Protein AF-0000000080411165 (afdb_homodimer)

Sequence (514 aa):
MLAEIKGKVSRTGSNLSERLEDNLTGNVFGALRYLPFSDGLGKVLANSVQSSNVESIIKGVTDDFWANKIEFWPYDQEGELDALLTFDDTIIGIEVKFISGLSSVDDADDGSYTLSKHQLARESRIVARKGTNKEKVLLFIADRQMCKAVKDDIGDSKESNRKLIENGVELGFISWQDFLHELKQLNGLDQFQQIIIQDLIELLTRKGFEDFINMDINGAPFIHSDQLFNFNISTNKVTIDFKNDTLINKELYYEFNMLAEIKGKVSRTGSNLSERLEDNLTGNVFGALRYLPFSDGLGKVLANSVQSSNVESIIKGVTDDFWANKIEFWPYDQEGELDALLTFDDTIIGIEVKFISGLSSVDDADDGSYTLSKHQLARESRIVARKGTNKEKVLLFIADRQMCKAVKDDIGDSKESNRKLIENGVELGFISWQDFLHELKQLNGLDQFQQIIIQDLIELLTRKGFEDFINMDINGAPFIHSDQLFNFNISTNKVTIDFKNDTLINKELYYEFN

Secondary structure (DSSP, 8-state):
-HHHHTT-SS-TT--HHHHHHHHHHHHHHHHHTTS-GGGTHHHHHHHH-S-HHHHHHHHT---S--TTTEEES-EETTEE-SEEEE-SSEEEEEEE----TTS-GGG--HHHHHHHHHHHHHHHHHHHHHTTTSEEEEEEEE-HHHHHHHHHHHHHHTTSSS-SSPTTEEEEEEEHHHHHHHHHH--S--HHHHHHHHHHHHHHHHTT-S------GGGS----TT-------------------S-----------/-HHHHTT-SS-TT--HHHHHHHHHHHHHHHHHTTS-GGGTHHHHHHHH-S-HHHHHHHHT---S--TTSEEES-EETTEE-SEEEE-SSEEEEEEE----TTS-GGGS-HHHHHHHHHHHHHHHHHHHHHTTTSEEEEEEEE-HHHHHHHHHHHHHHTTSSS-SSPTTEEEEEEEHHHHHHHHHH--S--HHHHHHHHHHHHHHHHTT-S------GGGS----TT-------------------------S-----

Solvent-accessible surface area (backbone atoms only — not comparable to full-atom values): 29377 Å² total; per-residue (Å²): 92,51,24,55,58,73,50,51,68,76,38,81,88,62,49,69,60,58,40,53,35,41,42,51,52,22,44,56,61,54,56,37,44,54,36,42,25,70,73,32,51,36,44,28,50,30,75,31,35,74,34,71,68,57,22,54,56,44,66,64,60,78,62,34,83,43,62,90,31,51,39,74,52,48,82,50,98,76,46,64,45,55,27,38,36,54,55,96,57,37,26,39,36,35,41,74,53,57,75,56,78,89,50,50,72,83,60,52,42,77,61,53,44,54,50,51,50,54,48,48,27,40,52,27,45,51,44,47,67,72,23,70,93,32,50,29,35,38,36,43,35,19,49,57,69,55,45,52,52,38,52,51,55,52,57,62,40,58,74,44,94,58,72,67,53,33,84,80,46,45,76,31,44,30,28,46,37,42,39,48,55,40,57,72,64,59,71,94,62,54,76,38,55,46,49,56,52,49,51,51,50,47,38,45,43,71,73,60,34,58,69,75,69,69,67,72,65,74,66,55,68,79,66,71,78,70,73,72,72,76,74,77,75,77,80,81,78,81,81,80,79,79,83,77,69,76,75,74,75,90,86,88,82,81,84,84,128,92,52,23,56,58,71,50,52,69,74,39,80,87,63,49,70,60,58,39,54,35,41,42,49,52,22,42,55,61,54,56,36,43,54,36,42,25,70,72,32,51,38,43,29,52,30,73,31,35,75,32,72,67,58,21,53,56,44,66,63,60,80,64,34,82,43,63,90,31,51,39,74,52,47,81,48,99,75,46,65,44,57,28,38,35,56,56,94,57,36,27,39,36,34,41,75,52,58,75,57,78,89,50,50,74,81,62,51,43,77,61,52,44,54,52,50,50,53,48,48,25,41,51,28,44,54,43,46,68,72,22,72,91,33,49,28,35,38,36,44,37,21,50,56,69,56,46,50,52,39,51,51,53,53,57,60,39,56,74,44,93,61,72,66,53,34,82,81,46,45,76,30,44,28,27,46,38,44,39,50,54,39,56,71,64,58,69,94,61,54,76,37,56,45,50,55,50,49,52,51,49,47,38,45,43,70,74,60,34,58,69,73,69,69,67,72,62,75,66,51,69,76,66,68,77,68,74,67,73,73,72,74,70,72,74,80,80,74,77,74,74,72,81,63,89,56,78,73,84,67,78,84,72,82,75,83,128

Structure (mmCIF, N/CA/C/O backbone):
data_AF-0000000080411165-model_v1
#
loop_
_entity.id
_entity.type
_entity.pdbx_description
1 polymer 'Restriction endonuclease'
#
loop_
_atom_site.group_PDB
_atom_site.id
_atom_site.type_symbol
_atom_site.label_atom_id
_atom_site.label_alt_id
_atom_site.label_comp_id
_atom_site.label_asym_id
_atom_site.label_entity_id
_atom_site.label_seq_id
_atom_site.pdbx_PDB_ins_code
_atom_site.Cartn_x
_atom_site.Cartn_y
_atom_site.Cartn_z
_atom_site.occupancy
_atom_site.B_iso_or_equiv
_atom_site.auth_seq_id
_atom_site.auth_comp_id
_atom_site.auth_asym_id
_atom_site.auth_atom_id
_atom_site.pdbx_PDB_model_num
ATOM 1 N N . MET A 1 1 ? 3.533 0.71 -0.545 1 93.69 1 MET A N 1
ATOM 2 C CA . MET A 1 1 ? 4.484 0.604 -1.648 1 93.69 1 MET A CA 1
ATOM 3 C C . MET A 1 1 ? 5.555 1.685 -1.551 1 93.69 1 MET A C 1
ATOM 5 O O . MET A 1 1 ? 6.738 1.378 -1.412 1 93.69 1 MET A O 1
ATOM 9 N N . LEU A 1 2 ? 5.207 3.021 -1.513 1 93.44 2 LEU A N 1
ATOM 10 C CA . LEU A 1 2 ? 6.191 4.098 -1.479 1 93.44 2 LEU A CA 1
ATOM 11 C C . LEU A 1 2 ? 7.008 4.047 -0.192 1 93.44 2 LEU A C 1
ATOM 13 O O . LEU A 1 2 ? 8.211 4.328 -0.202 1 93.44 2 LEU A O 1
ATOM 17 N N . ALA A 1 3 ? 6.344 3.695 0.973 1 92.25 3 ALA A N 1
ATOM 18 C CA . ALA A 1 3 ? 7.082 3.586 2.227 1 92.25 3 ALA A CA 1
ATOM 19 C C . ALA A 1 3 ? 8.18 2.529 2.125 1 92.25 3 ALA A C 1
ATOM 21 O O . ALA A 1 3 ? 9.281 2.715 2.652 1 92.25 3 ALA A O 1
ATOM 22 N N . GLU A 1 4 ? 7.84 1.428 1.505 1 89.38 4 GLU A N 1
ATOM 23 C CA . GLU A 1 4 ? 8.844 0.383 1.312 1 89.38 4 GLU A CA 1
ATOM 24 C C . GLU A 1 4 ? 9.93 0.835 0.344 1 89.38 4 GLU A C 1
ATOM 26 O O . GLU A 1 4 ? 11.117 0.611 0.589 1 89.38 4 GLU A O 1
ATOM 31 N N . ILE A 1 5 ? 9.586 1.463 -0.758 1 92.56 5 ILE A N 1
ATOM 32 C CA . ILE A 1 5 ? 10.516 1.95 -1.771 1 92.56 5 ILE A CA 1
ATOM 33 C C . ILE A 1 5 ? 11.492 2.941 -1.142 1 92.56 5 ILE A C 1
ATOM 35 O O . ILE A 1 5 ? 12.688 2.92 -1.443 1 92.56 5 ILE A O 1
ATOM 39 N N . LYS A 1 6 ? 10.938 3.76 -0.229 1 93.25 6 LYS A N 1
ATOM 40 C CA . LYS A 1 6 ? 11.734 4.832 0.361 1 93.25 6 LYS A CA 1
ATOM 41 C C . LYS A 1 6 ? 12.422 4.367 1.64 1 93.25 6 LYS A C 1
ATOM 43 O O . LYS A 1 6 ? 13.031 5.168 2.35 1 93.25 6 LYS A O 1
ATOM 48 N N . GLY A 1 7 ? 12.273 3.043 2.037 1 87.69 7 GLY A N 1
ATOM 49 C CA . GLY A 1 7 ? 13.031 2.443 3.125 1 87.69 7 GLY A CA 1
ATOM 50 C C . GLY A 1 7 ? 12.414 2.695 4.488 1 87.69 7 GLY A C 1
ATOM 51 O O . GLY A 1 7 ? 13.102 2.631 5.508 1 87.69 7 GLY A O 1
ATOM 52 N N . LYS A 1 8 ? 11.109 3 4.5 1 86 8 LYS A N 1
ATOM 53 C CA . LYS A 1 8 ? 10.461 3.305 5.773 1 86 8 LYS A CA 1
ATOM 54 C C . LYS A 1 8 ? 9.984 2.031 6.465 1 86 8 LYS A C 1
ATOM 56 O O . LYS A 1 8 ? 9.672 2.047 7.66 1 86 8 LYS A O 1
ATOM 61 N N . VAL A 1 9 ? 9.844 0.912 5.902 1 75.81 9 VAL A N 1
ATOM 62 C CA . VAL A 1 9 ? 9.305 -0.314 6.48 1 75.81 9 VAL A CA 1
ATOM 63 C C . VAL A 1 9 ? 10.391 -1.039 7.266 1 75.81 9 VAL A C 1
ATOM 65 O O . VAL A 1 9 ? 10.125 -1.638 8.305 1 75.81 9 VAL A O 1
ATOM 68 N N . SER A 1 10 ? 11.578 -1.146 6.828 1 64.25 10 SER A N 1
ATOM 69 C CA . SER A 1 10 ? 12.656 -1.897 7.461 1 64.25 10 SER A CA 1
ATOM 70 C C . SER A 1 10 ? 13.555 -0.987 8.297 1 64.25 10 SER A C 1
ATOM 72 O O . SER A 1 10 ? 14.602 -1.412 8.773 1 64.25 10 SER A O 1
ATOM 74 N N . ARG A 1 11 ? 13 0.101 8.516 1 61.38 11 ARG A N 1
ATOM 75 C CA . ARG A 1 11 ? 13.875 1.011 9.25 1 61.38 11 ARG A CA 1
ATOM 76 C C . ARG A 1 11 ? 14.078 0.535 10.68 1 61.38 11 ARG A C 1
ATOM 78 O O . ARG A 1 11 ? 13.109 0.349 11.422 1 61.38 11 ARG A O 1
ATOM 85 N N . THR A 1 12 ? 15.219 0.192 10.859 1 61.34 12 THR A N 1
ATOM 86 C CA . THR A 1 12 ? 15.617 -0.231 12.203 1 61.34 12 THR A CA 1
ATOM 87 C C . THR A 1 12 ? 15.258 0.836 13.234 1 61.34 12 THR A C 1
ATOM 89 O O . THR A 1 12 ? 15.508 2.023 13.016 1 61.34 12 THR A O 1
ATOM 92 N N . GLY A 1 13 ? 14.555 0.409 14.234 1 61.03 13 GLY A N 1
ATOM 93 C CA . GLY A 1 13 ? 14.281 1.31 15.344 1 61.03 13 GLY A CA 1
ATOM 94 C C . GLY A 1 13 ? 12.93 1.994 15.234 1 61.03 13 GLY A C 1
ATOM 95 O O . GLY A 1 13 ? 12.484 2.658 16.172 1 61.03 13 GLY A O 1
ATOM 96 N N . SER A 1 14 ? 12.367 1.865 14.062 1 71.12 14 SER A N 1
ATOM 97 C CA . SER A 1 14 ? 11.055 2.494 13.961 1 71.12 14 SER A CA 1
ATOM 98 C C . SER A 1 14 ? 9.992 1.666 14.672 1 71.12 14 SER A C 1
ATOM 100 O O . SER A 1 14 ? 10.039 0.434 14.656 1 71.12 14 SER A O 1
ATOM 102 N N . ASN A 1 15 ? 9.141 2.404 15.352 1 78.5 15 ASN A N 1
ATOM 103 C CA . ASN A 1 15 ? 8.039 1.701 16 1 78.5 15 ASN A CA 1
ATOM 104 C C . ASN A 1 15 ? 6.859 1.503 15.062 1 78.5 15 ASN A C 1
ATOM 106 O O . ASN A 1 15 ? 6.867 2.008 13.938 1 78.5 15 ASN A O 1
ATOM 110 N N . LEU A 1 16 ? 6.008 0.688 15.492 1 77.19 16 LEU A N 1
ATOM 111 C CA . LEU A 1 16 ? 4.863 0.275 14.688 1 77.19 16 LEU A CA 1
ATOM 112 C C . LEU A 1 16 ? 4.02 1.479 14.281 1 77.19 16 LEU A C 1
ATOM 114 O O . LEU A 1 16 ? 3.568 1.572 13.141 1 77.19 16 LEU A O 1
ATOM 118 N N . SER A 1 17 ? 3.877 2.434 15.188 1 81.62 17 SER A N 1
ATOM 119 C CA . SER A 1 17 ? 3.057 3.613 14.93 1 81.62 17 SER A CA 1
ATOM 120 C C . SER A 1 17 ? 3.65 4.461 13.805 1 81.62 17 SER A C 1
ATOM 122 O O . SER A 1 17 ? 2.922 4.945 12.938 1 81.62 17 SER A O 1
ATOM 124 N N . GLU A 1 18 ? 4.938 4.645 13.859 1 85.75 18 GLU A N 1
ATOM 125 C CA . GLU A 1 18 ? 5.633 5.406 12.828 1 85.75 18 GLU A CA 1
ATOM 126 C C . GLU A 1 18 ? 5.531 4.711 11.469 1 85.75 18 GLU A C 1
ATOM 128 O O . GLU A 1 18 ? 5.344 5.371 10.445 1 85.75 18 GLU A O 1
ATOM 133 N N . ARG A 1 19 ? 5.562 3.367 11.469 1 86.38 19 ARG A N 1
ATOM 134 C CA . ARG A 1 19 ? 5.488 2.605 10.227 1 86.38 19 ARG A CA 1
ATOM 135 C C . ARG A 1 19 ? 4.094 2.686 9.617 1 86.38 19 ARG A C 1
ATOM 137 O O . ARG A 1 19 ? 3.945 2.783 8.398 1 86.38 19 ARG A O 1
ATOM 144 N N . LEU A 1 20 ? 3.098 2.633 10.492 1 87.81 20 LEU A N 1
ATOM 145 C CA . LEU A 1 20 ? 1.719 2.723 10.023 1 87.81 20 LEU A CA 1
ATOM 146 C C . LEU A 1 20 ? 1.426 4.109 9.453 1 87.81 20 LEU A C 1
ATOM 148 O O . LEU A 1 20 ? 0.694 4.238 8.469 1 87.81 20 LEU A O 1
ATOM 152 N N . GLU A 1 21 ? 2.023 5.137 10.094 1 92.62 21 GLU A N 1
ATOM 153 C CA . GLU A 1 21 ? 1.876 6.504 9.609 1 92.62 21 GLU A CA 1
ATOM 154 C C . GLU A 1 21 ? 2.551 6.684 8.25 1 92.62 21 GLU A C 1
ATOM 156 O O . GLU A 1 21 ? 1.971 7.273 7.336 1 92.62 21 GLU A O 1
ATOM 161 N N . ASP A 1 22 ? 3.746 6.172 8.156 1 93.81 22 ASP A N 1
ATOM 162 C CA . ASP A 1 22 ? 4.465 6.238 6.887 1 93.81 22 ASP A CA 1
ATOM 163 C C . ASP A 1 22 ? 3.711 5.492 5.785 1 93.81 22 ASP A C 1
ATOM 165 O O . ASP A 1 22 ? 3.668 5.941 4.641 1 93.81 22 ASP A O 1
ATOM 169 N N . ASN A 1 23 ? 3.166 4.32 6.141 1 93.5 23 ASN A N 1
ATOM 170 C CA . ASN A 1 23 ? 2.377 3.553 5.184 1 93.5 23 ASN A CA 1
ATOM 171 C C . ASN A 1 23 ? 1.146 4.328 4.723 1 93.5 23 ASN A C 1
ATOM 173 O O . ASN A 1 23 ? 0.786 4.293 3.545 1 93.5 23 ASN A O 1
ATOM 177 N N . LEU A 1 24 ? 0.503 5.023 5.691 1 95.75 24 LEU A N 1
ATOM 178 C CA . LEU A 1 24 ? -0.651 5.855 5.367 1 95.75 24 LEU A CA 1
ATOM 179 C C . LEU A 1 24 ? -0.267 6.965 4.395 1 95.75 24 LEU A C 1
ATOM 181 O O . LEU A 1 24 ? -0.936 7.164 3.379 1 95.75 24 LEU A O 1
ATOM 185 N N . THR A 1 25 ? 0.845 7.648 4.648 1 97.56 25 THR A N 1
ATOM 186 C CA . THR A 1 25 ? 1.343 8.734 3.807 1 97.56 25 THR A CA 1
ATOM 187 C C . THR A 1 25 ? 1.653 8.219 2.402 1 97.56 25 THR A C 1
ATOM 189 O O . THR A 1 25 ? 1.198 8.797 1.412 1 97.56 25 THR A O 1
ATOM 192 N N . GLY A 1 26 ? 2.371 7.102 2.35 1 97.31 26 GLY A N 1
ATOM 193 C CA . GLY A 1 26 ? 2.756 6.539 1.065 1 97.31 26 GLY A CA 1
ATOM 194 C C . GLY A 1 26 ? 1.573 6.055 0.248 1 97.31 26 GLY A C 1
ATOM 195 O O . GLY A 1 26 ? 1.547 6.219 -0.974 1 97.31 26 GLY A O 1
ATOM 196 N N . ASN A 1 27 ? 0.615 5.453 0.914 1 97.31 27 ASN A N 1
ATOM 197 C CA . ASN A 1 27 ? -0.555 4.926 0.218 1 97.31 27 ASN A CA 1
ATOM 198 C C . ASN A 1 27 ? -1.422 6.047 -0.348 1 97.31 27 ASN A C 1
ATOM 200 O O . ASN A 1 27 ? -1.796 6.016 -1.521 1 97.31 27 ASN A O 1
ATOM 204 N N . VAL A 1 28 ? -1.73 7.062 0.486 1 98.62 28 VAL A N 1
ATOM 205 C CA . VAL A 1 28 ? -2.691 8.094 0.105 1 98.62 28 VAL A CA 1
ATOM 206 C C . VAL A 1 28 ? -2.076 9.008 -0.948 1 98.62 28 VAL A C 1
ATOM 208 O O . VAL A 1 28 ? -2.609 9.148 -2.051 1 98.62 28 VAL A O 1
ATOM 211 N N . PHE A 1 29 ? -0.91 9.555 -0.704 1 98.69 29 PHE A N 1
ATOM 212 C CA . PHE A 1 29 ? -0.335 10.539 -1.611 1 98.69 29 PHE A CA 1
ATOM 213 C C . PHE A 1 29 ? 0.335 9.852 -2.799 1 98.69 29 PHE A C 1
ATOM 215 O O . PHE A 1 29 ? 0.364 10.406 -3.902 1 98.69 29 PHE A O 1
ATOM 222 N N . GLY A 1 30 ? 0.812 8.617 -2.561 1 98.25 30 GLY A N 1
ATOM 223 C CA . GLY A 1 30 ? 1.367 7.84 -3.654 1 98.25 30 GLY A CA 1
ATOM 224 C C . GLY A 1 30 ? 0.335 7.457 -4.699 1 98.25 30 GLY A C 1
ATOM 225 O O . GLY A 1 30 ? 0.586 7.57 -5.898 1 98.25 30 GLY A O 1
ATOM 226 N N . ALA A 1 31 ? -0.812 7.02 -4.234 1 98.56 31 ALA A N 1
ATOM 227 C CA . ALA A 1 31 ? -1.855 6.57 -5.152 1 98.56 31 ALA A CA 1
ATOM 228 C C . ALA A 1 31 ? -2.49 7.75 -5.879 1 98.56 31 ALA A C 1
ATOM 230 O O . ALA A 1 31 ? -2.846 7.645 -7.055 1 98.56 31 ALA A O 1
ATOM 231 N N . LEU A 1 32 ? -2.57 8.891 -5.262 1 98.69 32 LEU A N 1
ATOM 232 C CA . LEU A 1 32 ? -3.229 10.047 -5.859 1 98.69 32 LEU A CA 1
ATOM 233 C C . LEU A 1 32 ? -2.369 10.648 -6.969 1 98.69 32 LEU A C 1
ATOM 235 O O . LEU A 1 32 ? -2.867 11.398 -7.809 1 98.69 32 LEU A O 1
ATOM 239 N N . ARG A 1 33 ? -1.069 10.273 -7.051 1 98.31 33 ARG A N 1
ATOM 240 C CA . ARG A 1 33 ? -0.197 10.703 -8.141 1 98.31 33 ARG A CA 1
ATOM 241 C C . ARG A 1 33 ? -0.621 10.078 -9.461 1 98.31 33 ARG A C 1
ATOM 243 O O . ARG A 1 33 ? -0.205 10.531 -10.531 1 98.31 33 ARG A O 1
ATOM 250 N N . TYR A 1 34 ? -1.47 9.078 -9.352 1 98.56 34 TYR A N 1
ATOM 251 C CA . TYR A 1 34 ? -1.902 8.383 -10.555 1 98.56 34 TYR A CA 1
ATOM 252 C C . TYR A 1 34 ? -3.051 9.125 -11.227 1 98.56 34 TYR A C 1
ATOM 254 O O . TYR A 1 34 ? -3.592 8.656 -12.234 1 98.56 34 TYR A O 1
ATOM 262 N N . LEU A 1 35 ? -3.408 10.289 -10.664 1 98.5 35 LEU A N 1
ATOM 263 C CA . LEU A 1 35 ? -4.457 11.164 -11.188 1 98.5 35 LEU A CA 1
ATOM 264 C C . LEU A 1 35 ? -3.926 12.57 -11.414 1 98.5 35 LEU A C 1
ATOM 266 O O . LEU A 1 35 ? -2.973 12.992 -10.75 1 98.5 35 LEU A O 1
ATOM 270 N N . PRO A 1 36 ? -4.566 13.25 -12.375 1 98.5 36 PRO A N 1
ATOM 271 C CA . PRO A 1 36 ? -4.223 14.672 -12.445 1 98.5 36 PRO A CA 1
ATOM 272 C C . PRO A 1 36 ? -4.438 15.391 -11.109 1 98.5 36 PRO A C 1
ATOM 274 O O . PRO A 1 36 ? -5.402 15.102 -10.398 1 98.5 36 PRO A O 1
ATOM 277 N N . PHE A 1 37 ? -3.582 16.359 -10.812 1 98.5 37 PHE A N 1
ATOM 278 C CA . PHE A 1 37 ? -3.643 17.062 -9.539 1 98.5 37 PHE A CA 1
ATOM 279 C C . PHE A 1 37 ? -5.023 17.672 -9.32 1 98.5 37 PHE A C 1
ATOM 281 O O . PHE A 1 37 ? -5.613 17.516 -8.25 1 98.5 37 PHE A O 1
ATOM 288 N N . SER A 1 38 ? -5.609 18.297 -10.352 1 97.69 38 SER A N 1
ATOM 289 C CA . SER A 1 38 ? -6.852 19.047 -10.25 1 97.69 38 SER A CA 1
ATOM 290 C C . SER A 1 38 ? -8.047 18.125 -10.086 1 97.69 38 SER A C 1
ATOM 292 O O . SER A 1 38 ? -9.109 18.547 -9.609 1 97.69 38 SER A O 1
ATOM 294 N N . ASP A 1 39 ? -7.867 16.797 -10.477 1 97.81 39 ASP A N 1
ATOM 295 C CA . ASP A 1 39 ? -8.977 15.852 -10.406 1 97.81 39 ASP A CA 1
ATOM 296 C C . ASP A 1 39 ? -8.891 14.992 -9.148 1 97.81 39 ASP A C 1
ATOM 298 O O . ASP A 1 39 ? -9.844 14.289 -8.805 1 97.81 39 ASP A O 1
ATOM 302 N N . GLY A 1 40 ? -7.723 15.062 -8.469 1 98.12 40 GLY A N 1
ATOM 303 C CA . GLY A 1 40 ? -7.492 14.211 -7.316 1 98.12 40 GLY A CA 1
ATOM 304 C C . GLY A 1 40 ? -7.062 14.984 -6.082 1 98.12 40 GLY A C 1
ATOM 305 O O . GLY A 1 40 ? -7.891 15.594 -5.406 1 98.12 40 GLY A O 1
ATOM 306 N N . LEU A 1 41 ? -5.762 15.008 -5.871 1 98.81 41 LEU A N 1
ATOM 307 C CA . LEU A 1 41 ? -5.234 15.539 -4.621 1 98.81 41 LEU A CA 1
ATOM 308 C C . LEU A 1 41 ? -5.578 17.016 -4.473 1 98.81 41 LEU A C 1
ATOM 310 O O . LEU A 1 41 ? -5.977 17.469 -3.391 1 98.81 41 LEU A O 1
ATOM 314 N N . GLY A 1 42 ? -5.332 17.812 -5.555 1 98.69 42 GLY A N 1
ATOM 315 C CA . GLY A 1 42 ? -5.609 19.25 -5.477 1 98.69 42 GLY A CA 1
ATOM 316 C C . GLY A 1 42 ? -7.035 19.547 -5.059 1 98.69 42 GLY A C 1
ATOM 317 O O . GLY A 1 42 ? -7.266 20.422 -4.211 1 98.69 42 GLY A O 1
ATOM 318 N N . LYS A 1 43 ? -7.977 18.828 -5.637 1 98.38 43 LYS A N 1
ATOM 319 C CA . LYS A 1 43 ? -9.391 19.031 -5.328 1 98.38 43 LYS A CA 1
ATOM 320 C C . LYS A 1 43 ? -9.695 18.625 -3.887 1 98.38 43 LYS A C 1
ATOM 322 O O . LYS A 1 43 ? -10.391 19.344 -3.17 1 98.38 43 LYS A O 1
ATOM 327 N N . VAL A 1 44 ? -9.133 17.5 -3.438 1 98.81 44 VAL A N 1
ATOM 328 C CA . VAL A 1 44 ? -9.391 16.984 -2.1 1 98.81 44 VAL A CA 1
ATOM 329 C C . VAL A 1 44 ? -8.812 17.922 -1.052 1 98.81 44 VAL A C 1
ATOM 331 O O . VAL A 1 44 ? -9.484 18.266 -0.07 1 98.81 44 VAL A O 1
ATOM 334 N N . LEU A 1 45 ? -7.582 18.391 -1.275 1 98.81 45 LEU A N 1
ATOM 335 C CA . LEU A 1 45 ? -6.938 19.297 -0.331 1 98.81 45 LEU A CA 1
ATOM 336 C C . LEU A 1 45 ? -7.684 20.625 -0.253 1 98.81 45 LEU A C 1
ATOM 338 O O . LEU A 1 45 ? -7.961 21.109 0.84 1 98.81 45 LEU A O 1
ATOM 342 N N . ALA A 1 46 ? -8 21.188 -1.42 1 98.69 46 ALA A N 1
ATOM 343 C CA . ALA A 1 46 ? -8.656 22.5 -1.471 1 98.69 46 ALA A CA 1
ATOM 344 C C . ALA A 1 46 ? -10.016 22.453 -0.774 1 98.69 46 ALA A C 1
ATOM 346 O O . ALA A 1 46 ? -10.367 23.391 -0.042 1 98.69 46 ALA A O 1
ATOM 347 N N . ASN A 1 47 ? -10.75 21.344 -0.949 1 98.25 47 ASN A N 1
ATOM 348 C CA . ASN A 1 47 ? -12.109 21.25 -0.423 1 98.25 47 ASN A CA 1
ATOM 349 C C . ASN A 1 47 ? -12.109 20.891 1.06 1 98.25 47 ASN A C 1
ATOM 351 O O . ASN A 1 47 ? -13.117 21.094 1.749 1 98.25 47 ASN A O 1
ATOM 355 N N . SER A 1 48 ? -10.977 20.359 1.5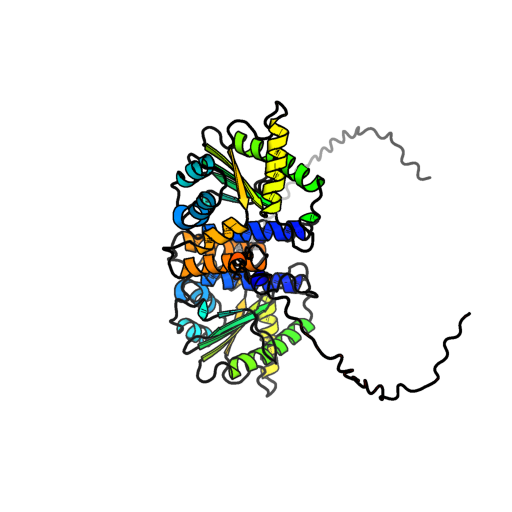91 1 98.12 48 SER A N 1
ATOM 356 C CA . SER A 1 48 ? -10.984 19.844 2.959 1 98.12 48 SER A CA 1
ATOM 357 C C . SER A 1 48 ? -10.266 20.797 3.906 1 98.12 48 SER A C 1
ATOM 359 O O . SER A 1 48 ? -10.438 20.719 5.125 1 98.12 48 SER A O 1
ATOM 361 N N . VAL A 1 49 ? -9.492 21.672 3.379 1 98 49 VAL A N 1
ATOM 362 C CA . VAL A 1 49 ? -8.656 22.516 4.234 1 98 49 VAL A CA 1
ATOM 363 C C . VAL A 1 49 ? -9.516 23.578 4.922 1 98 49 VAL A C 1
ATOM 365 O O . VAL A 1 49 ? -10.445 24.125 4.316 1 98 49 VAL A O 1
ATOM 368 N N . GLN A 1 50 ? -9.219 23.891 6.176 1 92.56 50 GLN A N 1
ATOM 369 C CA . GLN A 1 50 ? -9.945 24.859 6.98 1 92.56 50 GLN A CA 1
ATOM 370 C C . GLN A 1 50 ? -9.297 26.234 6.898 1 92.56 50 GLN A C 1
ATOM 372 O O . GLN A 1 50 ? -8.938 26.828 7.922 1 92.56 50 GLN A O 1
ATOM 377 N N . SER A 1 51 ? -9.039 26.781 5.785 1 94.5 51 SER A N 1
ATOM 378 C CA . SER A 1 51 ? -8.461 28.094 5.496 1 94.5 51 SER A CA 1
ATOM 379 C C . SER A 1 51 ? -8.781 28.531 4.07 1 94.5 51 SER A C 1
ATOM 381 O O . SER A 1 51 ? -8.328 27.906 3.105 1 94.5 51 SER A O 1
ATOM 383 N N . SER A 1 52 ? -9.531 29.594 3.896 1 96.38 52 SER A N 1
ATOM 384 C CA . SER A 1 52 ? -9.922 30.094 2.578 1 96.38 52 SER A CA 1
ATOM 385 C C . SER A 1 52 ? -8.695 30.5 1.767 1 96.38 52 SER A C 1
ATOM 387 O O . SER A 1 52 ? -8.672 30.344 0.545 1 96.38 52 SER A O 1
ATOM 389 N N . ASN A 1 53 ? -7.738 31.062 2.488 1 97.19 53 ASN A N 1
ATOM 390 C CA . ASN A 1 53 ? -6.52 31.469 1.796 1 97.19 53 ASN A CA 1
ATOM 391 C C . ASN A 1 53 ? -5.762 30.266 1.251 1 97.19 53 ASN A C 1
ATOM 393 O O . ASN A 1 53 ? -5.316 30.281 0.102 1 97.19 53 ASN A O 1
ATOM 397 N N . VAL A 1 54 ? -5.617 29.234 2.061 1 98.25 54 VAL A N 1
ATOM 398 C CA . VAL A 1 54 ? -4.926 28.031 1.634 1 98.25 54 VAL A CA 1
ATOM 399 C C . VAL A 1 54 ? -5.703 27.359 0.501 1 98.25 54 VAL A C 1
ATOM 401 O O . VAL A 1 54 ? -5.109 26.875 -0.465 1 98.25 54 VAL A O 1
ATOM 404 N N . GLU A 1 55 ? -7.023 27.328 0.643 1 98.56 55 GLU A N 1
ATOM 405 C CA . GLU A 1 55 ? -7.875 26.797 -0.417 1 98.56 55 GLU A CA 1
ATOM 406 C C . GLU A 1 55 ? -7.586 27.484 -1.751 1 98.56 55 GLU A C 1
ATOM 408 O O . GLU A 1 55 ? -7.41 26.812 -2.771 1 98.56 55 GLU A O 1
ATOM 413 N N . SER A 1 56 ? -7.547 28.812 -1.747 1 98.38 56 SER A N 1
ATOM 414 C CA . SER A 1 56 ? -7.32 29.609 -2.953 1 98.38 56 S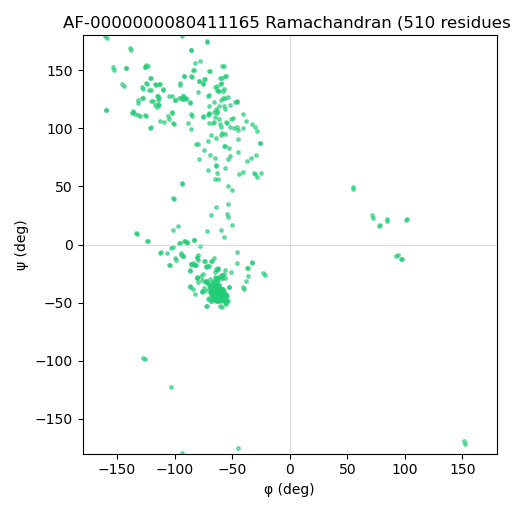ER A CA 1
ATOM 415 C C . SER A 1 56 ? -5.949 29.312 -3.557 1 98.38 56 SER A C 1
ATOM 417 O O . SER A 1 56 ? -5.805 29.25 -4.777 1 98.38 56 SER A O 1
ATOM 419 N N . ILE A 1 57 ? -4.934 29.172 -2.699 1 98.5 57 ILE A N 1
ATOM 420 C CA . ILE A 1 57 ? -3.576 28.891 -3.156 1 98.5 57 ILE A CA 1
ATOM 421 C C . ILE A 1 57 ? -3.537 27.547 -3.857 1 98.5 57 ILE A C 1
ATOM 423 O O . ILE A 1 57 ? -2.971 27.406 -4.945 1 98.5 57 ILE A O 1
ATOM 427 N N . ILE A 1 58 ? -4.152 26.5 -3.293 1 98.5 58 ILE A N 1
ATOM 428 C CA . ILE A 1 58 ? -4.133 25.156 -3.832 1 98.5 58 ILE A CA 1
ATOM 429 C C . ILE A 1 58 ? -4.91 25.109 -5.145 1 98.5 58 ILE A C 1
ATOM 431 O O . ILE A 1 58 ? -4.477 24.469 -6.109 1 98.5 58 ILE A O 1
ATOM 435 N N . LYS A 1 59 ? -6.078 25.812 -5.195 1 97.75 59 LYS A N 1
ATOM 436 C CA . LYS A 1 59 ? -6.887 25.859 -6.41 1 97.75 59 LYS A CA 1
ATOM 437 C C . LYS A 1 59 ? -6.133 26.547 -7.547 1 97.75 59 LYS A C 1
ATOM 439 O O . LYS A 1 59 ? -6.434 26.328 -8.719 1 97.75 59 LYS A O 1
ATOM 444 N N . GLY A 1 60 ? -5.121 27.344 -7.207 1 97.69 60 GLY A N 1
ATOM 445 C CA . GLY A 1 60 ? -4.344 28.078 -8.195 1 97.69 60 GLY A CA 1
ATOM 446 C C . GLY A 1 60 ? -3.283 27.219 -8.867 1 97.69 60 GLY A C 1
ATOM 447 O O . GLY A 1 60 ? -2.715 27.625 -9.891 1 97.69 60 GLY A O 1
ATOM 448 N N . VAL A 1 61 ? -3.014 26.031 -8.344 1 97.75 61 VAL A N 1
ATOM 449 C CA . VAL A 1 61 ? -2.033 25.125 -8.938 1 97.75 61 VAL A CA 1
ATOM 450 C C . VAL A 1 61 ? -2.578 24.562 -10.25 1 97.75 61 VAL A C 1
ATOM 452 O O . VAL A 1 61 ? -3.676 24 -10.281 1 97.75 61 VAL A O 1
ATOM 455 N N . THR A 1 62 ? -1.811 24.656 -11.391 1 94.62 62 THR A N 1
ATOM 456 C CA . THR A 1 62 ? -2.314 24.281 -12.711 1 94.62 62 THR A CA 1
ATOM 457 C C . THR A 1 62 ? -1.604 23.031 -13.219 1 94.62 62 THR A C 1
ATOM 459 O O . THR A 1 62 ? -2.012 22.453 -14.227 1 94.62 62 THR A O 1
ATOM 462 N N . ASP A 1 63 ? -0.585 22.547 -12.523 1 95 63 ASP A N 1
ATOM 463 C CA . ASP A 1 63 ? 0.163 21.375 -12.961 1 95 63 ASP A CA 1
ATOM 464 C C . ASP A 1 63 ? -0.636 20.094 -12.711 1 95 63 ASP A C 1
ATOM 466 O O . ASP A 1 63 ? -0.687 19.594 -11.586 1 95 63 ASP A O 1
ATOM 470 N N . ASP A 1 64 ? -1.043 19.516 -13.789 1 95.31 64 ASP A N 1
ATOM 471 C CA . ASP A 1 64 ? -1.843 18.312 -13.609 1 95.31 64 ASP A CA 1
ATOM 472 C C . ASP A 1 64 ? -0.954 17.078 -13.484 1 95.31 64 ASP A C 1
ATOM 474 O O . ASP A 1 64 ? -1.294 16.141 -12.766 1 95.31 64 ASP A O 1
ATOM 478 N N . PHE A 1 65 ? 0.146 17.047 -14.211 1 97.69 65 PHE A N 1
ATOM 479 C CA . PHE A 1 65 ? 1.126 15.992 -13.969 1 97.69 65 PHE A CA 1
ATOM 480 C C . PHE A 1 65 ? 2.084 16.391 -12.859 1 97.69 65 PHE A C 1
ATOM 482 O O . PHE A 1 65 ? 2.893 17.312 -13.023 1 97.69 65 PHE A O 1
ATOM 489 N N . TRP A 1 66 ? 2.008 15.719 -11.742 1 98.25 66 TRP A N 1
ATOM 490 C CA . TRP A 1 66 ? 2.648 16.266 -10.547 1 98.25 66 TRP A CA 1
ATOM 491 C C . TRP A 1 66 ? 3.453 15.18 -9.828 1 98.25 66 TRP A C 1
ATOM 493 O O . TRP A 1 66 ? 3.92 15.391 -8.711 1 98.25 66 TRP A O 1
ATOM 503 N N . ALA A 1 67 ? 3.658 14.008 -10.414 1 97.62 67 ALA A N 1
ATOM 504 C CA . ALA A 1 67 ? 4.438 12.93 -9.797 1 97.62 67 ALA A CA 1
ATOM 505 C C . ALA A 1 67 ? 5.898 13.352 -9.617 1 97.62 67 ALA A C 1
ATOM 507 O O . ALA A 1 67 ? 6.559 12.914 -8.68 1 97.62 67 ALA A O 1
ATOM 508 N N . ASN A 1 68 ? 6.332 14.188 -10.531 1 97.31 68 ASN A N 1
ATOM 509 C CA . ASN A 1 68 ? 7.707 14.672 -10.453 1 97.31 68 ASN A CA 1
ATOM 510 C C . ASN A 1 68 ? 7.812 15.938 -9.609 1 97.31 68 ASN A C 1
ATOM 512 O O . ASN A 1 68 ? 8.898 16.516 -9.477 1 97.31 68 ASN A O 1
ATOM 516 N N . LYS A 1 69 ? 6.668 16.406 -9.023 1 98.56 69 LYS A N 1
ATOM 517 C CA . LYS A 1 69 ? 6.637 17.641 -8.227 1 98.56 69 LYS A CA 1
ATOM 518 C C . LYS A 1 69 ? 6.59 17.328 -6.734 1 98.56 69 LYS A C 1
ATOM 520 O O . LYS A 1 69 ? 6.699 18.219 -5.902 1 98.56 69 LYS A O 1
ATOM 525 N N . ILE A 1 70 ? 6.523 16.016 -6.398 1 98.69 70 ILE A N 1
ATOM 526 C CA . ILE A 1 70 ? 6.406 15.648 -4.992 1 98.69 70 ILE A CA 1
ATOM 527 C C . ILE A 1 70 ? 7.641 14.867 -4.559 1 98.69 70 ILE A C 1
ATOM 529 O O . ILE A 1 70 ? 8.156 14.039 -5.316 1 98.69 70 ILE A O 1
ATOM 533 N N . GLU A 1 71 ? 8.133 15.164 -3.41 1 98.44 71 GLU A N 1
ATOM 534 C CA . GLU A 1 71 ? 9.156 14.398 -2.701 1 98.44 71 GLU A CA 1
ATOM 535 C C . GLU A 1 71 ? 8.602 13.797 -1.41 1 98.44 71 GLU A C 1
ATOM 537 O O . GLU A 1 71 ? 7.965 14.5 -0.619 1 98.44 71 GLU A O 1
ATOM 542 N N . PHE A 1 72 ? 8.797 12.492 -1.276 1 98.38 72 PHE A N 1
ATOM 543 C CA . PHE A 1 72 ? 8.375 11.82 -0.051 1 98.38 72 PHE A CA 1
ATOM 544 C C . PHE A 1 72 ? 9.523 11.758 0.949 1 98.38 72 PHE A C 1
ATOM 546 O O . PHE A 1 72 ? 10.625 11.305 0.614 1 98.38 72 PHE A O 1
ATOM 553 N N . TRP A 1 73 ? 9.32 12.258 2.162 1 97.69 73 TRP A N 1
ATOM 554 C CA . TRP A 1 73 ? 10.234 12.25 3.301 1 97.69 73 TRP A CA 1
ATOM 555 C C . TRP A 1 73 ? 11.57 12.875 2.928 1 97.69 73 TRP A C 1
ATOM 557 O O . TRP A 1 73 ? 12.625 12.289 3.176 1 97.69 73 TRP A O 1
ATOM 567 N N . PRO A 1 74 ? 11.531 14.07 2.305 1 97.88 74 PRO A N 1
ATOM 568 C CA . PRO A 1 74 ? 12.805 14.734 2.023 1 97.88 74 PRO A CA 1
ATOM 569 C C . PRO A 1 74 ? 13.562 15.133 3.291 1 97.88 74 PRO A C 1
ATOM 571 O O . PRO A 1 74 ? 12.969 15.688 4.219 1 97.88 74 PRO A O 1
ATOM 574 N N . TYR A 1 75 ? 14.789 14.891 3.295 1 95.38 75 TYR A N 1
ATOM 575 C CA . TYR A 1 75 ? 15.625 15.227 4.445 1 95.38 75 TYR A CA 1
ATOM 576 C C . TYR A 1 75 ? 15.961 16.719 4.453 1 95.38 75 TYR A C 1
ATOM 578 O O . TYR A 1 75 ? 16.203 17.312 3.404 1 95.38 75 TYR A O 1
ATOM 586 N N . ASP A 1 76 ? 15.953 17.312 5.629 1 96.31 76 ASP A N 1
ATOM 587 C CA . ASP A 1 76 ? 16.438 18.656 5.926 1 96.31 76 ASP A CA 1
ATOM 588 C C . ASP A 1 76 ? 17.125 18.703 7.285 1 96.31 76 ASP A C 1
ATOM 590 O O . ASP A 1 76 ? 16.781 17.938 8.195 1 96.31 76 ASP A O 1
ATOM 594 N N . GLN A 1 77 ? 18.062 19.562 7.551 1 94.56 77 GLN A N 1
ATOM 595 C CA . GLN A 1 77 ? 18.781 19.688 8.82 1 94.56 77 GLN A CA 1
ATOM 596 C C . GLN A 1 77 ? 17.812 19.969 9.969 1 94.56 77 GLN A C 1
ATOM 598 O O . GLN A 1 77 ? 18.062 19.562 11.109 1 94.56 77 GLN A O 1
ATOM 603 N N . GLU A 1 78 ? 16.703 20.562 9.641 1 94.38 78 GLU A N 1
ATOM 604 C CA . GLU A 1 78 ? 15.758 20.922 10.688 1 94.38 78 GLU A CA 1
ATOM 605 C C . GLU A 1 78 ? 14.695 19.844 10.867 1 94.38 78 GLU A C 1
ATOM 607 O O . GLU A 1 78 ? 13.859 19.922 11.773 1 94.38 78 GLU A O 1
ATOM 612 N N . GLY A 1 79 ? 14.711 18.859 9.969 1 94.31 79 GLY A N 1
ATOM 613 C CA . GLY A 1 79 ? 13.727 17.797 10.094 1 94.31 79 GLY A CA 1
ATOM 614 C C . GLY A 1 79 ? 13.367 17.156 8.766 1 94.31 79 GLY A C 1
ATOM 615 O O . GLY A 1 79 ? 14.062 17.359 7.762 1 94.31 79 GLY A O 1
ATOM 616 N N . GLU A 1 80 ? 12.273 16.297 8.781 1 95.94 80 GLU A N 1
ATOM 617 C CA . GLU A 1 80 ? 11.781 15.57 7.621 1 95.94 80 GLU A CA 1
ATOM 618 C C . GLU A 1 80 ? 10.266 15.719 7.48 1 95.94 80 GLU A C 1
ATOM 620 O O . GLU A 1 80 ? 9.516 15.266 8.344 1 95.94 80 GLU A O 1
ATOM 625 N N . LEU A 1 81 ? 9.922 16.469 6.383 1 97.75 81 LEU A N 1
ATOM 626 C CA . LEU A 1 81 ? 8.5 16.516 6.07 1 97.75 81 LEU A CA 1
ATOM 627 C C . LEU A 1 81 ? 8.016 15.164 5.551 1 97.75 81 LEU A C 1
ATOM 629 O O . LEU A 1 81 ? 8.789 14.398 4.969 1 97.75 81 LEU A O 1
ATOM 633 N N . ASP A 1 82 ? 6.773 14.812 5.789 1 97.75 82 ASP A N 1
ATOM 634 C CA . ASP A 1 82 ? 6.234 13.586 5.211 1 97.75 82 ASP A CA 1
ATOM 635 C C . ASP A 1 82 ? 6.18 13.672 3.688 1 97.75 82 ASP A C 1
ATOM 637 O O . ASP A 1 82 ? 6.344 12.664 2.998 1 97.75 82 ASP A O 1
ATOM 641 N N . ALA A 1 83 ? 5.84 14.883 3.141 1 98.69 83 ALA A N 1
ATOM 642 C CA . ALA A 1 83 ? 5.887 15.133 1.703 1 98.69 83 ALA A CA 1
ATOM 643 C C . ALA A 1 83 ? 6.102 16.609 1.414 1 98.69 83 ALA A C 1
ATOM 645 O O . ALA A 1 83 ? 5.719 17.469 2.215 1 98.69 83 ALA A O 1
ATOM 646 N N . LEU A 1 84 ? 6.68 16.938 0.333 1 98.88 84 LEU A N 1
ATOM 647 C CA . LEU A 1 84 ? 6.902 18.297 -0.145 1 98.88 84 LEU A CA 1
ATOM 648 C C . LEU A 1 84 ? 6.598 18.406 -1.636 1 98.88 84 LEU A C 1
ATOM 650 O O . LEU A 1 84 ? 7.223 17.719 -2.453 1 98.88 84 LEU A O 1
ATOM 654 N N . LEU A 1 85 ? 5.586 19.125 -1.956 1 98.81 85 LEU A N 1
ATOM 655 C CA . LEU A 1 85 ? 5.246 19.406 -3.346 1 98.81 85 LEU A CA 1
ATOM 656 C C . LEU A 1 85 ? 5.816 20.75 -3.779 1 98.81 85 LEU A C 1
ATOM 658 O O . LEU A 1 85 ? 5.559 21.781 -3.139 1 98.81 85 LEU A O 1
ATOM 662 N N . THR A 1 86 ? 6.555 20.797 -4.832 1 98.75 86 THR A N 1
ATOM 663 C CA . THR A 1 86 ? 7.137 22.031 -5.352 1 98.75 86 THR A CA 1
ATOM 664 C C . THR A 1 86 ? 6.66 22.297 -6.777 1 98.75 86 THR A C 1
ATOM 666 O O . THR A 1 86 ? 7.199 21.734 -7.73 1 98.75 86 THR A O 1
ATOM 669 N N . PHE A 1 87 ? 5.723 23.172 -6.871 1 98.44 87 PHE A N 1
ATOM 670 C CA . PHE A 1 87 ? 5.238 23.641 -8.164 1 98.44 87 PHE A CA 1
ATOM 671 C C . PHE A 1 87 ? 5.957 24.906 -8.586 1 98.44 87 PHE A C 1
ATOM 673 O O . PHE A 1 87 ? 6.891 25.359 -7.906 1 98.44 87 PHE A O 1
ATOM 680 N N . ASP A 1 88 ? 5.613 25.453 -9.781 1 96.56 88 ASP A N 1
ATOM 681 C CA . ASP A 1 88 ? 6.32 26.625 -10.297 1 96.56 88 ASP A CA 1
ATOM 682 C C . ASP A 1 88 ? 6.102 27.844 -9.398 1 96.56 88 ASP A C 1
ATOM 684 O O . ASP A 1 88 ? 7.047 28.578 -9.094 1 96.56 88 ASP A O 1
ATOM 688 N N . ASP A 1 89 ? 4.883 28.047 -8.828 1 97.56 89 ASP A N 1
ATOM 689 C CA . ASP A 1 89 ? 4.562 29.266 -8.094 1 97.56 89 ASP A CA 1
ATOM 690 C C . ASP A 1 89 ? 4.09 28.938 -6.676 1 97.56 89 ASP A C 1
ATOM 692 O O . ASP A 1 89 ? 3.68 29.828 -5.934 1 97.56 89 ASP A O 1
ATOM 696 N N . THR A 1 90 ? 4.105 27.656 -6.32 1 98.62 90 THR A N 1
ATOM 697 C CA . THR A 1 90 ? 3.562 27.219 -5.035 1 98.62 90 THR A CA 1
ATOM 698 C C . THR A 1 90 ? 4.383 26.078 -4.457 1 98.62 90 THR A C 1
ATOM 700 O O . THR A 1 90 ? 4.812 25.188 -5.191 1 98.62 90 THR A O 1
ATOM 703 N N . ILE A 1 91 ? 4.664 26.125 -3.199 1 98.81 91 ILE A N 1
ATOM 704 C CA . ILE A 1 91 ? 5.258 25 -2.477 1 98.81 91 ILE A CA 1
ATOM 705 C C . ILE A 1 91 ? 4.332 24.578 -1.336 1 98.81 91 ILE A C 1
ATOM 707 O O . ILE A 1 91 ? 3.734 25.422 -0.667 1 98.81 91 ILE A O 1
ATOM 711 N N . ILE A 1 92 ? 4.086 23.266 -1.219 1 98.88 92 ILE A N 1
ATOM 712 C CA . ILE A 1 92 ? 3.197 22.703 -0.201 1 98.88 92 ILE A CA 1
ATOM 713 C C . ILE A 1 92 ? 3.934 21.641 0.607 1 98.88 92 ILE A C 1
ATOM 715 O O . ILE A 1 92 ? 4.309 20.594 0.072 1 98.88 92 ILE A O 1
ATOM 719 N N . GLY A 1 93 ? 4.219 21.922 1.865 1 98.81 93 GLY A N 1
ATOM 720 C CA . GLY A 1 93 ? 4.656 20.906 2.799 1 98.81 93 GLY A CA 1
ATOM 721 C C . GLY A 1 93 ? 3.506 20.156 3.457 1 98.81 93 GLY A C 1
ATOM 722 O O . GLY A 1 93 ? 2.471 20.75 3.762 1 98.81 93 GLY A O 1
ATOM 723 N N . ILE A 1 94 ? 3.662 18.875 3.707 1 98.81 94 ILE A N 1
ATOM 724 C CA . ILE A 1 94 ? 2.621 18.062 4.324 1 98.81 94 ILE A CA 1
ATOM 725 C C . ILE A 1 94 ? 3.191 17.328 5.535 1 98.81 94 ILE A C 1
ATOM 727 O O . ILE A 1 94 ? 4.219 16.656 5.43 1 98.81 94 ILE A O 1
ATOM 731 N N . GLU A 1 95 ? 2.605 17.453 6.652 1 98 95 GLU A N 1
ATOM 732 C CA . GLU A 1 95 ? 2.848 16.703 7.879 1 98 95 GLU A CA 1
ATOM 733 C C . GLU A 1 95 ? 1.637 15.852 8.25 1 98 95 GLU A C 1
ATOM 735 O O . GLU A 1 95 ? 0.528 16.375 8.391 1 98 95 GLU A O 1
ATOM 740 N N . VAL A 1 96 ? 1.842 14.602 8.398 1 97.44 96 VAL A N 1
ATOM 741 C CA . VAL A 1 96 ? 0.767 13.641 8.648 1 97.44 96 VAL A CA 1
ATOM 742 C C . VAL A 1 96 ? 0.902 13.07 10.055 1 97.44 96 VAL A C 1
ATOM 744 O O . VAL A 1 96 ? 2.012 12.781 10.508 1 97.44 96 VAL A O 1
ATOM 747 N N . LYS A 1 97 ? -0.201 12.945 10.727 1 94.62 97 LYS A N 1
ATOM 748 C CA . LYS A 1 97 ? -0.267 12.219 11.992 1 94.62 97 LYS A CA 1
ATOM 749 C C . LYS A 1 97 ? -1.322 11.117 11.938 1 94.62 97 LYS A C 1
ATOM 751 O O . LYS A 1 97 ? -2.396 11.305 11.367 1 94.62 97 LYS A O 1
ATOM 756 N N . PHE A 1 98 ? -0.959 10.023 12.492 1 91.44 98 PHE A N 1
ATOM 757 C CA . PHE A 1 98 ? -1.859 8.883 12.609 1 91.44 98 PHE A CA 1
ATOM 758 C C . PHE A 1 98 ? -1.764 8.258 13.992 1 91.44 98 PHE A C 1
ATOM 760 O O . PHE A 1 98 ? -0.677 7.879 14.43 1 91.44 98 PHE A O 1
ATOM 767 N N . ILE A 1 99 ? -2.781 8.336 14.672 1 74.5 99 ILE A N 1
ATOM 768 C CA . ILE A 1 99 ? -2.832 7.664 15.969 1 74.5 99 ILE A CA 1
ATOM 769 C C . ILE A 1 99 ? -3.613 6.355 15.844 1 74.5 99 ILE A C 1
ATOM 771 O O . ILE A 1 99 ? -4.812 6.367 15.562 1 74.5 99 ILE A O 1
ATOM 775 N N . SER A 1 100 ? -2.904 5.305 15.836 1 60.81 100 SER A N 1
ATOM 776 C CA . SER A 1 100 ? -3.566 4.008 15.719 1 60.81 100 SER A CA 1
ATOM 777 C C . SER A 1 100 ? -4.465 3.73 16.922 1 60.81 100 SER A C 1
ATOM 779 O O . SER A 1 100 ? -4.203 4.215 18.016 1 60.81 100 SER A O 1
ATOM 781 N N . GLY A 1 101 ? -5.754 3.605 16.688 1 52.34 101 GLY A N 1
ATOM 782 C CA . GLY A 1 101 ? -6.707 3.264 17.734 1 52.34 101 GLY A CA 1
ATOM 783 C C . GLY A 1 101 ? -6.074 2.533 18.906 1 52.34 101 GLY A C 1
ATOM 784 O O . GLY A 1 101 ? -6.734 2.281 19.906 1 52.34 101 GLY A O 1
ATOM 785 N N . LEU A 1 102 ? -5 1.885 18.719 1 45.28 102 LEU A N 1
ATOM 786 C CA . LEU A 1 102 ? -4.402 1.253 19.891 1 45.28 102 LEU A CA 1
ATOM 787 C C . LEU A 1 102 ? -4.035 2.293 20.953 1 45.28 102 LEU A C 1
ATOM 789 O O . LEU A 1 102 ? -3.92 1.972 22.125 1 45.28 102 LEU A O 1
ATOM 793 N N . SER A 1 103 ? -3.76 3.545 20.578 1 45.84 103 SER A N 1
ATOM 794 C CA . SER A 1 103 ? -3.555 4.625 21.547 1 45.84 103 SER A CA 1
ATOM 795 C C . SER A 1 103 ? -4.68 5.648 21.469 1 45.84 103 SER A C 1
ATOM 797 O O . SER A 1 103 ? -5.195 5.938 20.391 1 45.84 103 SER A O 1
ATOM 799 N N . SER A 1 104 ? -5.562 5.695 22.391 1 44.84 104 SER A N 1
ATOM 800 C CA . SER A 1 104 ? -6.652 6.66 22.453 1 44.84 104 SER A CA 1
ATOM 801 C C . SER A 1 104 ? -6.152 8.078 22.203 1 44.84 104 SER A C 1
ATOM 803 O O . SER A 1 104 ? -5.082 8.461 22.672 1 44.84 104 SER A O 1
ATOM 805 N N . VAL A 1 105 ? -6.68 8.781 21.203 1 49.72 105 VAL A N 1
ATOM 806 C CA . VAL A 1 105 ? -6.438 10.211 21.031 1 49.72 105 VAL A CA 1
ATOM 807 C C . VAL A 1 105 ? -6.449 10.906 22.391 1 49.72 105 VAL A C 1
ATOM 809 O O . VAL A 1 105 ? -5.66 11.828 22.641 1 49.72 105 VAL A O 1
ATOM 812 N N . ASP A 1 106 ? -7.367 10.367 23.125 1 47.38 106 ASP A N 1
ATOM 813 C CA . ASP A 1 106 ? -7.457 10.891 24.484 1 47.38 106 ASP A CA 1
ATOM 814 C C . ASP A 1 106 ? -6.168 10.633 25.266 1 47.38 106 ASP A C 1
ATOM 816 O O . ASP A 1 106 ? -5.922 11.266 26.297 1 47.38 106 ASP A O 1
ATOM 820 N N . ASP A 1 107 ? -5.547 9.688 24.703 1 47.66 107 ASP A N 1
ATOM 821 C CA . ASP A 1 107 ? -4.301 9.391 25.391 1 47.66 107 ASP A CA 1
ATOM 822 C C . ASP A 1 107 ? -3.164 10.281 24.906 1 47.66 107 ASP A C 1
ATOM 824 O O . ASP A 1 107 ? -2.068 10.273 25.469 1 47.66 107 ASP A O 1
ATOM 828 N N . ALA A 1 108 ? -3.516 10.82 23.766 1 55.62 108 ALA A N 1
ATOM 829 C CA . ALA A 1 108 ? -2.529 11.828 23.391 1 55.62 108 ALA A CA 1
ATOM 830 C C . ALA A 1 108 ? -2.453 12.938 24.453 1 55.62 108 ALA A C 1
ATOM 832 O O . ALA A 1 108 ? -3.477 13.5 24.844 1 55.62 108 ALA A O 1
ATOM 833 N N . ASP A 1 109 ? -1.494 12.898 25.188 1 58.34 109 ASP A N 1
ATOM 834 C CA . ASP A 1 109 ? -1.292 13.82 26.312 1 58.34 109 ASP A CA 1
ATOM 835 C C . ASP A 1 109 ? -0.782 15.172 25.812 1 58.34 109 ASP A C 1
ATOM 837 O O . ASP A 1 109 ? -0.421 15.32 24.641 1 58.34 109 ASP A O 1
ATOM 841 N N . ASP A 1 110 ? -0.998 16.094 26.594 1 59.38 110 ASP A N 1
ATOM 842 C CA . ASP A 1 110 ? -0.539 17.469 26.406 1 59.38 110 ASP A CA 1
ATOM 843 C C . ASP A 1 110 ? 0.856 17.5 25.781 1 59.38 110 ASP A C 1
ATOM 845 O O . ASP A 1 110 ? 1.151 18.359 24.953 1 59.38 110 ASP A O 1
ATOM 849 N N . GLY A 1 111 ? 1.455 16.453 25.922 1 65.88 111 GLY A N 1
ATOM 850 C CA . GLY A 1 111 ? 2.811 16.359 25.406 1 65.88 111 GLY A CA 1
ATOM 851 C C . GLY A 1 111 ? 2.861 16.109 23.906 1 65.88 111 GLY A C 1
ATOM 852 O O . GLY A 1 111 ? 3.709 16.656 23.203 1 65.88 111 GLY A O 1
ATOM 853 N N . SER A 1 112 ? 1.914 15.43 23.453 1 72 112 SER A N 1
ATOM 854 C CA . SER A 1 112 ? 1.893 15.086 22.031 1 72 112 SER A CA 1
ATOM 855 C C . SER A 1 112 ? 1.528 16.297 21.188 1 72 112 SER A C 1
ATOM 857 O O . SER A 1 112 ? 2.111 16.516 20.125 1 72 112 SER A O 1
ATOM 859 N N . TYR A 1 113 ? 0.716 17.156 21.719 1 77.31 113 TYR A N 1
ATOM 860 C CA . TYR A 1 113 ? 0.308 18.359 20.984 1 77.31 113 TYR A CA 1
ATOM 861 C C . TYR A 1 113 ? 1.437 19.375 20.938 1 77.31 113 TYR A C 1
ATOM 863 O O . TYR A 1 113 ? 1.682 20 19.891 1 77.31 113 TYR A O 1
ATOM 871 N N . THR A 1 114 ? 2.121 19.438 22.016 1 77.94 114 THR A N 1
ATOM 872 C CA . THR A 1 114 ? 3.256 20.344 22.094 1 77.94 114 THR A CA 1
ATOM 873 C C . THR A 1 114 ? 4.359 19.906 21.141 1 77.94 114 THR A C 1
ATOM 875 O O . THR A 1 114 ? 5.012 20.75 20.5 1 77.94 114 THR A O 1
ATOM 878 N N . LEU A 1 115 ? 4.469 18.672 21.031 1 83.75 115 LEU A N 1
ATOM 879 C CA . LEU A 1 115 ? 5.477 18.125 20.109 1 83.75 115 LEU A CA 1
ATOM 880 C C . LEU A 1 115 ? 5.117 18.438 18.672 1 83.75 115 LEU A C 1
ATOM 882 O O . LEU A 1 115 ? 5.992 18.75 17.859 1 83.75 115 LEU A O 1
ATOM 886 N N . SER A 1 116 ? 3.855 18.328 18.406 1 87.06 116 SER A N 1
ATOM 887 C CA . SER A 1 116 ? 3.402 18.625 17.047 1 87.06 116 SER A CA 1
ATOM 888 C C . SER A 1 116 ? 3.59 20.094 16.719 1 87.06 116 SER A C 1
ATOM 890 O O . SER A 1 116 ? 3.965 20.453 15.602 1 87.06 116 SER A O 1
ATOM 892 N N . LYS A 1 117 ? 3.438 20.906 17.734 1 87.19 117 LYS A N 1
ATOM 893 C CA . LYS A 1 117 ? 3.611 22.344 17.562 1 87.19 117 LYS A CA 1
ATOM 894 C C . LYS A 1 117 ? 5.059 22.688 17.219 1 87.19 117 LYS A C 1
ATOM 896 O O . LYS A 1 117 ? 5.312 23.484 16.312 1 87.19 117 LYS A O 1
ATOM 901 N N . HIS A 1 118 ? 5.945 22.109 17.844 1 89.94 118 HIS A N 1
ATOM 902 C CA . HIS A 1 118 ? 7.363 22.359 17.594 1 89.94 118 HIS A CA 1
ATOM 903 C C . HIS A 1 118 ? 7.797 21.812 16.25 1 89.94 118 HIS A C 1
ATOM 905 O O . HIS A 1 118 ? 8.648 22.406 15.57 1 89.94 118 HIS A O 1
ATOM 911 N N . GLN A 1 119 ? 7.176 20.703 15.961 1 93.38 119 GLN A N 1
ATOM 912 C CA . GLN A 1 119 ? 7.465 20.109 14.664 1 93.38 119 GLN A CA 1
ATOM 913 C C . GLN A 1 119 ? 6.969 21.016 13.531 1 93.38 119 GLN A C 1
ATOM 915 O O . GLN A 1 119 ? 7.68 21.234 12.547 1 93.38 119 GLN A O 1
ATOM 920 N N . LEU A 1 120 ? 5.824 21.578 13.703 1 95.62 120 LEU A N 1
ATOM 921 C CA . LEU A 1 120 ? 5.246 22.453 12.688 1 95.62 120 LEU A CA 1
ATOM 922 C C . LEU A 1 120 ? 6.055 23.734 12.547 1 95.62 120 LEU A C 1
ATOM 924 O O . LEU A 1 120 ? 6.195 24.266 11.445 1 95.62 120 LEU A O 1
ATOM 928 N N . ALA A 1 121 ? 6.586 24.188 13.648 1 95 121 ALA A N 1
ATOM 929 C CA . ALA A 1 121 ? 7.441 25.375 13.609 1 95 121 ALA A CA 1
ATOM 930 C C . ALA A 1 121 ? 8.695 25.125 12.773 1 95 121 ALA A C 1
ATOM 932 O O . ALA A 1 121 ? 9.031 25.922 11.898 1 95 121 ALA A O 1
ATOM 933 N N . ARG A 1 122 ? 9.344 24.016 13.047 1 96.5 122 ARG A N 1
ATOM 934 C CA . ARG A 1 122 ? 10.539 23.656 12.297 1 96.5 122 ARG A CA 1
ATOM 935 C C . ARG A 1 122 ? 10.219 23.438 10.82 1 96.5 122 ARG A C 1
ATOM 937 O O . ARG A 1 122 ? 10.953 23.906 9.945 1 96.5 122 ARG A O 1
ATOM 944 N N . GLU A 1 123 ? 9.133 22.734 10.555 1 97.56 123 GLU A N 1
ATOM 945 C CA . GLU A 1 123 ? 8.742 22.422 9.188 1 97.56 123 GLU A CA 1
ATOM 946 C C . GLU A 1 123 ? 8.336 23.672 8.422 1 97.56 123 GLU A C 1
ATOM 948 O O . GLU A 1 123 ? 8.57 23.766 7.211 1 97.56 123 GLU A O 1
ATOM 953 N N . SER A 1 124 ? 7.773 24.656 9.133 1 97.62 124 SER A N 1
ATOM 954 C CA . SER A 1 124 ? 7.441 25.922 8.477 1 97.62 124 SER A CA 1
ATOM 955 C C . SER A 1 124 ? 8.703 26.656 8.047 1 97.62 124 SER A C 1
ATOM 957 O O . SER A 1 124 ? 8.711 27.328 7 1 97.62 124 SER A O 1
ATOM 959 N N . ARG A 1 125 ? 9.789 26.547 8.781 1 97.88 125 ARG A N 1
ATOM 960 C CA . ARG A 1 125 ? 11.055 27.156 8.398 1 97.88 125 ARG A CA 1
ATOM 961 C C . ARG A 1 125 ? 11.641 26.484 7.16 1 97.88 125 ARG A C 1
ATOM 963 O O . ARG A 1 125 ? 12.211 27.141 6.297 1 97.88 125 ARG A O 1
ATOM 970 N N . ILE A 1 126 ? 11.461 25.141 7.09 1 98.38 126 ILE A N 1
ATOM 971 C CA . ILE A 1 126 ? 11.922 24.391 5.922 1 98.38 126 ILE A CA 1
ATOM 972 C C . ILE A 1 126 ? 11.18 24.875 4.676 1 98.38 126 ILE A C 1
ATOM 974 O O . ILE A 1 126 ? 11.805 25.203 3.664 1 98.38 126 ILE A O 1
ATOM 978 N N . VAL A 1 127 ? 9.883 25 4.738 1 98.62 127 VAL A N 1
ATOM 979 C CA . VAL A 1 127 ? 9.039 25.406 3.619 1 98.62 127 VAL A CA 1
ATOM 980 C C . VAL A 1 127 ? 9.375 26.828 3.215 1 98.62 127 VAL A C 1
ATOM 982 O O . VAL A 1 127 ? 9.445 27.156 2.023 1 98.62 127 VAL A O 1
ATOM 985 N N . ALA A 1 128 ? 9.57 27.703 4.188 1 98.12 128 ALA A N 1
ATOM 986 C CA . ALA A 1 128 ? 9.914 29.094 3.932 1 98.12 128 ALA A CA 1
ATOM 987 C C . ALA A 1 128 ? 11.227 29.203 3.16 1 98.12 128 ALA A C 1
ATOM 989 O O . ALA A 1 128 ? 11.328 29.969 2.195 1 98.12 128 ALA A O 1
ATOM 990 N N . ARG A 1 129 ? 12.211 28.469 3.645 1 97.88 129 ARG A N 1
ATOM 991 C CA . ARG A 1 129 ? 13.531 28.516 3.031 1 97.88 129 ARG A CA 1
ATOM 992 C C . ARG A 1 129 ? 13.508 27.953 1.616 1 97.88 129 ARG A C 1
ATOM 994 O O . ARG A 1 129 ? 14.117 28.516 0.703 1 97.88 129 ARG A O 1
ATOM 1001 N N . LYS A 1 130 ? 12.719 26.953 1.374 1 97.81 130 LYS A N 1
ATOM 1002 C CA . LYS A 1 130 ? 12.703 26.266 0.089 1 97.81 130 LYS A CA 1
ATOM 1003 C C . LYS A 1 130 ? 11.758 26.953 -0.894 1 97.81 130 LYS A C 1
ATOM 1005 O O . LYS A 1 130 ? 11.883 26.766 -2.107 1 97.81 130 LYS A O 1
ATOM 1010 N N . GLY A 1 131 ? 10.828 27.672 -0.383 1 97.94 131 GLY A N 1
ATOM 1011 C CA . GLY A 1 131 ? 9.797 28.234 -1.228 1 97.94 131 GLY A CA 1
ATOM 1012 C C . GLY A 1 131 ? 10.023 29.703 -1.547 1 97.94 131 GLY A C 1
ATOM 1013 O O . GLY A 1 131 ? 9.078 30.484 -1.59 1 97.94 131 GLY A O 1
ATOM 1014 N N . THR A 1 132 ? 11.336 30.062 -1.799 1 94.44 132 THR A N 1
ATOM 1015 C CA . THR A 1 132 ? 11.633 31.453 -2.125 1 94.44 132 THR A CA 1
ATOM 1016 C C . THR A 1 132 ? 10.875 31.891 -3.377 1 94.44 132 THR A C 1
ATOM 1018 O O . THR A 1 132 ? 10.922 31.219 -4.402 1 94.44 132 THR A O 1
ATOM 1021 N N . ASN A 1 133 ? 10.055 32.969 -3.406 1 95.94 133 ASN A N 1
ATOM 1022 C CA . ASN A 1 133 ? 9.281 33.594 -4.48 1 95.94 133 ASN A CA 1
ATOM 1023 C C . ASN A 1 133 ? 8.078 32.75 -4.871 1 95.94 133 ASN A C 1
ATOM 1025 O O . ASN A 1 133 ? 7.664 32.75 -6.031 1 95.94 133 ASN A O 1
ATOM 1029 N N . LYS A 1 134 ? 7.641 31.875 -3.898 1 98.12 134 LYS A N 1
ATOM 1030 C CA . LYS A 1 134 ? 6.453 31.062 -4.102 1 98.12 134 LYS A CA 1
ATOM 1031 C C . LYS A 1 134 ? 5.418 31.297 -3.004 1 98.12 134 LYS A C 1
ATOM 1033 O O . LYS A 1 134 ? 5.754 31.797 -1.931 1 98.12 134 LYS A O 1
ATOM 1038 N N . GLU A 1 135 ? 4.156 31.047 -3.398 1 98.5 135 GLU A N 1
ATOM 1039 C CA . GLU A 1 135 ? 3.191 30.859 -2.318 1 98.5 135 GLU A CA 1
ATOM 1040 C C . GLU A 1 135 ? 3.553 29.641 -1.467 1 98.5 135 GLU A C 1
ATOM 1042 O O . GLU A 1 135 ? 3.914 28.594 -1.997 1 98.5 135 GLU A O 1
ATOM 1047 N N . LYS A 1 136 ? 3.551 29.781 -0.156 1 98.69 136 LYS A N 1
ATOM 1048 C CA . LYS A 1 136 ? 4.051 28.734 0.742 1 98.69 136 LYS A CA 1
ATOM 1049 C C . LYS A 1 136 ? 2.949 28.234 1.671 1 98.69 136 LYS A C 1
ATOM 1051 O O . LYS A 1 136 ? 2.354 29.016 2.416 1 98.69 136 LYS A O 1
ATOM 1056 N N . VAL A 1 137 ? 2.693 26.953 1.638 1 98.69 137 VAL A N 1
ATOM 1057 C CA . VAL A 1 137 ? 1.649 26.328 2.443 1 98.69 137 VAL A CA 1
ATOM 1058 C C . VAL A 1 137 ? 2.234 25.156 3.227 1 98.69 137 VAL A C 1
ATOM 1060 O O . VAL A 1 137 ? 3.041 24.391 2.697 1 98.69 137 VAL A O 1
ATOM 1063 N N . LEU A 1 138 ? 1.931 25.047 4.492 1 98.56 138 LEU A N 1
ATOM 1064 C CA . LEU A 1 138 ? 2.18 23.859 5.312 1 98.56 138 LEU A CA 1
ATOM 1065 C C . LEU A 1 138 ? 0.869 23.234 5.777 1 98.56 138 LEU A C 1
ATOM 1067 O O . LEU A 1 138 ? 0.06 23.891 6.434 1 98.56 138 LEU A O 1
ATOM 1071 N N . LEU A 1 139 ? 0.636 22.016 5.379 1 98.69 139 LEU A N 1
ATOM 1072 C CA . LEU A 1 139 ? -0.595 21.312 5.734 1 98.69 139 LEU A CA 1
ATOM 1073 C C . LEU A 1 139 ? -0.348 20.312 6.859 1 98.69 139 LEU A C 1
ATOM 1075 O O . LEU A 1 139 ? 0.609 19.531 6.801 1 98.69 139 LEU A O 1
ATOM 1079 N N . PHE A 1 140 ? -1.149 20.406 7.891 1 97.94 140 PHE A N 1
ATOM 1080 C CA . PHE A 1 140 ? -1.214 19.422 8.953 1 97.94 140 PHE A CA 1
ATOM 1081 C C . PHE A 1 140 ? -2.436 18.516 8.781 1 97.94 140 PHE A C 1
ATOM 1083 O O . PHE A 1 140 ? -3.572 18.984 8.875 1 97.94 140 PHE A O 1
ATOM 1090 N N . ILE A 1 141 ? -2.217 17.266 8.516 1 98.06 141 ILE A N 1
ATOM 1091 C CA . ILE A 1 141 ? -3.295 16.312 8.273 1 98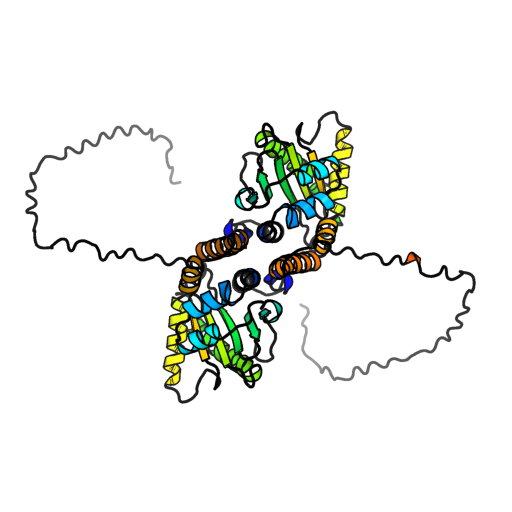.06 141 ILE A CA 1
ATOM 1092 C C . ILE A 1 141 ? -3.32 15.273 9.391 1 98.06 141 ILE A C 1
ATOM 1094 O O . ILE A 1 141 ? -2.336 14.562 9.617 1 98.06 141 ILE A O 1
ATOM 1098 N N . ALA A 1 142 ? -4.383 15.148 10.086 1 96.38 142 ALA A N 1
ATOM 1099 C CA . ALA A 1 142 ? -4.527 14.281 11.258 1 96.38 142 ALA A CA 1
ATOM 1100 C C . ALA A 1 142 ? -6 14.008 11.555 1 96.38 142 ALA A C 1
ATOM 1102 O O . ALA A 1 142 ? -6.883 14.445 10.812 1 96.38 142 ALA A O 1
ATOM 1103 N N . ASP A 1 143 ? -6.191 13.219 12.594 1 94.19 143 ASP A N 1
ATOM 1104 C CA . ASP A 1 143 ? -7.555 13.055 13.086 1 94.19 143 ASP A CA 1
ATOM 1105 C C . ASP A 1 143 ? -8.164 14.391 13.492 1 94.19 143 ASP A C 1
ATOM 1107 O O . ASP A 1 143 ? -7.445 15.297 13.93 1 94.19 143 ASP A O 1
ATOM 1111 N N . ARG A 1 144 ? -9.492 14.477 13.438 1 93.75 144 ARG A N 1
ATOM 1112 C CA . ARG A 1 144 ? -10.211 15.727 13.68 1 93.75 144 ARG A CA 1
ATOM 1113 C C . ARG A 1 144 ? -9.883 16.281 15.062 1 93.75 144 ARG A C 1
ATOM 1115 O O . ARG A 1 144 ? -9.672 17.484 15.211 1 93.75 144 ARG A O 1
ATOM 1122 N N . GLN A 1 145 ? -9.852 15.43 16.094 1 90.44 145 GLN A N 1
ATOM 1123 C CA . GLN A 1 145 ? -9.594 15.891 17.453 1 90.44 145 GLN A CA 1
ATOM 1124 C C . GLN A 1 145 ? -8.156 16.406 17.594 1 90.44 145 GLN A C 1
ATOM 1126 O O . GLN A 1 145 ? -7.914 17.375 18.297 1 90.44 145 GLN A O 1
ATOM 1131 N N . MET A 1 146 ? -7.273 15.75 16.953 1 91 146 MET A N 1
ATO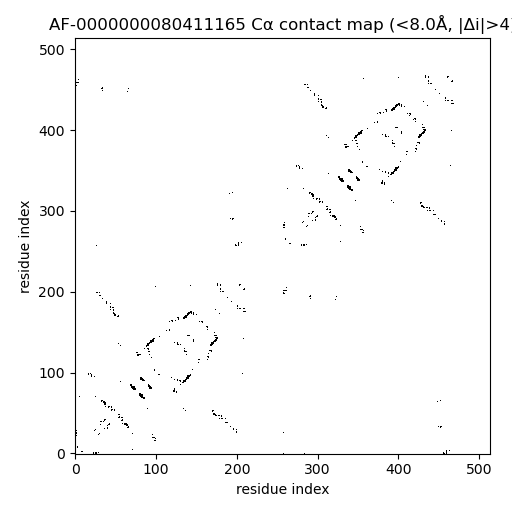M 1132 C CA . MET A 1 146 ? -5.879 16.172 16.984 1 91 146 MET A CA 1
ATOM 1133 C C . MET A 1 146 ? -5.711 17.516 16.281 1 91 146 MET A C 1
ATOM 1135 O O . MET A 1 146 ? -4.988 18.391 16.766 1 91 146 MET A O 1
ATOM 1139 N N . CYS A 1 147 ? -6.328 17.703 15.133 1 93.38 147 CYS A N 1
ATOM 1140 C CA . CYS A 1 147 ? -6.285 18.984 14.43 1 93.38 147 CYS A CA 1
ATOM 1141 C C . CYS A 1 147 ? -6.773 20.109 15.32 1 93.38 147 CYS A C 1
ATOM 1143 O O . CYS A 1 147 ? -6.133 21.156 15.406 1 93.38 147 CYS A O 1
ATOM 1145 N N . LYS A 1 148 ? -7.926 19.844 15.969 1 92.56 148 LYS A N 1
ATOM 1146 C CA . LYS A 1 148 ? -8.508 20.859 16.844 1 92.56 148 LYS A CA 1
ATOM 1147 C C . LYS A 1 148 ? -7.559 21.203 17.984 1 92.56 148 LYS A C 1
ATOM 1149 O O . LYS A 1 148 ? -7.34 22.391 18.297 1 92.56 148 LYS A O 1
ATOM 1154 N N . ALA A 1 149 ? -6.965 20.219 18.609 1 89.62 149 ALA A N 1
ATOM 1155 C CA . ALA A 1 149 ? -6.086 20.422 19.766 1 89.62 149 ALA A CA 1
ATOM 1156 C C . ALA A 1 149 ? -4.84 21.203 19.359 1 89.62 149 ALA A C 1
ATOM 1158 O O . ALA A 1 149 ? -4.41 22.109 20.094 1 89.62 149 ALA A O 1
ATOM 1159 N N . VAL A 1 150 ? -4.258 20.859 18.266 1 91.12 150 VAL A N 1
ATOM 1160 C CA . VAL A 1 150 ? -3.041 21.531 17.812 1 91.12 150 VAL A CA 1
ATOM 1161 C C . VAL A 1 150 ? -3.361 22.969 17.406 1 91.12 150 VAL A C 1
ATOM 1163 O O . VAL A 1 150 ? -2.588 23.891 17.688 1 91.12 150 VAL A O 1
ATOM 1166 N N . LYS A 1 151 ? -4.504 23.172 16.688 1 91.88 151 LYS A N 1
ATOM 1167 C CA . LYS A 1 151 ? -4.934 24.516 16.297 1 91.88 151 LYS A CA 1
ATOM 1168 C C . LYS A 1 151 ? -5.129 25.406 17.516 1 91.88 151 LYS A C 1
ATOM 1170 O O . LYS A 1 151 ? -4.695 26.562 17.516 1 91.88 151 LYS A O 1
ATOM 1175 N N . ASP A 1 152 ? -5.77 24.875 18.562 1 89.06 152 ASP A N 1
ATOM 1176 C CA . ASP A 1 152 ? -6.004 25.609 19.797 1 89.06 152 ASP A CA 1
ATOM 1177 C C . ASP A 1 152 ? -4.684 25.953 20.5 1 89.06 152 ASP A C 1
ATOM 1179 O O . ASP A 1 152 ? -4.531 27.047 21.047 1 89.06 152 ASP A O 1
ATOM 1183 N N . ASP A 1 153 ? -3.846 25.047 20.438 1 85.69 153 ASP A N 1
ATOM 1184 C CA . ASP A 1 153 ? -2.551 25.25 21.094 1 85.69 153 ASP A CA 1
ATOM 1185 C C . ASP A 1 153 ? -1.739 26.328 20.375 1 85.69 153 ASP A C 1
ATOM 1187 O O . ASP A 1 153 ? -1.031 27.109 21.016 1 85.69 153 ASP A O 1
ATOM 1191 N N . ILE A 1 154 ? -1.78 26.359 19.125 1 85.62 154 ILE A N 1
ATOM 1192 C CA . ILE A 1 154 ? -1.063 27.344 18.328 1 85.62 154 ILE A CA 1
ATOM 1193 C C . ILE A 1 154 ? -1.714 28.719 18.484 1 85.62 154 ILE A C 1
ATOM 1195 O O . ILE A 1 154 ? -1.022 29.734 18.562 1 85.62 154 ILE A O 1
ATOM 1199 N N . GLY A 1 155 ? -3.098 28.766 18.375 1 78.44 155 GLY A N 1
ATOM 1200 C CA . GLY A 1 155 ? -3.816 30.016 18.594 1 78.44 155 GLY A CA 1
ATOM 1201 C C . GLY A 1 155 ? -3.555 30.641 19.953 1 78.44 155 GLY A C 1
ATOM 1202 O O . GLY A 1 155 ? -3.445 31.859 20.062 1 78.44 155 GLY A O 1
ATOM 1203 N N . ASP A 1 156 ? -3.535 29.844 20.906 1 65.56 156 ASP A N 1
ATOM 1204 C CA . ASP A 1 156 ? -3.275 30.312 22.25 1 65.56 156 ASP A CA 1
ATOM 1205 C C . ASP A 1 156 ? -1.863 30.891 22.375 1 65.56 156 ASP A C 1
ATOM 1207 O O . ASP A 1 156 ? -1.614 31.781 23.188 1 65.56 156 ASP A O 1
ATOM 1211 N N . SER A 1 157 ? -1.069 30.328 21.547 1 56.25 157 SER A N 1
ATOM 1212 C CA . SER A 1 157 ? 0.306 30.812 21.562 1 56.25 157 SER A CA 1
ATOM 1213 C C . SER A 1 157 ? 0.417 32.156 20.875 1 56.25 157 SER A C 1
ATOM 1215 O O . SER A 1 157 ? 1.43 32.875 21.016 1 56.25 157 SER A O 1
ATOM 1217 N N . LYS A 1 158 ? -0.494 32.5 19.938 1 54.06 158 LYS A N 1
ATOM 1218 C CA . LYS A 1 158 ? -0.482 33.812 19.266 1 54.06 158 LYS A CA 1
ATOM 1219 C C . LYS A 1 158 ? -0.558 34.938 20.266 1 54.06 158 LYS A C 1
ATOM 1221 O O . LYS A 1 158 ? -0.306 36.094 19.922 1 54.06 158 LYS A O 1
ATOM 1226 N N . GLU A 1 159 ? -1.112 34.625 21.391 1 48.72 159 GLU A N 1
ATOM 1227 C CA . GLU A 1 159 ? -1.07 35.688 22.391 1 48.72 159 GLU A CA 1
ATOM 1228 C C . GLU A 1 159 ? 0.367 36.031 22.75 1 48.72 159 GLU A C 1
ATOM 1230 O O . GLU A 1 159 ? 0.623 37.125 23.281 1 48.72 159 GLU A O 1
ATOM 1235 N N . SER A 1 160 ? 1.254 35.062 22.641 1 46.97 160 SER A N 1
ATOM 1236 C CA . SER A 1 160 ? 2.639 35.469 22.844 1 46.97 160 SER A CA 1
ATOM 1237 C C . SER A 1 160 ? 3.262 35.969 21.531 1 46.97 160 SER A C 1
ATOM 1239 O O . SER A 1 160 ? 2.84 35.562 20.453 1 46.97 160 SER A O 1
ATOM 1241 N N . ASN A 1 161 ? 3.803 37.25 21.422 1 47.03 161 ASN A N 1
ATOM 1242 C CA . ASN A 1 161 ? 4.348 38.094 20.359 1 47.03 161 ASN A CA 1
ATOM 1243 C C . ASN A 1 161 ? 5.059 37.25 19.297 1 47.03 161 ASN A C 1
ATOM 1245 O O . ASN A 1 161 ? 5.582 37.781 18.312 1 47.03 161 ASN A O 1
ATOM 1249 N N . ARG A 1 162 ? 5.414 35.906 19.562 1 55.88 162 ARG A N 1
ATOM 1250 C CA . ARG A 1 162 ? 6.277 35.25 18.578 1 55.88 162 ARG A CA 1
ATOM 1251 C C . ARG A 1 162 ? 5.48 34.25 17.734 1 55.88 162 ARG A C 1
ATOM 1253 O O . ARG A 1 162 ? 4.875 33.312 18.25 1 55.88 162 ARG A O 1
ATOM 1260 N N . LYS A 1 163 ? 5.266 34.562 16.422 1 72.56 163 LYS A N 1
ATOM 1261 C CA . LYS A 1 163 ? 4.602 33.719 15.438 1 72.56 163 LYS A CA 1
ATOM 1262 C C . LYS A 1 163 ? 5.273 32.344 15.336 1 72.56 163 LYS A C 1
ATOM 1264 O O . LYS A 1 163 ? 6.469 32.25 15.055 1 72.56 163 LYS A O 1
ATOM 1269 N N . LEU A 1 164 ? 4.664 31.297 15.883 1 87.62 164 LEU A N 1
ATOM 1270 C CA . LEU A 1 164 ? 5.16 29.922 15.859 1 87.62 164 LEU A CA 1
ATOM 1271 C C . LEU A 1 164 ? 5.473 29.484 14.43 1 87.62 164 LEU A C 1
ATOM 1273 O O . LEU A 1 164 ? 6.508 28.859 14.18 1 87.62 164 LEU A O 1
ATOM 1277 N N . ILE A 1 165 ? 4.699 29.922 13.539 1 94.12 165 ILE A N 1
ATOM 1278 C CA . ILE A 1 165 ? 4.867 29.562 12.133 1 94.12 165 ILE A CA 1
ATOM 1279 C C . ILE A 1 165 ? 5.672 30.656 11.422 1 94.12 165 ILE A C 1
ATOM 1281 O O . ILE A 1 165 ? 5.453 31.844 11.648 1 94.12 165 ILE A O 1
ATOM 1285 N N . GLU A 1 166 ? 6.582 30.266 10.555 1 95.06 166 GLU A N 1
ATOM 1286 C CA . GLU A 1 166 ? 7.469 31.172 9.852 1 95.06 166 GLU A CA 1
ATOM 1287 C C . GLU A 1 166 ? 6.68 32.156 9 1 95.06 166 GLU A C 1
ATOM 1289 O O . GLU A 1 166 ? 5.68 31.797 8.383 1 95.06 166 GLU A O 1
ATOM 1294 N N . ASN A 1 167 ? 7.211 33.406 8.953 1 94.25 167 ASN A N 1
ATOM 1295 C CA . ASN A 1 167 ? 6.559 34.469 8.172 1 94.25 167 ASN A CA 1
ATOM 1296 C C . ASN A 1 167 ? 6.422 34.062 6.703 1 94.25 167 ASN A C 1
ATOM 1298 O O . ASN A 1 167 ? 7.363 33.531 6.113 1 94.25 167 ASN A O 1
ATOM 1302 N N . GLY A 1 168 ? 5.215 34.25 6.133 1 95.25 168 GLY A N 1
ATOM 1303 C CA . GLY A 1 168 ? 4.988 34 4.719 1 95.25 168 GLY A CA 1
ATOM 1304 C C . GLY A 1 168 ? 4.461 32.594 4.453 1 95.25 168 GLY A C 1
ATOM 1305 O O . GLY A 1 168 ? 4.043 32.281 3.332 1 95.25 168 GLY A O 1
ATOM 1306 N N . VAL A 1 169 ? 4.469 31.734 5.504 1 97.75 169 VAL A N 1
ATOM 1307 C CA . VAL A 1 169 ? 3.949 30.375 5.344 1 97.75 169 VAL A CA 1
ATOM 1308 C C . VAL A 1 169 ? 2.527 30.297 5.898 1 97.75 169 VAL A C 1
ATOM 1310 O O . VAL A 1 169 ? 2.277 30.703 7.039 1 97.75 169 VAL A O 1
ATOM 1313 N N . GLU A 1 170 ? 1.592 29.859 5.07 1 97.38 170 GLU A N 1
ATOM 1314 C CA . GLU A 1 170 ? 0.213 29.656 5.504 1 97.38 170 GLU A CA 1
ATOM 1315 C C . GLU A 1 170 ? 0.001 28.234 6.02 1 97.38 170 GLU A C 1
ATOM 1317 O O . GLU A 1 170 ? 0.286 27.266 5.316 1 97.38 170 GLU A O 1
ATOM 1322 N N . LEU A 1 171 ? -0.502 28.141 7.234 1 97.06 171 LEU A N 1
ATOM 1323 C CA . LEU A 1 171 ? -0.779 26.844 7.84 1 97.06 171 LEU A CA 1
ATOM 1324 C C . LEU A 1 171 ? -2.223 26.422 7.586 1 97.06 171 LEU A C 1
ATOM 1326 O O . LEU A 1 171 ? -3.146 27.219 7.773 1 97.06 171 LEU A O 1
ATOM 1330 N N . GLY A 1 172 ? -2.422 25.25 7.086 1 97.62 172 GLY A N 1
ATOM 1331 C CA . GLY A 1 172 ? -3.742 24.672 6.902 1 97.62 172 GLY A CA 1
ATOM 1332 C C . GLY A 1 172 ? -3.932 23.359 7.645 1 97.62 172 GLY A C 1
ATOM 1333 O O . GLY A 1 172 ? -3.002 22.562 7.746 1 97.62 172 GLY A O 1
ATOM 1334 N N . PHE A 1 173 ? -5.125 23.156 8.164 1 97.81 173 PHE A N 1
ATOM 1335 C CA . PHE A 1 173 ? -5.488 21.922 8.844 1 97.81 173 PHE A CA 1
ATOM 1336 C C . PHE A 1 173 ? -6.488 21.109 8.016 1 97.81 173 PHE A C 1
ATOM 1338 O O . PHE A 1 173 ? -7.449 21.672 7.48 1 97.81 173 PHE A O 1
ATOM 1345 N N . ILE A 1 174 ? -6.219 19.844 7.898 1 98.25 174 ILE A N 1
ATOM 1346 C CA . ILE A 1 174 ? -7.121 18.922 7.227 1 98.25 174 ILE A CA 1
ATOM 1347 C C . ILE A 1 174 ? -7.332 17.688 8.102 1 98.25 174 ILE A C 1
ATOM 1349 O O . ILE A 1 174 ? -6.367 17.016 8.477 1 98.25 174 ILE A O 1
ATOM 1353 N N . SER A 1 175 ? -8.562 17.391 8.406 1 97.12 175 SER A N 1
ATOM 1354 C CA . SER A 1 175 ? -8.82 16.125 9.086 1 97.12 175 SER A CA 1
ATOM 1355 C C . SER A 1 175 ? -8.938 14.977 8.094 1 97.12 175 SER A C 1
ATOM 1357 O O . SER A 1 175 ? -9.461 15.148 6.992 1 97.12 175 SER A O 1
ATOM 1359 N N . TRP A 1 176 ? -8.57 13.82 8.547 1 97.69 176 TRP A N 1
ATOM 1360 C CA . TRP A 1 176 ? -8.734 12.633 7.715 1 97.69 176 TRP A CA 1
ATOM 1361 C C . TRP A 1 176 ? -10.211 12.383 7.406 1 97.69 176 TRP A C 1
ATOM 1363 O O . TRP A 1 176 ? -10.547 11.883 6.332 1 97.69 176 TRP A O 1
ATOM 1373 N N . GLN A 1 177 ? -11.031 12.766 8.297 1 97 177 GLN A N 1
ATOM 1374 C CA . GLN A 1 177 ? -12.469 12.633 8.102 1 97 177 GLN A CA 1
ATOM 1375 C C . GLN A 1 177 ? -12.953 13.484 6.934 1 97 177 GLN A C 1
ATOM 1377 O O . GLN A 1 177 ? -13.695 13.008 6.074 1 97 177 GLN A O 1
ATOM 1382 N N . ASP A 1 178 ? -12.523 14.711 6.922 1 98 178 ASP A N 1
ATOM 1383 C CA . ASP A 1 178 ? -12.883 15.594 5.816 1 98 178 ASP A CA 1
ATOM 1384 C C . ASP A 1 178 ? -12.219 15.141 4.516 1 98 178 ASP A C 1
ATOM 1386 O O . ASP A 1 178 ? -12.82 15.25 3.441 1 98 178 ASP A O 1
ATOM 1390 N N . PHE A 1 179 ? -10.977 14.656 4.645 1 98.44 179 PHE A N 1
ATOM 1391 C CA . PHE A 1 179 ? -10.258 14.117 3.498 1 98.44 179 PHE A CA 1
ATOM 1392 C C . PHE A 1 179 ? -11.031 12.969 2.865 1 98.44 179 PHE A C 1
ATOM 1394 O O . PHE A 1 179 ? -11.242 12.945 1.651 1 98.44 179 PHE A O 1
ATOM 1401 N N . LEU A 1 180 ? -11.477 12.055 3.68 1 98.56 180 LEU A N 1
ATOM 1402 C CA . LEU A 1 180 ? -12.25 10.898 3.238 1 98.56 180 LEU A CA 1
ATOM 1403 C C . LEU A 1 180 ? -13.578 11.344 2.615 1 98.56 180 LEU A C 1
ATOM 1405 O O . LEU A 1 180 ? -13.984 10.812 1.58 1 98.56 180 LEU A O 1
ATOM 1409 N N . HIS A 1 181 ? -14.219 12.273 3.266 1 98.12 181 HIS A N 1
ATOM 1410 C CA . HIS A 1 181 ? -15.469 12.812 2.75 1 98.12 181 HIS A CA 1
ATOM 1411 C C . HIS A 1 181 ? -15.289 13.375 1.342 1 98.12 181 HIS A C 1
ATOM 1413 O O . HIS A 1 181 ? -16.109 13.109 0.456 1 98.12 181 HIS A O 1
ATOM 1419 N N . GLU A 1 182 ? -14.211 14.133 1.104 1 98.44 182 GLU A N 1
ATOM 1420 C CA . GLU A 1 182 ? -13.969 14.758 -0.194 1 98.44 182 GLU A CA 1
ATOM 1421 C C . GLU A 1 182 ? -13.586 13.719 -1.243 1 98.44 182 GLU A C 1
ATOM 1423 O O . GLU A 1 182 ? -13.922 13.867 -2.42 1 98.44 182 GLU A O 1
ATOM 1428 N N . LEU A 1 183 ? -12.875 12.625 -0.815 1 98.69 183 LEU A N 1
ATOM 1429 C CA . LEU A 1 183 ? -12.578 11.531 -1.733 1 98.69 183 LEU A CA 1
ATOM 1430 C C . LEU A 1 183 ? -13.859 10.938 -2.301 1 98.69 183 LEU A C 1
ATOM 1432 O O . LEU A 1 183 ? -13.938 10.648 -3.496 1 98.69 183 LEU A O 1
ATOM 1436 N N . LYS A 1 184 ? -14.812 10.828 -1.478 1 98.31 184 LYS A N 1
ATOM 1437 C CA . LYS A 1 184 ? -16.078 10.211 -1.857 1 98.31 184 LYS A CA 1
ATOM 1438 C C . LYS A 1 184 ? -16.859 11.094 -2.826 1 98.31 184 LYS A C 1
ATOM 1440 O O . LYS A 1 184 ? -17.734 10.617 -3.541 1 98.31 184 LYS A O 1
ATOM 1445 N N . GLN A 1 185 ? -16.516 12.375 -2.881 1 98.06 185 GLN A N 1
ATOM 1446 C CA . GLN A 1 185 ? -17.234 13.328 -3.701 1 98.06 185 GLN A CA 1
ATOM 1447 C C . GLN A 1 185 ? -16.594 13.469 -5.082 1 98.06 185 GLN A C 1
ATOM 1449 O O . GLN A 1 185 ? -17.172 14.109 -5.969 1 98.06 185 GLN A O 1
ATOM 1454 N N . LEU A 1 186 ? -15.406 12.875 -5.242 1 98.19 186 LEU A N 1
ATOM 1455 C CA . LEU A 1 186 ? -14.734 13.031 -6.527 1 98.19 186 LEU A CA 1
ATOM 1456 C C . LEU A 1 186 ? -15.594 12.477 -7.66 1 98.19 186 LEU A C 1
ATOM 1458 O O . LEU A 1 186 ? -16.25 11.445 -7.496 1 98.19 186 LEU A O 1
ATOM 1462 N N . ASN A 1 187 ? -15.656 13.148 -8.758 1 97 187 ASN A N 1
ATOM 1463 C CA . ASN A 1 187 ? -16.438 12.773 -9.93 1 97 187 ASN A CA 1
ATOM 1464 C C . ASN A 1 187 ? -15.641 13 -11.219 1 97 187 ASN A C 1
ATOM 1466 O O . ASN A 1 187 ? -14.539 13.539 -11.188 1 97 187 ASN A O 1
ATOM 1470 N N . GLY A 1 188 ? -16.141 12.461 -12.32 1 96.75 188 GLY A N 1
ATOM 1471 C CA . GLY A 1 188 ? -15.5 12.664 -13.609 1 96.75 188 GLY A CA 1
ATOM 1472 C C . GLY A 1 188 ? -14.281 11.789 -13.82 1 96.75 188 GLY A C 1
ATOM 1473 O O . GLY A 1 188 ? -13.445 12.086 -14.672 1 96.75 188 GLY A O 1
ATOM 1474 N N . LEU A 1 189 ? -14.086 10.781 -13.086 1 97.75 189 LEU A N 1
ATOM 1475 C CA . LEU A 1 189 ? -12.961 9.867 -13.188 1 97.75 189 LEU A CA 1
ATOM 1476 C C . LEU A 1 189 ? -13.289 8.695 -14.102 1 97.75 189 LEU A C 1
ATOM 1478 O O . LEU A 1 189 ? -14.438 8.258 -14.172 1 97.75 189 LEU A O 1
ATOM 1482 N N . ASP A 1 190 ? -12.328 8.219 -14.836 1 97.25 190 ASP A N 1
ATOM 1483 C CA . ASP A 1 190 ? -12.555 7.008 -15.625 1 97.25 190 ASP A CA 1
ATOM 1484 C C . ASP A 1 190 ? -12.625 5.773 -14.727 1 97.25 190 ASP A C 1
ATOM 1486 O O . ASP A 1 190 ? -12.445 5.875 -13.516 1 97.25 190 ASP A O 1
ATOM 1490 N N . GLN A 1 191 ? -12.922 4.664 -15.273 1 97.5 191 GLN A N 1
ATOM 1491 C CA . GLN A 1 191 ? -13.211 3.463 -14.5 1 97.5 191 GLN A CA 1
ATOM 1492 C C . GLN A 1 191 ? -11.984 3.008 -13.711 1 97.5 191 GLN A C 1
ATOM 1494 O O . GLN A 1 191 ? -12.109 2.502 -12.594 1 97.5 191 GLN A O 1
ATOM 1499 N N . PHE A 1 192 ? -10.789 3.197 -14.234 1 98.31 192 PHE A N 1
ATOM 1500 C CA . PHE A 1 192 ? -9.57 2.775 -13.547 1 98.31 192 PHE A CA 1
ATOM 1501 C C . PHE A 1 192 ? -9.227 3.736 -12.414 1 98.31 192 PHE A C 1
ATOM 1503 O O . PHE A 1 192 ? -8.805 3.311 -11.336 1 98.31 192 PHE A O 1
ATOM 1510 N N . GLN A 1 193 ? -9.391 5.012 -12.656 1 98.44 193 GLN A N 1
ATOM 1511 C CA . GLN A 1 193 ? -9.203 6.008 -11.617 1 98.44 193 GLN A CA 1
ATOM 1512 C C . GLN A 1 193 ? -10.18 5.801 -10.469 1 98.44 193 GLN A C 1
ATOM 1514 O O . GLN A 1 193 ? -9.844 6.027 -9.305 1 98.44 193 GLN A O 1
ATOM 1519 N N . GLN A 1 194 ? -11.383 5.355 -10.812 1 98.5 194 GLN A N 1
ATOM 1520 C CA . GLN A 1 194 ? -12.391 5.086 -9.789 1 98.5 194 GLN A CA 1
ATOM 1521 C C . GLN A 1 194 ? -11.945 3.953 -8.867 1 98.5 194 GLN A C 1
ATOM 1523 O O . GLN A 1 194 ? -12.242 3.967 -7.672 1 98.5 194 GLN A O 1
ATOM 1528 N 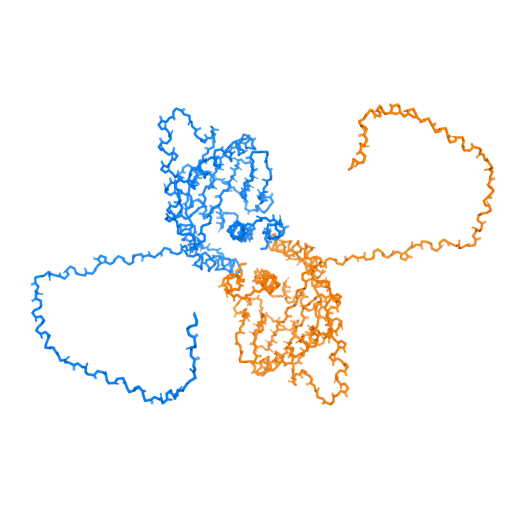N . ILE A 1 195 ? -11.203 2.998 -9.359 1 98.56 195 ILE A N 1
ATOM 1529 C CA . ILE A 1 195 ? -10.695 1.909 -8.531 1 98.56 195 ILE A CA 1
ATOM 1530 C C . ILE A 1 195 ? -9.672 2.451 -7.539 1 98.56 195 ILE A C 1
ATOM 1532 O O . ILE A 1 195 ? -9.633 2.031 -6.379 1 98.56 195 ILE A O 1
ATOM 1536 N N . ILE A 1 196 ? -8.82 3.32 -8 1 98.75 196 ILE A N 1
ATOM 1537 C CA . ILE A 1 196 ? -7.82 3.943 -7.141 1 98.75 196 ILE A CA 1
ATOM 1538 C C . ILE A 1 196 ? -8.508 4.617 -5.957 1 98.75 196 ILE A C 1
ATOM 1540 O O . ILE A 1 196 ? -8.125 4.402 -4.805 1 98.75 196 ILE A O 1
ATOM 1544 N N . ILE A 1 197 ? -9.539 5.461 -6.301 1 98.81 197 ILE A N 1
ATOM 1545 C CA . ILE A 1 197 ? -10.242 6.227 -5.277 1 98.81 197 ILE A CA 1
ATOM 1546 C C . ILE A 1 197 ? -11 5.277 -4.352 1 98.81 197 ILE A C 1
ATOM 1548 O O . ILE A 1 197 ? -11.039 5.484 -3.137 1 98.81 197 ILE A O 1
ATOM 1552 N N . GLN A 1 198 ? -11.586 4.195 -4.871 1 98.5 198 GLN A N 1
ATOM 1553 C CA . GLN A 1 198 ? -12.297 3.229 -4.047 1 98.5 198 GLN A CA 1
ATOM 1554 C C . GLN A 1 198 ? -11.359 2.537 -3.066 1 98.5 198 GLN A C 1
ATOM 1556 O O . GLN A 1 198 ? -11.727 2.287 -1.916 1 98.5 198 GLN A O 1
ATOM 1561 N N . ASP A 1 199 ? -10.172 2.215 -3.543 1 98.5 199 ASP A N 1
ATOM 1562 C CA . ASP A 1 199 ? -9.18 1.627 -2.643 1 98.5 199 ASP A CA 1
ATOM 1563 C C . ASP A 1 199 ? -8.844 2.582 -1.5 1 98.5 199 ASP A C 1
ATOM 1565 O O . ASP A 1 199 ? -8.727 2.164 -0.346 1 98.5 199 ASP A O 1
ATOM 1569 N N . LEU A 1 200 ? -8.648 3.816 -1.805 1 98.69 200 LEU A N 1
ATOM 1570 C CA . LEU A 1 200 ? -8.312 4.812 -0.793 1 98.69 200 LEU A CA 1
ATOM 1571 C C . LEU A 1 200 ? -9.461 4.988 0.198 1 98.69 200 LEU A C 1
ATOM 1573 O O . LEU A 1 200 ? -9.227 5.113 1.403 1 98.69 200 LEU A O 1
ATOM 1577 N N . ILE A 1 201 ? -10.703 5.051 -0.324 1 98.62 201 ILE A N 1
ATOM 1578 C CA . ILE A 1 201 ? -11.875 5.168 0.534 1 98.62 201 ILE A CA 1
ATOM 1579 C C . ILE A 1 201 ? -11.945 3.977 1.484 1 98.62 201 ILE A C 1
ATOM 1581 O O . ILE A 1 201 ? -12.164 4.145 2.686 1 98.62 201 ILE A O 1
ATOM 1585 N N . GLU A 1 202 ? -11.719 2.766 0.981 1 98.06 202 GLU A N 1
ATOM 1586 C CA . GLU A 1 202 ? -11.75 1.569 1.817 1 98.06 202 GLU A CA 1
ATOM 1587 C C . GLU A 1 202 ? -10.648 1.595 2.865 1 98.06 202 GLU A C 1
ATOM 1589 O O . GLU A 1 202 ? -10.859 1.209 4.016 1 98.06 202 GLU A O 1
ATOM 1594 N N . LEU A 1 203 ? -9.453 2.016 2.51 1 97.12 203 LEU A N 1
ATOM 1595 C CA . LEU A 1 203 ? -8.336 2.102 3.439 1 97.12 203 LEU A CA 1
ATOM 1596 C C . LEU A 1 203 ? -8.656 3.051 4.59 1 97.12 203 LEU A C 1
ATOM 1598 O O . LEU A 1 203 ? -8.5 2.689 5.758 1 97.12 203 LEU A O 1
ATOM 1602 N N . LEU A 1 204 ? -9.086 4.309 4.227 1 97.12 204 LEU A N 1
ATOM 1603 C CA . LEU A 1 204 ? -9.336 5.328 5.242 1 97.12 204 LEU A CA 1
ATOM 1604 C C . LEU A 1 204 ? -10.523 4.945 6.117 1 97.12 204 LEU A C 1
ATOM 1606 O O . LEU A 1 204 ? -10.547 5.254 7.312 1 97.12 204 LEU A O 1
ATOM 1610 N N . THR A 1 205 ? -11.531 4.25 5.5 1 96.44 205 THR A N 1
ATOM 1611 C CA . THR A 1 205 ? -12.656 3.74 6.273 1 96.44 205 THR A CA 1
ATOM 1612 C C . THR A 1 205 ? -12.195 2.688 7.277 1 96.44 205 THR A C 1
ATOM 1614 O O . THR A 1 205 ? -12.578 2.723 8.445 1 96.44 205 THR A O 1
ATOM 1617 N N . ARG A 1 206 ? -11.375 1.792 6.82 1 93 206 ARG A N 1
ATOM 1618 C CA . ARG A 1 206 ? -10.852 0.741 7.688 1 93 206 ARG A CA 1
ATOM 1619 C C . ARG A 1 206 ? -10.016 1.329 8.812 1 93 206 ARG A C 1
ATOM 1621 O O . ARG A 1 206 ? -10 0.798 9.93 1 93 206 ARG A O 1
ATOM 1628 N N . LYS A 1 207 ? -9.367 2.438 8.594 1 92.44 207 LYS A N 1
ATOM 1629 C CA . LYS A 1 207 ? -8.523 3.08 9.602 1 92.44 207 LYS A CA 1
ATOM 1630 C C . LYS A 1 207 ? -9.359 3.877 10.594 1 92.44 207 LYS A C 1
ATOM 1632 O O . LYS A 1 207 ? -8.82 4.434 11.555 1 92.44 207 LYS A O 1
ATOM 1637 N N . GLY A 1 208 ? -10.672 4.043 10.32 1 91.25 208 GLY A N 1
ATOM 1638 C CA . GLY A 1 208 ? -11.586 4.605 11.297 1 91.25 208 GLY A CA 1
ATOM 1639 C C . GLY A 1 208 ? -11.898 6.07 11.047 1 91.25 208 GLY A C 1
ATOM 1640 O O . GLY A 1 208 ? -12.336 6.781 11.961 1 91.25 208 GLY A O 1
ATOM 1641 N N . PHE A 1 209 ? -11.711 6.531 9.852 1 94.31 209 PHE A N 1
ATOM 1642 C CA . PHE A 1 209 ? -11.875 7.961 9.602 1 94.31 209 PHE A CA 1
ATOM 1643 C C . PHE A 1 209 ? -13.281 8.258 9.086 1 94.31 209 PHE A C 1
ATOM 1645 O O . PHE A 1 209 ? -13.562 9.383 8.656 1 94.31 209 PHE A O 1
ATOM 1652 N N . GLU A 1 210 ? -14.094 7.211 8.992 1 91.12 210 GLU A N 1
ATOM 1653 C CA . GLU A 1 210 ? -15.484 7.461 8.633 1 91.12 210 GLU A CA 1
ATOM 1654 C C . GLU A 1 210 ? -16.234 8.156 9.766 1 91.12 210 GLU A C 1
ATOM 1656 O O . GLU A 1 210 ? -16.141 7.738 10.922 1 91.12 210 GLU A O 1
ATOM 1661 N N . ASP A 1 211 ? -16.609 9.375 9.562 1 75.88 211 ASP A N 1
ATOM 1662 C CA . ASP A 1 211 ? -17.438 10.031 10.57 1 75.88 211 ASP A CA 1
ATOM 1663 C C . ASP A 1 211 ? -18.719 9.242 10.844 1 75.88 211 ASP A C 1
ATOM 1665 O O . ASP A 1 211 ? -19.281 8.633 9.93 1 75.88 211 ASP A O 1
ATOM 1669 N N . PHE A 1 212 ? -18.875 8.758 12.078 1 52.84 212 PHE A N 1
ATOM 1670 C CA . PHE A 1 212 ? -20.234 8.312 12.391 1 52.84 212 PHE A CA 1
ATOM 1671 C C . PHE A 1 212 ? -21.25 9.406 12.07 1 52.84 212 PHE A C 1
ATOM 1673 O O . PHE A 1 212 ? -21.156 10.516 12.594 1 52.84 212 PHE A O 1
ATOM 1680 N N . ILE A 1 213 ? -21.516 9.57 10.867 1 44.72 213 ILE A N 1
ATOM 1681 C CA . ILE A 1 213 ? -22.625 10.5 10.688 1 44.72 213 ILE A CA 1
ATOM 1682 C C . ILE A 1 213 ? -23.609 10.359 11.844 1 44.72 213 ILE A C 1
ATOM 1684 O O . ILE A 1 213 ? -24.219 9.297 12.031 1 44.72 213 ILE A O 1
ATOM 1688 N N . ASN A 1 214 ? -23.297 10.805 12.891 1 35.94 214 ASN A N 1
ATOM 1689 C CA . ASN A 1 214 ? -24.406 10.945 13.844 1 35.94 214 ASN A CA 1
ATOM 1690 C C . ASN A 1 214 ? -25.734 11.102 13.125 1 35.94 214 ASN A C 1
ATOM 1692 O O . ASN A 1 214 ? -25.922 12.047 12.352 1 35.94 214 ASN A O 1
ATOM 1696 N N . MET A 1 215 ? -26.438 10.031 12.766 1 34.88 215 MET A N 1
ATOM 1697 C CA . MET A 1 215 ? -27.875 10.141 12.539 1 34.88 215 MET A CA 1
ATOM 1698 C C . MET A 1 215 ? -28.469 11.234 13.414 1 34.88 215 MET A C 1
ATOM 1700 O O . MET A 1 215 ? -28.219 11.273 14.625 1 34.88 215 MET A O 1
ATOM 1704 N N . ASP A 1 216 ? -28.703 12.375 12.836 1 33.12 216 ASP A N 1
ATOM 1705 C CA . ASP A 1 216 ? -29.578 13.336 13.492 1 33.12 216 ASP A CA 1
ATOM 1706 C C . ASP A 1 216 ? -30.641 12.625 14.336 1 33.12 216 ASP A C 1
ATOM 1708 O O . ASP A 1 216 ? -31.609 12.109 13.805 1 33.12 216 ASP A O 1
ATOM 1712 N N . ILE A 1 217 ? -30.203 11.859 15.328 1 35.75 217 ILE A N 1
ATOM 1713 C CA . ILE A 1 217 ? -31.172 11.336 16.281 1 35.75 217 ILE A CA 1
ATOM 1714 C C . ILE A 1 217 ? -32.125 12.445 16.703 1 35.75 217 ILE A C 1
ATOM 1716 O O . ILE A 1 217 ? -32.969 12.258 17.594 1 35.75 217 ILE A O 1
ATOM 1720 N N . ASN A 1 218 ? -31.828 13.641 16.25 1 32.62 218 ASN A N 1
ATOM 1721 C CA . ASN A 1 218 ? -32.781 14.609 16.75 1 32.62 218 ASN A CA 1
ATOM 1722 C C . ASN A 1 218 ? -34.219 14.305 16.266 1 32.62 218 ASN A C 1
ATOM 1724 O O . ASN A 1 218 ? -35.156 15.062 16.531 1 32.62 218 ASN A O 1
ATOM 1728 N N . GLY A 1 219 ? -34.25 13.508 15.156 1 30.42 219 GLY A N 1
ATOM 1729 C CA . GLY A 1 219 ? -35.625 13.43 14.75 1 30.42 219 GLY A CA 1
ATOM 1730 C C . GLY A 1 219 ? -36.438 12.477 15.609 1 30.42 219 GLY A C 1
ATOM 1731 O O . GLY A 1 219 ? -37.438 11.906 15.141 1 30.42 219 GLY A O 1
ATOM 1732 N N . ALA A 1 220 ? -35.75 11.852 16.562 1 31.3 220 ALA A N 1
ATOM 1733 C CA . ALA A 1 220 ? -36.719 11.094 17.359 1 31.3 220 ALA A CA 1
ATOM 1734 C C . ALA A 1 220 ? -37.875 11.984 17.797 1 31.3 220 ALA A C 1
ATOM 1736 O O . ALA A 1 220 ? -37.656 13.102 18.266 1 31.3 220 ALA A O 1
ATOM 1737 N N . PRO A 1 221 ? -38.969 11.734 17.188 1 29.38 221 PRO A N 1
ATOM 1738 C CA . PRO A 1 221 ? -40.125 12.586 17.578 1 29.38 221 PRO A CA 1
ATOM 1739 C C . PRO A 1 221 ? -40.188 12.836 19.078 1 29.38 221 PRO A C 1
ATOM 1741 O O . PRO A 1 221 ? -39.719 12.016 19.875 1 29.38 221 PRO A O 1
ATOM 1744 N N . PHE A 1 222 ? -39.969 14.07 19.484 1 28.03 222 PHE A N 1
ATOM 1745 C CA . PHE A 1 222 ? -40.219 14.531 20.844 1 28.03 222 PHE A CA 1
ATOM 1746 C C . PHE A 1 222 ? -41.375 13.766 21.453 1 28.03 222 PHE A C 1
ATOM 1748 O O . PHE A 1 222 ? -42.531 13.914 21.031 1 28.03 222 PHE A O 1
ATOM 1755 N N . ILE A 1 223 ? -41.094 12.398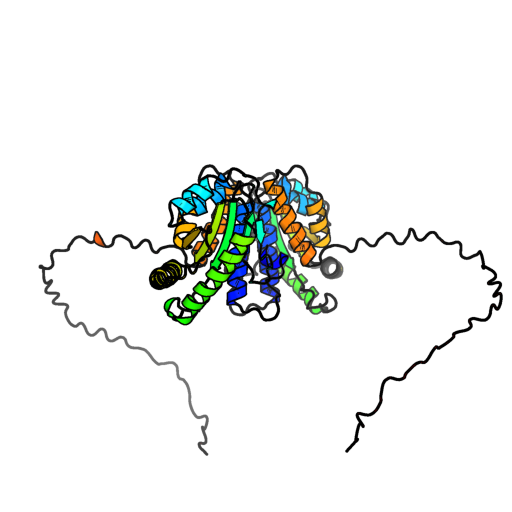 21.531 1 28.25 223 ILE A N 1
ATOM 1756 C CA . ILE A 1 223 ? -42.188 11.695 22.219 1 28.25 223 ILE A CA 1
ATOM 1757 C C . ILE A 1 223 ? -42.594 12.461 23.469 1 28.25 223 ILE A C 1
ATOM 1759 O O . ILE A 1 223 ? -41.719 12.82 24.297 1 28.25 223 ILE A O 1
ATOM 1763 N N . HIS A 1 224 ? -43.656 13.172 23.375 1 26.58 224 HIS A N 1
ATOM 1764 C CA . HIS A 1 224 ? -44.281 13.867 24.484 1 26.58 224 HIS A CA 1
ATOM 1765 C C . HIS A 1 224 ? -44.219 13.039 25.766 1 26.58 224 HIS A C 1
ATOM 1767 O O . HIS A 1 224 ? -44.438 11.828 25.75 1 26.58 224 HIS A O 1
ATOM 1773 N N . SER A 1 225 ? -43.281 13.539 26.672 1 25.81 225 SER A N 1
ATOM 1774 C CA . SER A 1 225 ? -42.844 13.07 27.984 1 25.81 225 SER A CA 1
ATOM 1775 C C . SER A 1 225 ? -44 12.484 28.766 1 25.81 225 SER A C 1
ATOM 1777 O O . SER A 1 225 ? -43.812 11.938 29.859 1 25.81 225 SER A O 1
ATOM 1779 N N . ASP A 1 226 ? -45.188 13.047 28.359 1 25.41 226 ASP A N 1
ATOM 1780 C CA . ASP A 1 226 ? -46.062 12.938 29.516 1 25.41 226 ASP A CA 1
ATOM 1781 C C . ASP A 1 226 ? -46.438 11.477 29.781 1 25.41 226 ASP A C 1
ATOM 1783 O O . ASP A 1 226 ? -47.094 11.164 30.781 1 25.41 226 ASP A O 1
ATOM 1787 N N . GLN A 1 227 ? -46.594 10.688 28.641 1 26.22 227 GLN A N 1
ATOM 1788 C CA . GLN A 1 227 ? -47.438 9.57 29.031 1 26.22 227 GLN A CA 1
ATOM 1789 C C . GLN A 1 227 ? -46.625 8.516 29.797 1 26.22 227 GLN A C 1
ATOM 1791 O O . GLN A 1 227 ? -45.719 7.906 29.234 1 26.22 227 GLN A O 1
ATOM 1796 N N . LEU A 1 228 ? -46.281 8.875 31.094 1 26.33 228 LEU A N 1
ATOM 1797 C CA . LEU A 1 228 ? -45.719 8 32.125 1 26.33 228 LEU A CA 1
ATOM 1798 C C . LEU A 1 228 ? -46.344 6.609 32.031 1 26.33 228 LEU A C 1
ATOM 1800 O O . LEU A 1 228 ? -47.562 6.445 32.219 1 26.33 228 LEU A O 1
ATOM 1804 N N . PHE A 1 229 ? -45.875 5.918 30.906 1 25.52 229 PHE A N 1
ATOM 1805 C CA . PHE A 1 229 ? -46.406 4.574 30.766 1 25.52 229 PHE A CA 1
ATOM 1806 C C . PHE A 1 229 ? -46.219 3.77 32.062 1 25.52 229 PHE A C 1
ATOM 1808 O O . PHE A 1 229 ? -45.125 3.799 32.656 1 25.52 229 PHE A O 1
ATOM 1815 N N . ASN A 1 230 ? -47.25 3.635 32.844 1 25.67 230 ASN A N 1
ATOM 1816 C CA . ASN A 1 230 ? -47.406 2.787 34.031 1 25.67 230 ASN A CA 1
ATOM 1817 C C . ASN A 1 230 ? -47.062 1.337 33.719 1 25.67 230 ASN A C 1
ATOM 1819 O O . ASN A 1 230 ? -47.781 0.628 33.062 1 25.67 230 ASN A O 1
ATOM 1823 N N . PHE A 1 231 ? -45.875 1.184 33.094 1 24.47 231 PHE A N 1
ATOM 1824 C CA . PHE A 1 231 ? -45.625 -0.213 32.75 1 24.47 231 PHE A CA 1
ATOM 1825 C C . PHE A 1 231 ? -45.688 -1.092 34 1 24.47 231 PHE A C 1
ATOM 1827 O O . PHE A 1 231 ? -44.875 -0.91 34.938 1 24.47 231 PHE A O 1
ATOM 1834 N N . ASN A 1 232 ? -46.844 -1.56 34.438 1 25.67 232 ASN A N 1
ATOM 1835 C CA . ASN A 1 232 ? -47.094 -2.578 35.438 1 25.67 232 ASN A CA 1
ATOM 1836 C C . ASN A 1 232 ? -46.344 -3.873 35.125 1 25.67 232 ASN A C 1
ATOM 1838 O O . ASN A 1 232 ? -46.844 -4.727 34.406 1 25.67 232 ASN A O 1
ATOM 1842 N N . ILE A 1 233 ? -45.219 -3.775 34.594 1 24.94 233 ILE A N 1
ATOM 1843 C CA . ILE A 1 233 ? -44.625 -5.039 34.156 1 24.94 233 ILE A CA 1
ATOM 1844 C C . ILE A 1 233 ? -44.469 -5.977 35.375 1 24.94 233 ILE A C 1
ATOM 1846 O O . ILE A 1 233 ? -43.844 -5.621 36.375 1 24.94 233 ILE A O 1
ATOM 1850 N N . SER A 1 234 ? -45.406 -6.973 35.531 1 25.94 234 SER A N 1
ATOM 1851 C CA . SER A 1 234 ? -45.531 -8.164 36.375 1 25.94 234 SER A CA 1
ATOM 1852 C C . SER A 1 234 ? -44.219 -8.953 36.375 1 25.94 234 SER A C 1
ATOM 1854 O O . SER A 1 234 ? -43.531 -9.062 35.375 1 25.94 234 SER A O 1
ATOM 1856 N N . THR A 1 235 ? -43.531 -9.242 37.594 1 25.92 235 THR A N 1
ATOM 1857 C CA . THR A 1 235 ? -42.344 -9.82 38.188 1 25.92 235 THR A CA 1
ATOM 1858 C C . THR A 1 235 ? -42.125 -11.25 37.719 1 25.92 235 THR A C 1
ATOM 1860 O O . THR A 1 235 ? -41.281 -11.977 38.25 1 25.92 235 THR A O 1
ATOM 1863 N N . ASN A 1 236 ? -42.594 -11.773 36.469 1 24.88 236 ASN A N 1
ATOM 1864 C CA . ASN A 1 236 ? -42.5 -13.227 36.344 1 24.88 236 ASN A CA 1
ATOM 1865 C C . ASN A 1 236 ? -41.062 -13.695 36.438 1 24.88 236 ASN A C 1
ATOM 1867 O O . ASN A 1 236 ? -40.188 -13.156 35.75 1 24.88 236 ASN A O 1
ATOM 1871 N N . LYS A 1 237 ? -40.688 -14.602 37.5 1 27.36 237 LYS A N 1
ATOM 1872 C CA . LYS A 1 237 ? -39.5 -15.266 38.094 1 27.36 237 LYS A CA 1
ATOM 1873 C C . LYS A 1 237 ? -38.875 -16.219 37.125 1 27.36 237 LYS A C 1
ATOM 1875 O O . LYS A 1 237 ? -39.406 -17.281 36.812 1 27.36 237 LYS A O 1
ATOM 1880 N N . VAL A 1 238 ? -38.406 -15.867 35.812 1 26.91 238 VAL A N 1
ATOM 1881 C CA . VAL A 1 238 ? -38 -16.984 34.969 1 26.91 238 VAL A CA 1
ATOM 1882 C C . VAL A 1 238 ? -36.781 -17.688 35.562 1 26.91 238 VAL A C 1
ATOM 1884 O O . VAL A 1 238 ? -35.781 -17.062 35.844 1 26.91 238 VAL A O 1
ATOM 1887 N N . THR A 1 239 ? -36.875 -19.047 36.156 1 26.38 239 THR A N 1
ATOM 1888 C CA . THR A 1 239 ? -36.062 -20.016 36.844 1 26.38 239 THR A CA 1
ATOM 1889 C C . THR A 1 239 ? -35.031 -20.641 35.906 1 26.38 239 THR A C 1
ATOM 1891 O O . THR A 1 239 ? -35.406 -21.344 34.938 1 26.38 239 THR A O 1
ATOM 1894 N N . ILE A 1 240 ? -34.062 -19.953 35.344 1 24.5 240 ILE A N 1
ATOM 1895 C CA . ILE A 1 240 ? -33.25 -20.609 34.344 1 24.5 240 ILE A CA 1
ATOM 1896 C C . ILE A 1 240 ? -32.375 -21.656 35 1 24.5 240 ILE A C 1
ATOM 1898 O O . ILE A 1 240 ? -31.594 -21.344 35.906 1 24.5 240 ILE A O 1
ATOM 1902 N N . ASP A 1 241 ? -32.656 -22.984 34.906 1 24.14 241 ASP A N 1
ATOM 1903 C CA . ASP A 1 241 ? -32.094 -24.188 35.562 1 24.14 241 ASP A CA 1
ATOM 1904 C C . ASP A 1 241 ? -30.812 -24.625 34.875 1 24.14 241 ASP A C 1
ATOM 1906 O O . ASP A 1 241 ? -30.797 -24.859 33.656 1 24.14 241 ASP A O 1
ATOM 1910 N N . PHE A 1 242 ? -29.656 -24.109 35.219 1 24.12 242 PHE A N 1
ATOM 1911 C CA . PHE A 1 242 ? -28.375 -24.484 34.625 1 24.12 242 PHE A CA 1
ATOM 1912 C C . PHE A 1 242 ? -27.969 -25.891 35.062 1 24.12 242 PHE A C 1
ATOM 1914 O O . PHE A 1 242 ? -27.875 -26.188 36.25 1 24.12 242 PHE A O 1
ATOM 1921 N N . LYS A 1 243 ? -28.391 -26.953 34.312 1 27.97 243 LYS A N 1
ATOM 1922 C CA . LYS A 1 243 ? -28.031 -28.344 34.562 1 27.97 243 LYS A CA 1
ATOM 1923 C C . LYS A 1 243 ? -26.516 -28.547 34.5 1 27.97 243 LYS A C 1
ATOM 1925 O O . LYS A 1 243 ? -25.891 -28.25 33.469 1 27.97 243 LYS A O 1
ATOM 1930 N N . ASN A 1 244 ? -25.719 -28.5 35.688 1 25.73 244 ASN A N 1
ATOM 1931 C CA . ASN A 1 244 ? -24.297 -28.672 35.969 1 25.73 244 ASN A CA 1
ATOM 1932 C C . ASN A 1 244 ? -23.844 -30.109 35.75 1 25.73 244 ASN A C 1
ATOM 1934 O O . ASN A 1 244 ? -22.781 -30.516 36.219 1 25.73 244 ASN A O 1
ATOM 1938 N N . ASP A 1 245 ? -24.484 -30.969 34.906 1 23.52 245 ASP A N 1
ATOM 1939 C CA . ASP A 1 245 ? -24.328 -32.375 35.25 1 23.52 245 ASP A CA 1
ATOM 1940 C C . ASP A 1 245 ? -22.859 -32.812 35.156 1 23.52 245 ASP A C 1
ATOM 1942 O O . ASP A 1 245 ? -22.516 -33.938 35.469 1 23.52 245 ASP A O 1
ATOM 1946 N N . THR A 1 246 ? -22.219 -32.312 34.094 1 24.89 246 THR A N 1
ATOM 1947 C CA . THR A 1 246 ? -21.281 -33.344 33.688 1 24.89 246 THR A CA 1
ATOM 1948 C C . THR A 1 246 ? -20.219 -33.562 34.75 1 24.89 246 THR A C 1
ATOM 1950 O O . THR A 1 246 ? -19.625 -32.594 35.25 1 24.89 246 THR A O 1
ATOM 1953 N N . LEU A 1 247 ? -20.047 -34.656 35.25 1 21.91 247 LEU A N 1
ATOM 1954 C CA . LEU A 1 247 ? -19.406 -35.344 36.375 1 21.91 247 LEU A CA 1
ATOM 1955 C C . LEU A 1 247 ? -17.906 -35.031 36.406 1 21.91 247 LEU A C 1
ATOM 1957 O O . LEU A 1 247 ? -17.188 -35.406 35.469 1 21.91 247 LEU A O 1
ATOM 1961 N N . ILE A 1 248 ? -17.453 -33.781 36.656 1 22.53 248 ILE A N 1
ATOM 1962 C CA . ILE A 1 248 ? -16.016 -33.594 36.812 1 22.53 248 ILE A CA 1
ATOM 1963 C C . ILE A 1 248 ? -15.5 -34.5 37.906 1 22.53 248 ILE A C 1
ATOM 1965 O O . ILE A 1 248 ? -15.938 -34.406 39.062 1 22.53 248 ILE A O 1
ATOM 1969 N N . ASN A 1 249 ? -15.266 -35.469 37.625 1 20.28 249 ASN A N 1
ATOM 1970 C CA . ASN A 1 249 ? -14.758 -36.438 38.594 1 20.28 249 ASN A CA 1
ATOM 1971 C C . ASN A 1 249 ? -13.68 -35.844 39.5 1 20.28 249 ASN A C 1
ATOM 1973 O O . ASN A 1 249 ? -13.07 -34.844 39.156 1 20.28 249 ASN A O 1
ATOM 1977 N N . LYS A 1 250 ? -12.859 -36.562 40.531 1 24.48 250 LYS A N 1
ATOM 1978 C CA . LYS A 1 250 ? -12.492 -36.844 41.906 1 24.48 250 LYS A CA 1
ATOM 1979 C C . LYS A 1 250 ? -11.195 -36.156 42.281 1 24.48 250 LYS A C 1
ATOM 1981 O O . LYS A 1 250 ? -10.562 -35.5 41.438 1 24.48 250 LYS A O 1
ATOM 1986 N N . GLU A 1 251 ? -9.844 -36.875 42.844 1 20.39 251 GLU A N 1
ATOM 1987 C CA . GLU A 1 251 ? -9.008 -36.969 44.062 1 20.39 251 GLU A CA 1
ATOM 1988 C C . GLU A 1 251 ? -7.703 -36.188 43.875 1 20.39 251 GLU A C 1
ATOM 1990 O O . GLU A 1 251 ? -6.84 -36.219 44.75 1 20.39 251 GLU A O 1
ATOM 1995 N N . LEU A 1 252 ? -7.199 -35.625 42.875 1 20 252 LEU A N 1
ATOM 1996 C CA . LEU A 1 252 ? -5.746 -35.531 42.781 1 20 252 LEU A CA 1
ATOM 1997 C C . LEU A 1 252 ? -5.234 -34.375 43.656 1 20 252 LEU A C 1
ATOM 1999 O O . LEU A 1 252 ? -5.824 -33.312 43.688 1 20 252 LEU A O 1
ATOM 2003 N N . TYR A 1 253 ? -4.121 -34.312 44.688 1 20.12 253 TYR A N 1
ATOM 2004 C CA . TYR A 1 253 ? -3.561 -33.844 45.969 1 20.12 253 TYR A CA 1
ATOM 2005 C C . TYR A 1 253 ? -2.848 -32.5 45.75 1 20.12 253 TYR A C 1
ATOM 2007 O O . TYR A 1 253 ? -2.023 -32.375 44.875 1 20.12 253 TYR A O 1
ATOM 2015 N N . TYR A 1 254 ? -3.258 -31.422 46.062 1 18.86 254 TYR A N 1
ATOM 2016 C CA . TYR A 1 254 ? -2.523 -30.172 46.219 1 18.86 254 TYR A CA 1
ATOM 2017 C C . TYR A 1 254 ? -1.808 -30.125 47.562 1 18.86 254 TYR A C 1
ATOM 2019 O O . TYR A 1 254 ? -2.441 -30.25 48.625 1 18.86 254 TYR A O 1
ATOM 2027 N N . GLU A 1 255 ? -0.525 -30.641 47.875 1 20.25 255 GLU A N 1
ATOM 2028 C CA . GLU A 1 255 ? 0.267 -30.422 49.094 1 20.25 255 GLU A CA 1
ATOM 2029 C C . GLU A 1 255 ? 0.703 -28.953 49.219 1 20.25 255 GLU A C 1
ATOM 2031 O O . GLU A 1 255 ? 1.206 -28.375 48.25 1 20.25 255 GLU A O 1
ATOM 2036 N N . PHE A 1 256 ? 0.123 -28.125 50.094 1 22.66 256 PHE A N 1
ATOM 2037 C CA . PHE A 1 256 ? 0.517 -26.828 50.625 1 22.66 256 PHE A CA 1
ATOM 2038 C C . PHE A 1 256 ? 1.801 -26.938 51.438 1 22.66 256 PHE A C 1
ATOM 2040 O O . PHE A 1 256 ? 1.854 -27.672 52.406 1 22.66 256 PHE A O 1
ATOM 2047 N N . ASN A 1 257 ? 3.197 -27.219 51.125 1 21.89 257 ASN A N 1
ATOM 2048 C CA . ASN A 1 257 ? 4.145 -26.688 52.094 1 21.89 257 ASN A CA 1
ATOM 2049 C C . ASN A 1 257 ? 4.121 -25.172 52.156 1 21.89 257 ASN A C 1
ATOM 2051 O O . ASN A 1 257 ? 3.912 -24.516 51.125 1 21.89 257 ASN A O 1
ATOM 2055 N N . MET B 1 1 ? -1.542 -1.281 0.72 1 93.81 1 MET B N 1
ATOM 2056 C CA . MET B 1 1 ? -2.904 -0.76 0.804 1 93.81 1 MET B CA 1
ATOM 2057 C C . MET B 1 1 ? -3.92 -1.896 0.849 1 93.81 1 MET B C 1
ATOM 2059 O O . MET B 1 1 ? -4.656 -2.039 1.827 1 93.81 1 MET B O 1
ATOM 2063 N N . LEU B 1 2 ? -3.959 -2.814 -0.149 1 93.56 2 LEU B N 1
ATOM 2064 C CA . LEU B 1 2 ? -4.941 -3.893 -0.191 1 93.56 2 LEU B CA 1
ATOM 2065 C C . LEU B 1 2 ? -4.754 -4.844 0.988 1 93.56 2 LEU B C 1
ATOM 2067 O O . LEU B 1 2 ? -5.73 -5.352 1.543 1 93.56 2 LEU B O 1
ATOM 2071 N N . ALA B 1 3 ? -3.461 -5.145 1.369 1 92.5 3 ALA B N 1
ATOM 2072 C CA . ALA B 1 3 ? -3.219 -6.008 2.523 1 92.5 3 ALA B CA 1
ATOM 2073 C C . ALA B 1 3 ? -3.842 -5.418 3.787 1 92.5 3 ALA B C 1
ATOM 2075 O O . ALA B 1 3 ? -4.391 -6.152 4.613 1 92.5 3 ALA B O 1
ATOM 2076 N N . GLU B 1 4 ? -3.699 -4.125 3.951 1 89.5 4 GLU B N 1
ATOM 2077 C CA . GLU B 1 4 ? -4.305 -3.471 5.105 1 89.5 4 GLU B CA 1
ATOM 2078 C C . GLU B 1 4 ? -5.828 -3.488 5.016 1 89.5 4 GLU B C 1
ATOM 2080 O O . GLU B 1 4 ? -6.512 -3.766 6 1 89.5 4 GLU B O 1
ATOM 2085 N N . ILE B 1 5 ? -6.383 -3.203 3.865 1 92.69 5 ILE B N 1
ATOM 2086 C CA . ILE B 1 5 ? -7.82 -3.184 3.627 1 92.69 5 ILE B CA 1
ATOM 2087 C C . ILE B 1 5 ? -8.414 -4.555 3.939 1 92.69 5 ILE B C 1
ATOM 2089 O O . ILE B 1 5 ? -9.492 -4.652 4.531 1 92.69 5 ILE B O 1
ATOM 2093 N N . LYS B 1 6 ? -7.652 -5.594 3.57 1 93.44 6 LYS B N 1
ATOM 2094 C CA . LYS B 1 6 ? -8.156 -6.957 3.703 1 93.44 6 LYS B CA 1
ATOM 2095 C C . LYS B 1 6 ? -7.77 -7.555 5.055 1 93.44 6 LYS B C 1
ATOM 2097 O O . LYS B 1 6 ? -7.996 -8.742 5.301 1 93.44 6 LYS B O 1
ATOM 2102 N N . GLY B 1 7 ? -7.102 -6.762 5.953 1 87.69 7 GLY B N 1
ATOM 2103 C CA . GLY B 1 7 ? -6.852 -7.16 7.332 1 87.69 7 GLY B CA 1
ATOM 2104 C C . GLY B 1 7 ? -5.617 -8.023 7.484 1 87.69 7 GLY B C 1
ATOM 2105 O O . GLY B 1 7 ? -5.484 -8.766 8.469 1 87.69 7 GLY B O 1
ATOM 2106 N N . LYS B 1 8 ? -4.688 -7.988 6.5 1 85.94 8 LYS B N 1
ATOM 2107 C CA . LYS B 1 8 ? -3.494 -8.828 6.551 1 85.94 8 LYS B CA 1
ATOM 2108 C C . LYS B 1 8 ? -2.396 -8.18 7.387 1 85.94 8 LYS B C 1
ATOM 2110 O O . LYS B 1 8 ? -1.435 -8.836 7.781 1 85.94 8 LYS B O 1
ATOM 2115 N N . VAL B 1 9 ? -2.4 -6.859 7.742 1 75.81 9 VAL B N 1
ATOM 2116 C CA . VAL B 1 9 ? -1.335 -6.16 8.453 1 75.81 9 VAL B CA 1
ATOM 2117 C C . VAL B 1 9 ? -1.491 -6.367 9.953 1 75.81 9 VAL B C 1
ATOM 2119 O O . VAL B 1 9 ? -0.499 -6.492 10.68 1 75.81 9 VAL B O 1
ATOM 2122 N N . SER B 1 10 ? -2.594 -6.387 10.477 1 64.12 10 SER B N 1
ATOM 2123 C CA . SER B 1 10 ? -2.83 -6.473 11.914 1 64.12 10 SER B CA 1
ATOM 2124 C C . SER B 1 10 ? -3.205 -7.895 12.32 1 64.12 10 SER B C 1
ATOM 2126 O O . SER B 1 10 ? -3.59 -8.133 13.469 1 64.12 10 SER B O 1
ATOM 2128 N N . ARG B 1 11 ? -2.996 -8.656 11.445 1 61 11 ARG B N 1
ATOM 2129 C CA . ARG B 1 11 ? -3.412 -10.008 11.789 1 61 11 ARG B CA 1
ATOM 2130 C C . ARG B 1 11 ? -2.561 -10.57 12.93 1 61 11 ARG B C 1
ATOM 2132 O O . ARG B 1 11 ? -1.334 -10.625 12.82 1 61 11 ARG B O 1
ATOM 2139 N N . THR B 1 12 ? -3.18 -10.75 13.914 1 60.69 12 THR B N 1
ATOM 2140 C CA . THR B 1 12 ? -2.543 -11.336 15.086 1 60.69 12 THR B CA 1
ATOM 2141 C C . THR B 1 12 ? -1.904 -12.68 14.742 1 60.69 12 THR B C 1
ATOM 2143 O O . THR B 1 12 ? -2.521 -13.516 14.078 1 60.69 12 THR B O 1
ATOM 2146 N N . GLY B 1 13 ? -0.68 -12.758 15.055 1 60.97 13 GLY B N 1
ATOM 2147 C CA . GLY B 1 13 ? -0.011 -14.039 14.898 1 60.97 13 GLY B CA 1
ATOM 2148 C C . GLY B 1 13 ? 0.765 -14.148 13.602 1 60.97 13 GLY B C 1
ATOM 2149 O O . GLY B 1 13 ? 1.503 -15.117 13.391 1 60.97 13 GLY B O 1
ATOM 2150 N N . SER B 1 14 ? 0.513 -13.219 12.758 1 71.31 14 SER B N 1
ATOM 2151 C CA . SER B 1 14 ? 1.278 -13.297 11.516 1 71.31 14 SER B CA 1
ATOM 2152 C C . SER B 1 14 ? 2.719 -12.844 11.727 1 71.31 14 SER B C 1
ATOM 2154 O O . SER B 1 14 ? 2.975 -11.914 12.5 1 71.31 14 SER B O 1
ATOM 2156 N N . ASN B 1 15 ? 3.564 -13.602 11.117 1 78.81 15 ASN B N 1
ATOM 2157 C CA . ASN B 1 15 ? 4.961 -13.203 11.211 1 78.81 15 ASN B CA 1
ATOM 2158 C C . ASN B 1 15 ? 5.324 -12.18 10.133 1 78.81 15 ASN B C 1
ATOM 2160 O O . ASN B 1 15 ? 4.508 -11.883 9.258 1 78.81 15 ASN B O 1
ATOM 2164 N N . LEU B 1 16 ? 6.426 -11.633 10.32 1 77.06 16 LEU B N 1
ATOM 2165 C CA . LEU B 1 16 ? 6.895 -10.547 9.469 1 77.06 16 LEU B CA 1
ATOM 2166 C C . LEU B 1 16 ? 6.984 -10.992 8.016 1 77.06 16 LEU B C 1
ATOM 2168 O O . LEU B 1 16 ? 6.602 -10.258 7.105 1 77.06 16 LEU B O 1
ATOM 2172 N N . SER B 1 17 ? 7.422 -12.234 7.785 1 81.56 17 SER B N 1
ATOM 2173 C CA . SER B 1 17 ? 7.582 -12.766 6.434 1 81.56 17 SER B CA 1
ATOM 2174 C C . SER B 1 17 ? 6.242 -12.867 5.723 1 81.56 17 SER B C 1
ATOM 2176 O O . SER B 1 17 ? 6.129 -12.531 4.539 1 81.56 17 SER B O 1
ATOM 2178 N N . GLU B 1 18 ? 5.273 -13.344 6.434 1 85.94 18 GLU B N 1
ATOM 2179 C CA . GLU B 1 18 ? 3.93 -13.461 5.875 1 85.94 18 GLU B CA 1
ATOM 2180 C C . GLU B 1 18 ? 3.346 -12.094 5.551 1 85.94 18 GLU B C 1
ATOM 2182 O O . GLU B 1 18 ? 2.693 -11.914 4.523 1 85.94 18 GLU B O 1
ATOM 2187 N N . ARG B 1 19 ? 3.621 -11.102 6.387 1 86.44 19 ARG B N 1
ATOM 2188 C CA . ARG B 1 19 ? 3.105 -9.758 6.18 1 86.44 19 ARG B CA 1
ATOM 2189 C C . ARG B 1 19 ? 3.758 -9.102 4.965 1 86.44 19 ARG B C 1
ATOM 2191 O O . ARG B 1 19 ? 3.098 -8.391 4.207 1 86.44 19 ARG B O 1
ATOM 2198 N N . LEU B 1 20 ? 5.094 -9.32 4.832 1 87.81 20 LEU B N 1
ATOM 2199 C CA . LEU B 1 20 ? 5.82 -8.766 3.695 1 87.81 20 LEU B CA 1
ATOM 2200 C C . LEU B 1 20 ? 5.344 -9.398 2.389 1 87.81 20 LEU B C 1
ATOM 2202 O O . LEU B 1 20 ? 5.262 -8.719 1.363 1 87.81 20 LEU B O 1
ATOM 2206 N N . GLU B 1 21 ? 5.035 -10.711 2.426 1 92.62 21 GLU B N 1
ATOM 2207 C CA . GLU B 1 21 ? 4.508 -11.406 1.258 1 92.62 21 GLU B CA 1
ATOM 2208 C C . GLU B 1 21 ? 3.123 -10.891 0.882 1 92.62 21 GLU B C 1
ATOM 2210 O O . GLU B 1 21 ? 2.846 -10.641 -0.292 1 92.62 21 GLU B O 1
ATOM 2215 N N . ASP B 1 22 ? 2.262 -10.734 1.906 1 93.75 22 ASP B N 1
ATOM 2216 C CA . ASP B 1 22 ? 0.927 -10.195 1.668 1 93.75 22 ASP B CA 1
ATOM 2217 C C . ASP B 1 22 ? 1.001 -8.781 1.106 1 93.75 22 ASP B C 1
ATOM 2219 O O . ASP B 1 22 ? 0.216 -8.406 0.231 1 93.75 22 ASP B O 1
ATOM 2223 N N . ASN B 1 23 ? 1.953 -7.969 1.654 1 93.5 23 ASN B N 1
ATOM 2224 C CA . ASN B 1 23 ? 2.148 -6.613 1.154 1 93.5 23 ASN B CA 1
ATOM 2225 C C . ASN B 1 23 ? 2.6 -6.609 -0.303 1 93.5 23 ASN B C 1
ATOM 2227 O O . ASN B 1 23 ? 2.158 -5.773 -1.094 1 93.5 23 ASN B O 1
ATOM 2231 N N . LEU B 1 24 ? 3.482 -7.57 -0.629 1 95.69 24 LEU B N 1
ATOM 2232 C CA . LEU B 1 24 ? 3.947 -7.715 -2.004 1 95.69 24 LEU B CA 1
ATOM 2233 C C . LEU B 1 24 ? 2.789 -8.055 -2.936 1 95.69 24 LEU B C 1
ATOM 2235 O O . LEU B 1 24 ? 2.621 -7.422 -3.98 1 95.69 24 LEU B O 1
ATOM 2239 N N . THR B 1 25 ? 1.954 -8.992 -2.551 1 97.5 25 THR B N 1
ATOM 2240 C CA . THR B 1 25 ? 0.798 -9.422 -3.332 1 97.5 25 THR B CA 1
ATOM 2241 C C . THR B 1 25 ? -0.173 -8.266 -3.541 1 97.5 25 THR B C 1
ATOM 2243 O O . THR B 1 25 ? -0.583 -7.988 -4.668 1 97.5 25 THR B O 1
ATOM 2246 N N . GLY B 1 26 ? -0.473 -7.562 -2.439 1 97.31 26 GLY B N 1
ATOM 2247 C CA . GLY B 1 26 ? -1.409 -6.453 -2.506 1 97.31 26 GLY B CA 1
ATOM 2248 C C . GLY B 1 26 ? -0.904 -5.297 -3.346 1 97.31 26 GLY B C 1
ATOM 2249 O O . GLY B 1 26 ? -1.674 -4.672 -4.078 1 97.31 26 GLY B O 1
ATOM 2250 N N . ASN B 1 27 ? 0.371 -5.02 -3.232 1 97.31 27 ASN B N 1
ATOM 2251 C CA . ASN B 1 27 ? 0.952 -3.91 -3.98 1 97.31 27 ASN B CA 1
ATOM 2252 C C . ASN B 1 27 ? 0.981 -4.195 -5.477 1 97.31 27 ASN B C 1
ATOM 2254 O O . ASN B 1 27 ? 0.554 -3.363 -6.281 1 97.31 27 ASN B O 1
ATOM 2258 N N . VAL B 1 28 ? 1.469 -5.383 -5.863 1 98.56 28 VAL B N 1
ATOM 2259 C CA . VAL B 1 28 ? 1.704 -5.688 -7.273 1 98.56 28 VAL B CA 1
ATOM 2260 C C . VAL B 1 28 ? 0.37 -5.891 -7.984 1 98.56 28 VAL B C 1
ATOM 2262 O O . VAL B 1 28 ? 0.063 -5.191 -8.953 1 98.56 28 VAL B O 1
ATOM 2265 N N . PHE B 1 29 ? -0.486 -6.742 -7.48 1 98.62 29 PHE B N 1
ATOM 2266 C CA . PHE B 1 29 ? -1.719 -7.07 -8.188 1 98.62 29 PHE B CA 1
ATOM 2267 C C . PHE B 1 29 ? -2.777 -6 -7.957 1 98.62 29 PHE B C 1
ATOM 2269 O O . PHE B 1 29 ? -3.611 -5.742 -8.828 1 98.62 29 PHE B O 1
ATOM 2276 N N . GLY B 1 30 ? -2.693 -5.336 -6.785 1 98.25 30 GLY B N 1
ATOM 2277 C CA . GLY B 1 30 ? -3.588 -4.219 -6.52 1 98.25 30 GLY B CA 1
ATOM 2278 C C . GLY B 1 30 ? -3.359 -3.041 -7.445 1 98.25 30 GLY B C 1
ATOM 2279 O O . GLY B 1 30 ? -4.312 -2.459 -7.969 1 98.25 30 GLY B O 1
ATOM 2280 N N . ALA B 1 31 ? -2.084 -2.701 -7.66 1 98.56 31 ALA B N 1
ATOM 2281 C CA . ALA B 1 31 ? -1.749 -1.549 -8.492 1 98.56 31 ALA B CA 1
ATOM 2282 C C . ALA B 1 31 ? -2.014 -1.842 -9.969 1 98.56 31 ALA B C 1
ATOM 2284 O O . ALA B 1 31 ? -2.441 -0.96 -10.711 1 98.56 31 ALA B O 1
ATOM 2285 N N . LEU B 1 32 ? -1.869 -3.057 -10.391 1 98.69 32 LEU B N 1
ATOM 2286 C CA . LEU B 1 32 ? -2.027 -3.398 -11.797 1 98.69 32 LEU B CA 1
ATOM 2287 C C . LEU B 1 32 ? -3.5 -3.393 -12.195 1 98.69 32 LEU B C 1
ATOM 2289 O O . LEU B 1 32 ? -3.824 -3.316 -13.383 1 98.69 32 LEU B O 1
ATOM 2293 N N . ARG B 1 33 ? -4.426 -3.387 -11.219 1 98.31 33 ARG B N 1
ATOM 2294 C CA . ARG B 1 33 ? -5.855 -3.271 -11.492 1 98.31 33 ARG B CA 1
ATOM 2295 C C . ARG B 1 33 ? -6.195 -1.888 -12.039 1 98.31 33 ARG B C 1
ATOM 2297 O O . ARG B 1 33 ? -7.273 -1.684 -12.602 1 98.31 33 ARG B O 1
ATOM 2304 N N . TYR B 1 34 ? -5.238 -1.006 -11.883 1 98.62 34 TYR B N 1
ATOM 2305 C CA . TYR B 1 34 ? -5.484 0.361 -12.328 1 98.62 34 TYR B CA 1
ATOM 2306 C C . TYR B 1 34 ? -5.215 0.503 -13.828 1 98.62 34 TYR B C 1
ATOM 2308 O O . TYR B 1 34 ? -5.309 1.603 -14.375 1 98.62 34 TYR B O 1
ATOM 2316 N N . LEU B 1 35 ? -4.898 -0.605 -14.477 1 98.5 35 LEU B N 1
ATOM 2317 C CA . LEU B 1 35 ? -4.645 -0.689 -15.906 1 98.5 35 LEU B CA 1
ATOM 2318 C C . LEU B 1 35 ? -5.531 -1.747 -16.562 1 98.5 35 LEU B C 1
ATOM 2320 O O . LEU B 1 35 ? -5.949 -2.701 -15.898 1 98.5 35 LEU B O 1
ATOM 2324 N N . PRO B 1 36 ? -5.801 -1.514 -17.859 1 98.5 36 PRO B N 1
ATOM 2325 C CA . PRO B 1 36 ? -6.453 -2.629 -18.547 1 98.5 36 PRO B CA 1
ATOM 2326 C C . PRO B 1 36 ? -5.656 -3.928 -18.453 1 98.5 36 PRO B C 1
ATOM 2328 O O . PRO B 1 36 ? -4.422 -3.906 -18.516 1 98.5 36 PRO B O 1
ATOM 2331 N N . PHE B 1 37 ? -6.363 -5.051 -18.359 1 98.56 37 PHE B N 1
ATOM 2332 C CA . PHE B 1 37 ? -5.715 -6.348 -18.188 1 98.56 37 PHE B CA 1
ATOM 2333 C C . PHE B 1 37 ? -4.691 -6.59 -19.297 1 98.56 37 PHE B C 1
ATOM 2335 O O . PHE B 1 37 ? -3.555 -6.98 -19.016 1 98.56 37 PHE B O 1
ATOM 2342 N N . SER B 1 38 ? -5.047 -6.293 -20.562 1 97.62 38 SER B N 1
ATOM 2343 C CA . SER B 1 38 ? -4.234 -6.621 -21.719 1 97.62 38 SER B CA 1
ATOM 2344 C C . SER B 1 38 ? -3.006 -5.719 -21.812 1 97.62 38 SER B C 1
ATOM 2346 O O . SER B 1 38 ? -2.021 -6.062 -22.469 1 97.62 38 SER B O 1
ATOM 2348 N N . ASP B 1 39 ? -3.049 -4.531 -21.094 1 97.81 39 ASP B N 1
ATOM 2349 C CA . ASP B 1 39 ? -1.943 -3.578 -21.156 1 97.81 39 ASP B CA 1
ATOM 2350 C C . ASP B 1 39 ? -1.021 -3.727 -19.953 1 97.81 39 ASP B C 1
ATOM 2352 O O . ASP B 1 39 ? 0.077 -3.166 -19.922 1 97.81 39 ASP B O 1
ATOM 2356 N N . GLY B 1 40 ? -1.502 -4.469 -18.922 1 98.12 40 GLY B N 1
ATOM 2357 C CA . GLY B 1 40 ? -0.757 -4.59 -17.688 1 98.12 40 GLY B CA 1
ATOM 2358 C C . GLY B 1 40 ? -0.515 -6.027 -17.281 1 98.12 40 GLY B C 1
ATOM 2359 O O . GLY B 1 40 ? 0.369 -6.695 -17.812 1 98.12 40 GLY B O 1
ATOM 2360 N N . LEU B 1 41 ? -1.36 -6.504 -16.375 1 98.81 41 LEU B N 1
ATOM 2361 C CA . LEU B 1 41 ? -1.121 -7.797 -15.75 1 98.81 41 LEU B CA 1
ATOM 2362 C C . LEU B 1 41 ? -1.134 -8.914 -16.781 1 98.81 41 LEU B C 1
ATOM 2364 O O . LEU B 1 41 ? -0.283 -9.812 -16.75 1 98.81 41 LEU B O 1
ATOM 2368 N N . GLY B 1 42 ? -2.188 -8.906 -17.672 1 98.69 42 GLY B N 1
ATOM 2369 C CA . GLY B 1 42 ? -2.283 -9.961 -18.656 1 98.69 42 GLY B CA 1
ATOM 2370 C C . GLY B 1 42 ? -1.034 -10.102 -19.516 1 98.69 42 GLY B C 1
ATOM 2371 O O . GLY B 1 42 ? -0.556 -11.211 -19.75 1 98.69 42 GLY B O 1
ATOM 2372 N N . LYS B 1 43 ? -0.498 -8.977 -19.938 1 98.38 43 LYS B N 1
ATOM 2373 C CA . LYS B 1 43 ? 0.706 -8.961 -20.766 1 98.38 43 LYS B CA 1
ATOM 2374 C C . LYS B 1 43 ? 1.917 -9.461 -19.984 1 98.38 43 LYS B C 1
ATOM 2376 O O . LYS B 1 43 ? 2.697 -10.266 -20.484 1 98.38 43 LYS B O 1
ATOM 2381 N N . VAL B 1 44 ? 2.055 -9.023 -18.734 1 98.81 44 VAL B N 1
ATOM 2382 C CA . VAL B 1 44 ? 3.197 -9.375 -17.906 1 98.81 44 VAL B CA 1
ATOM 2383 C C . VAL B 1 44 ? 3.17 -10.875 -17.609 1 98.81 44 VAL B C 1
ATOM 2385 O O . VAL B 1 44 ? 4.191 -11.555 -17.719 1 98.81 44 VAL B O 1
ATOM 2388 N N . LEU B 1 45 ? 1.989 -11.391 -17.234 1 98.81 45 LEU B N 1
ATOM 2389 C CA . LEU B 1 45 ? 1.86 -12.812 -16.906 1 98.81 45 LEU B CA 1
ATOM 2390 C C . LEU B 1 45 ? 2.141 -13.672 -18.141 1 98.81 45 LEU B C 1
ATOM 2392 O O . LEU B 1 45 ? 2.895 -14.641 -18.062 1 98.81 45 LEU B O 1
ATOM 2396 N N . ALA B 1 46 ? 1.504 -13.312 -19.281 1 98.69 46 ALA B N 1
ATOM 2397 C CA . ALA B 1 46 ? 1.642 -14.102 -20.5 1 98.69 46 ALA B CA 1
ATOM 2398 C C . ALA B 1 46 ? 3.098 -14.164 -20.969 1 98.69 46 ALA B C 1
ATOM 2400 O O . ALA B 1 46 ? 3.582 -15.219 -21.375 1 98.69 46 ALA B O 1
ATOM 2401 N N . ASN B 1 47 ? 3.828 -13.047 -20.812 1 98.25 47 ASN B N 1
ATOM 2402 C CA . ASN B 1 47 ? 5.191 -12.961 -21.328 1 98.25 47 ASN B CA 1
ATOM 2403 C C . ASN B 1 47 ? 6.195 -13.586 -20.359 1 98.25 47 ASN B C 1
ATOM 2405 O O . ASN B 1 47 ? 7.32 -13.906 -20.75 1 98.25 47 ASN B O 1
ATOM 2409 N N . SER B 1 48 ? 5.801 -13.773 -19.078 1 98.19 48 SER B N 1
ATOM 2410 C CA . SER B 1 48 ? 6.77 -14.227 -18.078 1 98.19 48 SER B CA 1
ATOM 2411 C C . SER B 1 48 ? 6.574 -15.703 -17.75 1 98.19 48 SER B C 1
ATOM 2413 O O . SER B 1 48 ? 7.473 -16.344 -17.203 1 98.19 48 SER B O 1
ATOM 2415 N N . VAL B 1 49 ? 5.457 -16.25 -18.062 1 98.06 49 VAL B N 1
ATOM 2416 C CA . VAL B 1 49 ? 5.148 -17.609 -17.641 1 98.06 49 VAL B CA 1
ATOM 2417 C C . VAL B 1 49 ? 5.957 -18.609 -18.469 1 98.06 49 VAL B C 1
ATOM 2419 O O . VAL B 1 49 ? 6.141 -18.422 -19.672 1 98.06 49 VAL B O 1
ATOM 2422 N N . GLN B 1 50 ? 6.414 -19.672 -17.844 1 92.56 50 GLN B N 1
ATOM 2423 C CA . GLN B 1 50 ? 7.211 -20.719 -18.484 1 92.56 50 GLN B CA 1
ATOM 2424 C C . GLN B 1 50 ? 6.328 -21.859 -18.969 1 92.56 50 GLN B C 1
ATOM 2426 O O . GLN B 1 50 ? 6.543 -23.016 -18.594 1 92.56 50 GLN B O 1
ATOM 2431 N N . SER B 1 51 ? 5.332 -21.656 -19.703 1 94.44 51 SER B N 1
ATOM 2432 C CA . SER B 1 51 ? 4.398 -22.609 -20.297 1 94.44 51 SER B CA 1
ATOM 2433 C C . SER B 1 51 ? 3.654 -22 -21.484 1 94.44 51 SER B C 1
ATOM 2435 O O . SER B 1 51 ? 2.887 -21.047 -21.312 1 94.44 51 SER B O 1
ATOM 2437 N N . SER B 1 52 ? 3.844 -22.5 -22.672 1 96.31 52 SER B N 1
ATOM 2438 C CA . SER B 1 52 ? 3.201 -21.969 -23.875 1 96.31 52 SER B CA 1
ATOM 2439 C C . SER B 1 52 ? 1.684 -22.094 -23.781 1 96.31 52 SER B C 1
ATOM 2441 O O . SER B 1 52 ? 0.957 -21.234 -24.281 1 96.31 52 SER B O 1
ATOM 2443 N N . ASN B 1 53 ? 1.274 -23.203 -23.172 1 97.19 53 ASN B N 1
ATOM 2444 C CA . ASN B 1 53 ? -0.165 -23.391 -23.016 1 97.19 53 ASN B CA 1
ATOM 2445 C C . ASN B 1 53 ? -0.771 -22.328 -22.094 1 97.19 53 ASN B C 1
ATOM 2447 O O . ASN B 1 53 ? -1.81 -21.75 -22.406 1 97.19 53 ASN B O 1
ATOM 2451 N N . VAL B 1 54 ? -0.135 -22.094 -20.953 1 98.31 54 VAL B N 1
ATOM 2452 C CA . VAL B 1 54 ? -0.615 -21.094 -20 1 98.31 54 VAL B CA 1
ATOM 2453 C C . VAL B 1 54 ? -0.562 -19.719 -20.641 1 98.31 54 VAL B C 1
ATOM 2455 O O . VAL B 1 54 ? -1.48 -18.906 -20.469 1 98.31 54 VAL B O 1
ATOM 2458 N N . GLU B 1 55 ? 0.537 -19.438 -21.391 1 98.56 55 GLU B N 1
ATOM 2459 C CA . GLU B 1 55 ? 0.659 -18.172 -22.125 1 98.56 55 GLU B CA 1
ATOM 2460 C C . GLU B 1 55 ? -0.543 -17.953 -23.031 1 98.56 55 GLU B C 1
ATOM 2462 O O . GLU B 1 55 ? -1.134 -16.859 -23.031 1 98.56 55 GLU B O 1
ATOM 2467 N N . SER B 1 56 ? -0.916 -18.969 -23.812 1 98.38 56 SER B N 1
ATOM 2468 C CA . SER B 1 56 ? -2.02 -18.891 -24.766 1 98.38 56 SER B CA 1
ATOM 2469 C C . SER B 1 56 ? -3.346 -18.641 -24.047 1 98.38 56 SER B C 1
ATOM 2471 O O . SER B 1 56 ? -4.191 -17.891 -24.547 1 98.38 56 SER B O 1
ATOM 2473 N N . ILE B 1 57 ? -3.543 -19.312 -22.906 1 98.5 57 ILE B N 1
ATOM 2474 C CA . ILE B 1 57 ? -4.77 -19.156 -22.141 1 98.5 57 ILE B CA 1
ATOM 2475 C C . ILE B 1 57 ? -4.895 -17.719 -21.641 1 98.5 57 ILE B C 1
ATOM 2477 O O . ILE B 1 57 ? -5.953 -17.109 -21.766 1 98.5 57 ILE B O 1
ATOM 2481 N N . ILE B 1 58 ? -3.83 -17.141 -21.094 1 98.5 58 ILE B N 1
ATOM 2482 C CA . ILE B 1 58 ? -3.838 -15.797 -20.531 1 98.5 58 ILE B CA 1
ATOM 2483 C C . ILE B 1 58 ? -4.047 -14.766 -21.641 1 98.5 58 ILE B C 1
ATOM 2485 O O . ILE B 1 58 ? -4.809 -13.812 -21.484 1 98.5 58 ILE B O 1
ATOM 2489 N N . LYS B 1 59 ? -3.387 -14.969 -22.828 1 97.75 59 LYS B N 1
ATOM 2490 C CA . LYS B 1 59 ? -3.539 -14.07 -23.969 1 97.75 59 LYS B CA 1
ATOM 2491 C C . LYS B 1 59 ? -4.969 -14.078 -24.484 1 97.75 59 LYS B C 1
ATOM 2493 O O . LYS B 1 59 ? -5.41 -13.125 -25.125 1 97.75 59 LYS B O 1
ATOM 2498 N N . GLY B 1 60 ? -5.715 -15.141 -24.188 1 97.69 60 GLY B N 1
ATOM 2499 C CA . GLY B 1 60 ? -7.086 -15.281 -24.656 1 97.69 60 GLY B CA 1
ATOM 2500 C C . GLY B 1 60 ? -8.078 -14.492 -23.828 1 97.69 60 GLY B C 1
ATOM 2501 O O . GLY B 1 60 ? -9.227 -14.312 -24.234 1 97.69 60 GLY B O 1
ATOM 2502 N N . VAL B 1 61 ? -7.68 -13.992 -22.656 1 97.81 61 VAL B N 1
ATOM 2503 C CA . VAL B 1 61 ? -8.562 -13.195 -21.812 1 97.81 61 VAL B CA 1
ATOM 2504 C C . VAL B 1 61 ? -8.812 -11.836 -22.453 1 97.81 61 VAL B C 1
ATOM 2506 O O . VAL B 1 61 ? -7.871 -11.125 -22.812 1 97.81 61 VAL B O 1
ATOM 2509 N N . THR B 1 62 ? -10.102 -11.383 -22.609 1 94.69 62 THR B N 1
ATOM 2510 C CA . THR B 1 62 ? -10.438 -10.172 -23.359 1 94.69 62 THR B CA 1
ATOM 2511 C C . THR B 1 62 ? -10.977 -9.094 -22.422 1 94.69 62 THR B C 1
ATOM 2513 O O . THR B 1 62 ? -11.148 -7.945 -22.812 1 94.69 62 THR B O 1
ATOM 2516 N N . ASP B 1 63 ? -11.203 -9.414 -21.141 1 95.25 63 ASP B N 1
ATOM 2517 C CA . ASP B 1 63 ? -11.742 -8.461 -20.188 1 95.25 63 ASP B CA 1
ATOM 2518 C C . ASP B 1 63 ? -10.68 -7.445 -19.766 1 95.25 63 ASP B C 1
ATOM 2520 O O . ASP B 1 63 ? -9.852 -7.734 -18.906 1 95.25 63 ASP B O 1
ATOM 2524 N N . ASP B 1 64 ? -10.875 -6.266 -20.203 1 95.38 64 ASP B N 1
ATOM 2525 C CA . ASP B 1 64 ? -9.867 -5.266 -19.875 1 95.38 64 ASP B CA 1
ATOM 2526 C C . ASP B 1 64 ? -10.156 -4.633 -18.516 1 95.38 64 ASP B C 1
ATOM 2528 O O . ASP B 1 64 ? -9.227 -4.266 -17.781 1 95.38 64 ASP B O 1
ATOM 2532 N N . PHE B 1 65 ? -11.406 -4.43 -18.188 1 97.81 65 PHE B N 1
ATOM 2533 C CA . PHE B 1 65 ? -11.742 -4.02 -16.828 1 97.81 65 PHE B CA 1
ATOM 2534 C C . PHE B 1 65 ? -11.875 -5.234 -15.914 1 97.81 65 PHE B C 1
ATOM 2536 O O . PHE B 1 65 ? -12.82 -6.016 -16.047 1 97.81 65 PHE B O 1
ATOM 2543 N N . TRP B 1 66 ? -10.969 -5.395 -15 1 98.25 66 TRP B N 1
ATOM 2544 C CA . TRP B 1 66 ? -10.852 -6.688 -14.336 1 98.25 66 TRP B CA 1
ATOM 2545 C C . TRP B 1 66 ? -10.75 -6.512 -12.82 1 98.25 66 TRP B C 1
ATOM 2547 O O . TRP B 1 66 ? -10.461 -7.469 -12.102 1 98.25 66 TRP B O 1
ATOM 2557 N N . ALA B 1 67 ? -10.953 -5.32 -12.289 1 97.69 67 ALA B N 1
ATOM 2558 C CA . ALA B 1 67 ? -10.898 -5.078 -10.852 1 97.69 67 ALA B CA 1
ATOM 2559 C C . ALA B 1 67 ? -11.992 -5.859 -10.117 1 97.69 67 ALA B C 1
ATOM 2561 O O . ALA B 1 67 ? -11.805 -6.27 -8.969 1 97.69 67 ALA B O 1
ATOM 2562 N N . ASN B 1 68 ? -13.094 -6.051 -10.797 1 97.44 68 ASN B N 1
ATOM 2563 C CA . ASN B 1 68 ? -14.195 -6.801 -10.203 1 97.44 68 ASN B CA 1
ATOM 2564 C C . ASN B 1 68 ? -14.07 -8.297 -10.484 1 97.44 68 ASN B C 1
ATOM 2566 O O . ASN B 1 68 ? -14.945 -9.078 -10.109 1 97.44 68 ASN B O 1
ATOM 2570 N N . LYS B 1 69 ? -12.961 -8.727 -11.211 1 98.56 69 LYS B N 1
ATOM 2571 C CA . LYS B 1 69 ? -12.758 -10.125 -11.57 1 98.56 69 LYS B CA 1
ATOM 2572 C C . LYS B 1 69 ? -11.734 -10.781 -10.648 1 98.56 69 LYS B C 1
ATOM 2574 O O . LYS B 1 69 ? -11.531 -12 -10.711 1 98.56 69 LYS B O 1
ATOM 2579 N N . ILE B 1 70 ? -11.172 -10 -9.719 1 98.69 70 ILE B N 1
ATOM 2580 C CA . ILE B 1 70 ? -10.125 -10.547 -8.852 1 98.69 70 ILE B CA 1
ATOM 2581 C C . ILE B 1 70 ? -10.594 -10.531 -7.402 1 98.69 70 ILE B C 1
ATOM 2583 O O . ILE B 1 70 ? -11.242 -9.578 -6.965 1 98.69 70 ILE B O 1
ATOM 2587 N N . GLU B 1 71 ? -10.328 -11.555 -6.703 1 98.44 71 GLU B N 1
ATOM 2588 C CA . GLU B 1 71 ? -10.469 -11.664 -5.254 1 98.44 71 GLU B CA 1
ATOM 2589 C C . GLU B 1 71 ? -9.109 -11.867 -4.582 1 98.44 71 GLU B C 1
ATOM 2591 O O . GLU B 1 71 ? -8.328 -12.719 -5 1 98.44 71 GLU B O 1
ATOM 2596 N N . PHE B 1 72 ? -8.852 -11.023 -3.611 1 98.38 72 PHE B N 1
ATOM 2597 C CA . PHE B 1 72 ? -7.621 -11.164 -2.844 1 98.38 72 PHE B CA 1
ATOM 2598 C C . PHE B 1 72 ? -7.852 -12.008 -1.598 1 98.38 72 PHE B C 1
ATOM 2600 O O . PHE B 1 72 ? -8.766 -11.742 -0.814 1 98.38 72 PHE B O 1
ATOM 2607 N N . TRP B 1 73 ? -7.074 -13.062 -1.416 1 97.62 73 TRP B N 1
ATOM 2608 C CA . TRP B 1 73 ? -7.055 -13.977 -0.28 1 97.62 73 TRP B CA 1
ATOM 2609 C C . TRP B 1 73 ? -8.438 -14.562 -0.025 1 97.62 73 TRP B C 1
ATOM 2611 O O . TRP B 1 73 ? -8.938 -14.531 1.105 1 97.62 73 TRP B O 1
ATOM 2621 N N . PRO B 1 74 ? -9.094 -15.047 -1.076 1 97.81 74 PRO B N 1
ATOM 2622 C CA . PRO B 1 74 ? -10.383 -15.695 -0.84 1 97.81 74 PRO B CA 1
ATOM 2623 C C . PRO B 1 74 ? -10.266 -16.953 0.021 1 97.81 74 PRO B C 1
ATOM 2625 O O . PRO B 1 74 ? -9.391 -17.781 -0.211 1 97.81 74 PRO B O 1
ATOM 2628 N N . TYR B 1 75 ? -11.125 -17.078 0.914 1 95.31 75 TYR B N 1
ATOM 2629 C CA . TYR B 1 75 ? -11.125 -18.25 1.799 1 95.31 75 TYR B CA 1
ATOM 2630 C C . TYR B 1 75 ? -11.742 -19.453 1.107 1 95.31 75 TYR B C 1
ATOM 2632 O O . TYR B 1 75 ? -12.719 -19.328 0.368 1 95.31 75 TYR B O 1
ATOM 2640 N N . ASP B 1 76 ? -11.148 -20.625 1.337 1 96.31 76 ASP B N 1
ATOM 2641 C CA . ASP B 1 76 ? -11.664 -21.938 0.96 1 96.31 76 ASP B CA 1
ATOM 2642 C C . ASP B 1 76 ? -11.352 -22.984 2.033 1 96.31 76 ASP B C 1
ATOM 2644 O O . ASP B 1 76 ? -10.344 -22.875 2.736 1 96.31 76 ASP B O 1
ATOM 2648 N N . GLN B 1 77 ? -12.117 -24.016 2.201 1 94.44 77 GLN B N 1
ATOM 2649 C CA . GLN B 1 77 ? -11.906 -25.062 3.197 1 94.44 77 GLN B CA 1
ATOM 2650 C C . GLN B 1 77 ? -10.547 -25.734 3.012 1 94.44 77 GLN B C 1
ATOM 2652 O O . GLN B 1 77 ? -9.938 -26.188 3.98 1 94.44 77 GLN B O 1
ATOM 2657 N N . GLU B 1 78 ? -10.078 -25.703 1.827 1 94.19 78 GLU B N 1
ATOM 2658 C CA . GLU B 1 78 ? -8.812 -26.375 1.543 1 94.19 78 GLU B CA 1
ATOM 2659 C C . GLU B 1 78 ? -7.637 -25.406 1.644 1 94.19 78 GLU B C 1
ATOM 2661 O O . GLU B 1 78 ? -6.48 -25.812 1.523 1 94.19 78 GLU B O 1
ATOM 2666 N N . GLY B 1 79 ? -7.941 -24.125 1.786 1 94.19 79 GLY B N 1
ATOM 2667 C CA . GLY B 1 79 ? -6.863 -23.156 1.889 1 94.19 79 GLY B CA 1
ATOM 2668 C C . GLY B 1 79 ? -7.25 -21.781 1.387 1 94.19 79 GLY B C 1
ATOM 2669 O O . GLY B 1 79 ? -8.43 -21.5 1.165 1 94.19 79 GLY B O 1
ATOM 2670 N N . GLU B 1 80 ? -6.223 -20.859 1.283 1 95.94 80 GLU B N 1
ATOM 2671 C CA . GLU B 1 80 ? -6.383 -19.484 0.837 1 95.94 80 GLU B CA 1
ATOM 2672 C C . GLU B 1 80 ? -5.375 -19.125 -0.253 1 95.94 80 GLU B C 1
ATOM 2674 O O . GLU B 1 80 ? -4.168 -19.125 -0.009 1 95.94 80 GLU B O 1
ATOM 2679 N N . LEU B 1 81 ? -5.977 -18.953 -1.479 1 97.75 81 LEU B N 1
ATOM 2680 C CA . LEU B 1 81 ? -5.117 -18.453 -2.541 1 97.75 81 LEU B CA 1
ATOM 2681 C C . LEU B 1 81 ? -4.734 -17 -2.275 1 97.75 81 LEU B C 1
ATOM 2683 O O . LEU B 1 81 ? -5.484 -16.266 -1.629 1 97.75 81 LEU B O 1
ATOM 2687 N N . ASP B 1 82 ? -3.574 -16.562 -2.705 1 97.75 82 ASP B N 1
ATOM 2688 C CA . ASP B 1 82 ? -3.219 -15.156 -2.574 1 97.75 82 ASP B CA 1
ATOM 2689 C C . ASP B 1 82 ? -4.133 -14.281 -3.428 1 97.75 82 ASP B C 1
ATOM 2691 O O . ASP B 1 82 ? -4.426 -13.141 -3.062 1 97.75 82 ASP B O 1
ATOM 2695 N N . ALA B 1 83 ? -4.492 -14.773 -4.668 1 98.69 83 ALA B N 1
ATOM 2696 C CA . ALA B 1 83 ? -5.473 -14.102 -5.52 1 98.69 83 ALA B CA 1
ATOM 2697 C C . ALA B 1 83 ? -6.172 -15.094 -6.441 1 98.69 83 ALA B C 1
ATOM 2699 O O . ALA B 1 83 ? -5.605 -16.125 -6.805 1 98.69 83 ALA B O 1
ATOM 2700 N N . LEU B 1 84 ? -7.379 -14.812 -6.781 1 98.88 84 LEU B N 1
ATOM 2701 C CA . LEU B 1 84 ? -8.172 -15.609 -7.715 1 98.88 84 LEU B CA 1
ATOM 2702 C C . LEU B 1 84 ? -8.891 -14.711 -8.719 1 98.88 84 LEU B C 1
ATOM 2704 O O . LEU B 1 84 ? -9.695 -13.859 -8.336 1 98.88 84 LEU B O 1
ATOM 2708 N N . LEU B 1 85 ? -8.492 -14.789 -9.953 1 98.81 85 LEU B N 1
ATOM 2709 C CA . LEU B 1 85 ? -9.164 -14.078 -11.039 1 98.81 85 LEU B CA 1
ATOM 2710 C C . LEU B 1 85 ? -10.195 -14.969 -11.727 1 98.81 85 LEU B C 1
ATOM 2712 O O . LEU B 1 85 ? -9.859 -16.062 -12.18 1 98.81 85 LEU B O 1
ATOM 2716 N N . THR B 1 86 ? -11.398 -14.555 -11.844 1 98.75 86 THR B N 1
ATOM 2717 C CA . THR B 1 86 ? -12.461 -15.312 -12.5 1 98.75 86 THR B CA 1
ATOM 2718 C C . THR B 1 86 ? -13.047 -14.523 -13.672 1 98.75 86 THR B C 1
ATOM 2720 O O . THR B 1 86 ? -13.891 -13.656 -13.477 1 98.75 86 THR B O 1
ATOM 2723 N N . PHE B 1 87 ? -12.617 -14.883 -14.82 1 98.44 87 PHE B N 1
ATOM 2724 C CA . PHE B 1 87 ? -13.164 -14.328 -16.047 1 98.44 87 PHE B CA 1
ATOM 2725 C C . PHE B 1 87 ? -14.281 -15.211 -16.594 1 98.44 87 PHE B C 1
ATOM 2727 O O . PHE B 1 87 ? -14.68 -16.188 -15.961 1 98.44 87 PHE B O 1
ATOM 2734 N N . ASP B 1 88 ? -14.883 -14.828 -17.734 1 96.62 88 ASP B N 1
ATOM 2735 C CA . ASP B 1 88 ? -16.016 -15.57 -18.266 1 96.62 88 ASP B CA 1
ATOM 2736 C C . ASP B 1 88 ? -15.609 -16.984 -18.703 1 96.62 88 ASP B C 1
ATOM 2738 O O . ASP B 1 88 ? -16.312 -17.953 -18.406 1 96.62 88 ASP B O 1
ATOM 2742 N N . ASP B 1 89 ? -14.391 -17.156 -19.297 1 97.56 89 ASP B N 1
ATOM 2743 C CA . ASP B 1 89 ? -14 -18.438 -19.875 1 97.56 89 ASP B CA 1
ATOM 2744 C C . ASP B 1 89 ? -12.695 -18.953 -19.25 1 97.56 89 ASP B C 1
ATOM 2746 O O . ASP B 1 89 ? -12.156 -19.969 -19.672 1 97.56 89 ASP B O 1
ATOM 2750 N N . THR B 1 90 ? -12.18 -18.219 -18.266 1 98.62 90 THR B N 1
ATOM 2751 C CA . THR B 1 90 ? -10.883 -18.547 -17.688 1 98.62 90 THR B CA 1
ATOM 2752 C C . THR B 1 90 ? -10.859 -18.234 -16.188 1 98.62 90 THR B C 1
ATOM 2754 O O . THR B 1 90 ? -11.406 -17.234 -15.75 1 98.62 90 THR B O 1
ATOM 2757 N N . ILE B 1 91 ? -10.297 -19.078 -15.422 1 98.81 91 ILE B N 1
ATOM 2758 C CA . ILE B 1 91 ? -10.023 -18.812 -14.008 1 98.81 91 ILE B CA 1
ATOM 2759 C C . ILE B 1 91 ? -8.531 -18.969 -13.742 1 98.81 91 ILE B C 1
ATOM 2761 O O . ILE B 1 91 ? -7.879 -19.859 -14.289 1 98.81 91 ILE B O 1
ATOM 2765 N N . ILE B 1 92 ? -7.953 -18 -13.031 1 98.88 92 ILE B N 1
ATOM 2766 C CA . ILE B 1 92 ? -6.527 -17.984 -12.727 1 98.88 92 ILE B CA 1
ATOM 2767 C C . ILE B 1 92 ? -6.32 -17.859 -11.219 1 98.88 92 ILE B C 1
ATOM 2769 O O . ILE B 1 92 ? -6.672 -16.844 -10.625 1 98.88 92 ILE B O 1
ATOM 2773 N N . GLY B 1 93 ? -5.832 -18.891 -10.594 1 98.81 93 GLY B N 1
ATOM 2774 C CA . GLY B 1 93 ? -5.332 -18.797 -9.227 1 98.81 93 GLY B CA 1
ATOM 2775 C C . GLY B 1 93 ? -3.885 -18.359 -9.156 1 98.81 93 GLY B C 1
ATOM 2776 O O . GLY B 1 93 ? -3.068 -18.734 -9.992 1 98.81 93 GLY B O 1
ATOM 2777 N N . ILE B 1 94 ? -3.525 -17.578 -8.133 1 98.81 94 ILE B N 1
ATOM 2778 C CA . ILE B 1 94 ? -2.162 -17.094 -7.969 1 98.81 94 ILE B CA 1
ATOM 2779 C C . ILE B 1 94 ? -1.667 -17.406 -6.559 1 98.81 94 ILE B C 1
ATOM 2781 O O . ILE B 1 94 ? -2.332 -17.094 -5.574 1 98.81 94 ILE B O 1
ATOM 2785 N N . GLU B 1 95 ? -0.578 -18.047 -6.461 1 98.06 95 GLU B N 1
ATOM 2786 C CA . GLU B 1 95 ? 0.177 -18.281 -5.234 1 98.06 95 GLU B CA 1
ATOM 2787 C C . GLU B 1 95 ? 1.523 -17.562 -5.27 1 98.06 95 GLU B C 1
ATOM 2789 O O . GLU B 1 95 ? 2.316 -17.766 -6.191 1 98.06 95 GLU B O 1
ATOM 2794 N N . VAL B 1 96 ? 1.773 -16.766 -4.262 1 97.44 96 VAL B N 1
ATOM 2795 C CA . VAL B 1 96 ? 2.971 -15.938 -4.215 1 97.44 96 VAL B CA 1
ATOM 2796 C C . VAL B 1 96 ? 3.875 -16.406 -3.074 1 97.44 96 VAL B C 1
ATOM 2798 O O . VAL B 1 96 ? 3.395 -16.734 -1.989 1 97.44 96 VAL B O 1
ATOM 2801 N N . LYS B 1 97 ? 5.137 -16.453 -3.35 1 94.56 97 LYS B N 1
ATOM 2802 C CA . LYS B 1 97 ? 6.141 -16.656 -2.312 1 94.56 97 LYS B CA 1
ATOM 2803 C C . LYS B 1 97 ? 7.172 -15.531 -2.314 1 94.56 97 LYS B C 1
ATOM 2805 O O . LYS B 1 97 ? 7.578 -15.055 -3.377 1 94.56 97 LYS B O 1
ATOM 2810 N N . PHE B 1 98 ? 7.508 -15.117 -1.14 1 91.31 98 PHE B N 1
ATOM 2811 C CA . PHE B 1 98 ? 8.539 -14.102 -0.941 1 91.31 98 PHE B CA 1
ATOM 2812 C C . PHE B 1 98 ? 9.469 -14.492 0.198 1 91.31 98 PHE B C 1
ATOM 2814 O O . PHE B 1 98 ? 9.016 -14.75 1.315 1 91.31 98 PHE B O 1
ATOM 2821 N N . ILE B 1 99 ? 10.641 -14.727 -0.151 1 74.06 99 ILE B N 1
ATOM 2822 C CA . ILE B 1 99 ? 11.633 -14.992 0.88 1 74.06 99 ILE B CA 1
ATOM 2823 C C . ILE B 1 99 ? 12.469 -13.734 1.13 1 74.06 99 ILE B C 1
ATOM 2825 O O . ILE B 1 99 ? 13.195 -13.273 0.243 1 74.06 99 ILE B O 1
ATOM 2829 N N . SER B 1 100 ? 12.188 -13.086 2.191 1 60.5 100 SER B N 1
ATOM 2830 C CA . SER B 1 100 ? 12.93 -11.867 2.51 1 60.5 100 SER B CA 1
ATOM 2831 C C . SER B 1 100 ? 14.406 -12.164 2.732 1 60.5 100 SER B C 1
ATOM 2833 O O . SER B 1 100 ? 14.773 -13.266 3.16 1 60.5 100 SER B O 1
ATOM 2835 N N . GLY B 1 101 ? 15.203 -11.648 1.875 1 52.28 101 GLY B N 1
ATOM 2836 C CA . GLY B 1 101 ? 16.641 -11.781 2.01 1 52.28 101 GLY B CA 1
ATOM 2837 C C . GLY B 1 101 ? 17.094 -12.086 3.428 1 52.28 101 GLY B C 1
ATOM 2838 O O . GLY B 1 101 ? 18.266 -12.336 3.676 1 52.28 101 GLY B O 1
ATOM 2839 N N . LEU B 1 102 ? 16.359 -11.711 4.371 1 44.81 102 LEU B N 1
ATOM 2840 C CA . LEU B 1 102 ? 16.812 -12.086 5.707 1 44.81 102 LEU B CA 1
ATOM 2841 C C . LEU B 1 102 ? 16.938 -13.602 5.836 1 44.81 102 LEU B C 1
ATOM 2843 O O . LEU B 1 102 ? 17.656 -14.102 6.703 1 44.81 102 LEU B O 1
ATOM 2847 N N . SER B 1 103 ? 16.172 -14.391 5.109 1 45.5 103 SER B N 1
ATOM 2848 C CA . SER B 1 103 ? 16.344 -15.836 5.078 1 45.5 103 SER B CA 1
ATOM 2849 C C . SER B 1 103 ? 16.906 -16.297 3.732 1 45.5 103 SER B C 1
ATOM 2851 O O . SER B 1 103 ? 16.562 -15.734 2.691 1 45.5 103 SER B O 1
ATOM 2853 N N . SER B 1 104 ? 18.094 -16.656 3.643 1 44.22 104 SER B N 1
ATOM 2854 C CA . SER B 1 104 ? 18.719 -17.172 2.422 1 44.22 104 SER B CA 1
ATOM 2855 C C . SER B 1 104 ? 17.844 -18.203 1.739 1 44.22 104 SER B C 1
ATOM 2857 O O . SER B 1 104 ? 17.234 -19.047 2.406 1 44.22 104 SER B O 1
ATOM 2859 N N . VAL B 1 105 ? 17.469 -18.031 0.445 1 48.72 105 VAL B N 1
ATOM 2860 C CA . VAL B 1 105 ? 16.844 -19.062 -0.367 1 48.72 105 VAL B CA 1
ATOM 2861 C C . VAL B 1 105 ? 17.5 -20.406 -0.099 1 48.72 105 VAL B C 1
ATOM 2863 O O . VAL B 1 105 ? 16.828 -21.438 -0.06 1 48.72 105 VAL B O 1
ATOM 2866 N N . ASP B 1 106 ? 18.688 -20.281 0.086 1 47.12 106 ASP B N 1
ATOM 2867 C CA . ASP B 1 106 ? 19.453 -21.469 0.429 1 47.12 106 ASP B CA 1
ATOM 2868 C C . ASP B 1 106 ? 19.016 -22.031 1.777 1 47.12 106 ASP B C 1
ATOM 2870 O O . ASP B 1 106 ? 19.297 -23.188 2.09 1 47.12 106 ASP B O 1
ATOM 2874 N N . ASP B 1 107 ? 18.516 -21.141 2.416 1 49.28 107 ASP B N 1
ATOM 2875 C CA . ASP B 1 107 ? 18.062 -21.609 3.725 1 49.28 107 ASP B CA 1
ATOM 2876 C C . ASP B 1 107 ? 16.688 -22.266 3.633 1 49.28 107 ASP B C 1
ATOM 2878 O O . ASP B 1 107 ? 16.188 -22.828 4.617 1 49.28 107 ASP B O 1
ATOM 2882 N N . ALA B 1 108 ? 16.203 -21.891 2.549 1 54.97 108 ALA B N 1
ATOM 2883 C CA . ALA B 1 108 ? 14.984 -22.672 2.34 1 54.97 108 ALA B CA 1
ATOM 2884 C C . ALA B 1 108 ? 15.305 -24.156 2.242 1 54.97 108 ALA B C 1
ATOM 2886 O O . ALA B 1 108 ? 16.156 -24.562 1.446 1 54.97 108 ALA B O 1
ATOM 2887 N N . ASP B 1 109 ? 14.977 -24.828 3.186 1 59.5 109 ASP B N 1
ATOM 2888 C CA . ASP B 1 109 ? 15.297 -26.234 3.322 1 59.5 109 ASP B CA 1
ATOM 2889 C C . ASP B 1 109 ? 14.305 -27.109 2.559 1 59.5 109 ASP B C 1
ATOM 2891 O O . ASP B 1 109 ? 13.281 -26.609 2.072 1 59.5 109 ASP B O 1
ATOM 2895 N N . ASP B 1 110 ? 14.688 -28.234 2.215 1 58.59 110 ASP B N 1
ATOM 2896 C CA . ASP B 1 110 ? 13.898 -29.266 1.571 1 58.59 110 ASP B CA 1
ATOM 2897 C C . ASP B 1 110 ? 12.461 -29.266 2.094 1 58.59 110 ASP B C 1
ATOM 2899 O O . ASP B 1 110 ? 11.516 -29.484 1.33 1 58.59 110 ASP B O 1
ATOM 2903 N N . GLY B 1 111 ? 12.383 -28.703 3.176 1 65.44 111 GLY B N 1
ATOM 2904 C CA . GLY B 1 111 ? 11.062 -28.672 3.793 1 65.44 111 GLY B CA 1
ATOM 2905 C C . GLY B 1 111 ? 10.172 -27.578 3.229 1 65.44 111 GLY B C 1
ATOM 2906 O O . GLY B 1 111 ? 8.969 -27.781 3.053 1 65.44 111 GLY B O 1
ATOM 2907 N N . SER B 1 112 ? 10.789 -26.562 2.801 1 72.06 112 SER B N 1
ATOM 2908 C CA . SER B 1 112 ? 10.008 -25.453 2.283 1 72.06 112 SER B CA 1
ATOM 2909 C C . SER B 1 112 ? 9.461 -25.75 0.892 1 72.06 112 SER B C 1
ATOM 2911 O O . SER B 1 112 ? 8.32 -25.406 0.581 1 72.06 112 SER B O 1
ATOM 2913 N N . TYR B 1 113 ? 10.156 -26.5 0.168 1 77.75 113 TYR B N 1
ATOM 2914 C CA . TYR B 1 113 ? 9.719 -26.859 -1.177 1 77.75 113 TYR B CA 1
ATOM 2915 C C . TYR B 1 113 ? 8.586 -27.891 -1.128 1 77.75 113 TYR B C 1
ATOM 2917 O O . TYR B 1 113 ? 7.613 -27.781 -1.877 1 77.75 113 TYR B O 1
ATOM 2925 N N . THR B 1 114 ? 8.766 -28.781 -0.216 1 78.31 114 THR B N 1
ATOM 2926 C CA . THR B 1 114 ? 7.73 -29.797 -0.036 1 78.31 114 THR B CA 1
ATOM 2927 C C . THR B 1 114 ? 6.422 -29.156 0.428 1 78.31 114 THR B C 1
ATOM 2929 O O . THR B 1 114 ? 5.34 -29.562 0.002 1 78.31 114 THR B O 1
ATOM 2932 N N . LEU B 1 115 ? 6.559 -28.156 1.202 1 83.94 115 LEU B N 1
ATOM 2933 C CA . LEU B 1 115 ? 5.375 -27.453 1.69 1 83.94 115 LEU B CA 1
ATOM 2934 C C . LEU B 1 115 ? 4.68 -26.719 0.556 1 83.94 115 LEU B C 1
ATOM 2936 O O . LEU B 1 115 ? 3.447 -26.672 0.497 1 83.94 115 LEU B O 1
ATOM 2940 N N . SER B 1 116 ? 5.5 -26.156 -0.287 1 87.31 116 SER B N 1
ATOM 2941 C CA . SER B 1 116 ? 4.93 -25.453 -1.427 1 87.31 116 SER B CA 1
ATOM 2942 C C . SER B 1 116 ? 4.223 -26.406 -2.381 1 87.31 116 SER B C 1
ATOM 2944 O O . SER B 1 116 ? 3.166 -26.078 -2.922 1 87.31 116 SER B O 1
ATOM 2946 N N . LYS B 1 117 ? 4.75 -27.578 -2.455 1 87.62 117 LYS B N 1
ATOM 2947 C CA . LYS B 1 117 ? 4.156 -28.594 -3.314 1 87.62 117 LYS B CA 1
ATOM 2948 C C . LYS B 1 117 ? 2.777 -29 -2.809 1 87.62 117 LYS B C 1
ATOM 2950 O O . LYS B 1 117 ? 1.833 -29.125 -3.594 1 87.62 117 LYS B O 1
ATOM 2955 N N . HIS B 1 118 ? 2.654 -29.188 -1.615 1 90.06 118 HIS B N 1
ATOM 2956 C CA . HIS B 1 118 ? 1.382 -29.594 -1.026 1 90.06 118 HIS B CA 1
ATOM 2957 C C . HIS B 1 118 ? 0.362 -28.453 -1.096 1 90.06 118 HIS B C 1
ATOM 2959 O O . HIS B 1 118 ? -0.834 -28.703 -1.266 1 90.06 118 HIS B O 1
ATOM 2965 N N . GLN B 1 119 ? 0.917 -27.297 -0.906 1 93.5 119 GLN B N 1
ATOM 2966 C CA . GLN B 1 119 ? 0.045 -26.125 -1.023 1 93.5 119 GLN B CA 1
ATOM 2967 C C . GLN B 1 119 ? -0.502 -26 -2.441 1 93.5 119 GLN B C 1
ATOM 2969 O O . GLN B 1 119 ? -1.692 -25.734 -2.633 1 93.5 119 GLN B O 1
ATOM 2974 N N . LEU B 1 120 ? 0.319 -26.234 -3.424 1 95.69 120 LEU B N 1
ATOM 2975 C CA . LEU B 1 120 ? -0.088 -26.125 -4.82 1 95.69 120 LEU B CA 1
ATOM 2976 C C . LEU B 1 120 ? -1.1 -27.203 -5.176 1 95.69 120 LEU B C 1
ATOM 2978 O O . LEU B 1 120 ? -2.014 -26.969 -5.969 1 95.69 120 LEU B O 1
ATOM 2982 N N . ALA B 1 121 ? -0.917 -28.375 -4.566 1 95 121 ALA B N 1
ATOM 2983 C CA . ALA B 1 121 ? -1.875 -29.453 -4.785 1 95 121 ALA B CA 1
ATOM 2984 C C . ALA B 1 121 ? -3.264 -29.062 -4.285 1 95 121 ALA B C 1
ATOM 2986 O O . ALA B 1 121 ? -4.254 -29.219 -5 1 95 121 ALA B O 1
ATOM 2987 N N . ARG B 1 122 ? -3.344 -28.547 -3.057 1 96.5 122 ARG B N 1
ATOM 2988 C CA . ARG B 1 122 ? -4.613 -28.109 -2.479 1 96.5 122 ARG B CA 1
ATOM 2989 C C . ARG B 1 122 ? -5.227 -26.984 -3.287 1 96.5 122 ARG B C 1
ATOM 2991 O O . ARG B 1 122 ? -6.426 -26.984 -3.564 1 96.5 122 ARG B O 1
ATOM 2998 N N . GLU B 1 123 ? -4.367 -26.016 -3.707 1 97.56 123 GLU B N 1
ATOM 2999 C CA . GLU B 1 123 ? -4.84 -24.844 -4.434 1 97.56 123 GLU B CA 1
ATOM 3000 C C . GLU B 1 123 ? -5.316 -25.219 -5.836 1 97.56 123 GLU B C 1
ATOM 3002 O O . GLU B 1 123 ? -6.258 -24.625 -6.359 1 97.56 123 GLU B O 1
ATOM 3007 N N . SER B 1 124 ? -4.73 -26.25 -6.387 1 97.62 124 SER B N 1
ATOM 3008 C CA . SER B 1 124 ? -5.191 -26.734 -7.688 1 97.62 124 SER B CA 1
ATOM 3009 C C . SER B 1 124 ? -6.59 -27.328 -7.59 1 97.62 124 SER B C 1
ATOM 3011 O O . SER B 1 124 ? -7.395 -27.203 -8.516 1 97.62 124 SER B O 1
ATOM 3013 N N . ARG B 1 125 ? -6.902 -27.969 -6.527 1 97.88 125 ARG B N 1
ATOM 3014 C CA . ARG B 1 125 ? -8.242 -28.516 -6.316 1 97.88 125 ARG B CA 1
ATOM 3015 C C . ARG B 1 125 ? -9.266 -27.406 -6.172 1 97.88 125 ARG B C 1
ATOM 3017 O O . ARG B 1 125 ? -10.398 -27.516 -6.652 1 97.88 125 ARG B O 1
ATOM 3024 N N . ILE B 1 126 ? -8.867 -26.281 -5.457 1 98.38 126 ILE B N 1
ATOM 3025 C CA . ILE B 1 126 ? -9.742 -25.125 -5.309 1 98.38 126 ILE B CA 1
ATOM 3026 C C . ILE B 1 126 ? -10.07 -24.547 -6.688 1 98.38 126 ILE B C 1
ATOM 3028 O O . ILE B 1 126 ? -11.242 -24.328 -7.008 1 98.38 126 ILE B O 1
ATOM 3032 N N . VAL B 1 127 ? -9.062 -24.359 -7.547 1 98.62 127 VAL B N 1
ATOM 3033 C CA . VAL B 1 127 ? -9.227 -23.781 -8.875 1 98.62 127 VAL B CA 1
ATOM 3034 C C . VAL B 1 127 ? -10.078 -24.688 -9.742 1 98.62 127 VAL B C 1
ATOM 3036 O O . VAL B 1 127 ? -10.938 -24.219 -10.5 1 98.62 127 VAL B O 1
ATOM 3039 N N . ALA B 1 128 ? -9.859 -25.984 -9.656 1 98.12 128 ALA B N 1
ATOM 3040 C CA . ALA B 1 128 ? -10.617 -26.969 -10.422 1 98.12 128 ALA B CA 1
ATOM 3041 C C . ALA B 1 128 ? -12.102 -26.906 -10.07 1 98.12 128 ALA B C 1
ATOM 3043 O O . ALA B 1 128 ? -12.961 -26.906 -10.961 1 98.12 128 ALA B O 1
ATOM 3044 N N . ARG B 1 129 ? -12.359 -26.906 -8.781 1 97.94 129 ARG B N 1
ATOM 3045 C CA . ARG B 1 129 ? -13.742 -26.891 -8.312 1 97.94 129 ARG B CA 1
ATOM 3046 C C . ARG B 1 129 ? -14.445 -25.594 -8.688 1 97.94 129 ARG B C 1
ATOM 3048 O O . ARG B 1 129 ? -15.602 -25.609 -9.109 1 97.94 129 ARG B O 1
ATOM 3055 N N . LYS B 1 130 ? -13.758 -24.5 -8.68 1 97.81 130 LYS B N 1
ATOM 3056 C CA . LYS B 1 130 ? -14.367 -23.203 -8.914 1 97.81 130 LYS B CA 1
ATOM 3057 C C . LYS B 1 130 ? -14.43 -22.875 -10.398 1 97.81 130 LYS B C 1
ATOM 3059 O O . LYS B 1 130 ? -15.227 -22.031 -10.828 1 97.81 130 LYS B O 1
ATOM 3064 N N . GLY B 1 131 ? -13.594 -23.5 -11.156 1 98 131 GLY B N 1
ATOM 3065 C CA . GLY B 1 131 ? -13.477 -23.156 -12.562 1 98 131 GLY B CA 1
ATOM 3066 C C . GLY B 1 131 ? -14.211 -24.125 -13.477 1 98 131 GLY B C 1
ATOM 3067 O O . GLY B 1 131 ? -13.727 -24.438 -14.562 1 98 131 GLY B O 1
ATOM 3068 N N . THR B 1 132 ? -15.43 -24.578 -13.016 1 94.69 132 THR B N 1
ATOM 3069 C CA . THR B 1 132 ? -16.203 -25.5 -13.852 1 94.69 132 THR B CA 1
ATOM 3070 C C . THR B 1 132 ? -16.5 -24.875 -15.211 1 94.69 132 THR B C 1
ATOM 3072 O O . THR B 1 132 ? -17 -23.75 -15.281 1 94.69 132 THR B O 1
ATOM 3075 N N . ASN B 1 133 ? -16.188 -25.469 -16.375 1 96 133 ASN B N 1
ATOM 3076 C CA . ASN B 1 133 ? -16.422 -25.094 -17.766 1 96 133 ASN B CA 1
ATOM 3077 C C . ASN B 1 133 ? -15.547 -23.906 -18.172 1 96 133 ASN B C 1
ATOM 3079 O O . ASN B 1 133 ? -15.953 -23.094 -19.016 1 96 133 ASN B O 1
ATOM 3083 N N . LYS B 1 134 ? -14.391 -23.734 -17.469 1 98.19 134 LYS B N 1
ATOM 3084 C CA . LYS B 1 134 ? -13.422 -22.703 -17.797 1 98.19 134 LYS B CA 1
ATOM 3085 C C . LYS B 1 134 ? -12.031 -23.297 -18.031 1 98.19 134 LYS B C 1
ATOM 3087 O O . LYS B 1 134 ? -11.75 -24.406 -17.594 1 98.19 134 LYS B O 1
ATOM 3092 N N . GLU B 1 135 ? -11.273 -22.562 -18.812 1 98.5 135 GLU B N 1
ATOM 3093 C CA . GLU B 1 135 ? -9.844 -22.828 -18.75 1 98.5 135 GLU B CA 1
ATOM 3094 C C . GLU B 1 135 ? -9.289 -22.531 -17.359 1 98.5 135 GLU B C 1
ATOM 3096 O O . GLU B 1 135 ? -9.617 -21.5 -16.766 1 98.5 135 GLU B O 1
ATOM 3101 N N . LYS B 1 136 ? -8.5 -23.406 -16.797 1 98.69 136 LYS B N 1
ATOM 3102 C CA . LYS B 1 136 ? -8.07 -23.297 -15.414 1 98.69 136 LYS B CA 1
ATOM 3103 C C . LYS B 1 136 ? -6.547 -23.219 -15.312 1 98.69 136 LYS B C 1
ATOM 3105 O O . LYS B 1 136 ? -5.84 -24.109 -15.781 1 98.69 136 LYS B O 1
ATOM 3110 N N . VAL B 1 137 ? -6.074 -22.172 -14.688 1 98.69 137 VAL B N 1
ATOM 3111 C CA . VAL B 1 137 ? -4.641 -21.938 -14.539 1 98.69 137 VAL B CA 1
ATOM 3112 C C . VAL B 1 137 ? -4.309 -21.672 -13.07 1 98.69 137 VAL B C 1
ATOM 3114 O O . VAL B 1 137 ? -5.047 -20.969 -12.375 1 98.69 137 VAL B O 1
ATOM 3117 N N . LEU B 1 138 ? -3.258 -22.266 -12.57 1 98.56 138 LEU B N 1
ATOM 3118 C CA . LEU B 1 138 ? -2.65 -21.938 -11.281 1 98.56 138 LEU B CA 1
ATOM 3119 C C . LEU B 1 138 ? -1.228 -21.422 -11.477 1 98.56 138 LEU B C 1
ATOM 3121 O O . LEU B 1 138 ? -0.382 -22.109 -12.047 1 98.56 138 LEU B O 1
ATOM 3125 N N . LEU B 1 139 ? -1.02 -20.219 -11.039 1 98.69 139 LEU B N 1
ATOM 3126 C CA . LEU B 1 139 ? 0.295 -19.594 -11.188 1 98.69 139 LEU B CA 1
ATOM 3127 C C . LEU B 1 139 ? 1.044 -19.578 -9.859 1 98.69 139 LEU B C 1
ATOM 3129 O O . LEU B 1 139 ? 0.485 -19.203 -8.836 1 98.69 139 LEU B O 1
ATOM 3133 N N . PHE B 1 140 ? 2.297 -20.094 -9.93 1 97.88 140 PHE B N 1
ATOM 3134 C CA . PHE B 1 140 ? 3.246 -19.984 -8.828 1 97.88 140 PHE B CA 1
ATOM 3135 C C . PHE B 1 140 ? 4.277 -18.891 -9.117 1 97.88 140 PHE B C 1
ATOM 3137 O O . PHE B 1 140 ? 5.066 -19.016 -10.055 1 97.88 140 PHE B O 1
ATOM 3144 N N . ILE B 1 141 ? 4.215 -17.844 -8.32 1 98.12 141 ILE B N 1
ATOM 3145 C CA . ILE B 1 141 ? 5.113 -16.703 -8.523 1 98.12 141 ILE B CA 1
ATOM 3146 C C . ILE B 1 141 ? 6.078 -16.594 -7.344 1 98.12 141 ILE B C 1
ATOM 3148 O O . ILE B 1 141 ? 5.652 -16.438 -6.195 1 98.12 141 ILE B O 1
ATOM 3152 N N . ALA B 1 142 ? 7.348 -16.688 -7.59 1 96.31 142 ALA B N 1
ATOM 3153 C CA . ALA B 1 142 ? 8.391 -16.703 -6.566 1 96.31 142 ALA B CA 1
ATOM 3154 C C . ALA B 1 142 ? 9.742 -16.312 -7.152 1 96.31 142 ALA B C 1
ATOM 3156 O O . ALA B 1 142 ? 9.844 -15.977 -8.336 1 96.31 142 ALA B O 1
ATOM 3157 N N . ASP B 1 143 ? 10.711 -16.266 -6.25 1 94.12 143 ASP B N 1
ATOM 3158 C CA . ASP B 1 143 ? 12.078 -16.094 -6.73 1 94.12 143 ASP B CA 1
ATOM 3159 C C . ASP B 1 143 ? 12.453 -17.203 -7.715 1 94.12 143 ASP B C 1
ATOM 3161 O O . ASP B 1 143 ? 11.961 -18.328 -7.605 1 94.12 143 ASP B O 1
ATOM 3165 N N . ARG B 1 144 ? 13.375 -16.938 -8.617 1 93.69 144 ARG B N 1
ATOM 3166 C CA . ARG B 1 144 ? 13.758 -17.844 -9.695 1 93.69 144 ARG B CA 1
ATOM 3167 C C . ARG B 1 144 ? 14.227 -19.188 -9.148 1 93.69 144 ARG B C 1
ATOM 3169 O O . ARG B 1 144 ? 13.867 -20.234 -9.672 1 93.69 144 ARG B O 1
ATOM 3176 N N . GLN B 1 145 ? 15.047 -19.172 -8.102 1 90.5 145 GLN B N 1
ATOM 3177 C CA . GLN B 1 145 ? 15.578 -20.406 -7.535 1 90.5 145 GLN B CA 1
ATOM 3178 C C . GLN B 1 145 ? 14.469 -21.234 -6.898 1 90.5 145 GLN B C 1
ATOM 3180 O O . GLN B 1 145 ? 14.477 -22.469 -6.984 1 90.5 145 GLN B O 1
ATOM 3185 N N . MET B 1 146 ? 13.586 -20.578 -6.27 1 91 146 MET B N 1
ATOM 3186 C CA . MET B 1 146 ? 12.445 -21.266 -5.664 1 91 146 MET B CA 1
ATOM 3187 C C . MET B 1 146 ? 11.555 -21.891 -6.734 1 91 146 MET B C 1
ATOM 3189 O O . MET B 1 146 ? 11.086 -23.016 -6.578 1 91 146 MET B O 1
ATOM 3193 N N . CYS B 1 147 ? 11.289 -21.141 -7.777 1 93.44 147 CYS B N 1
ATOM 3194 C CA . CYS B 1 147 ? 10.508 -21.688 -8.883 1 93.44 147 CYS B CA 1
ATOM 3195 C C . CYS B 1 147 ? 11.141 -22.953 -9.43 1 93.44 147 CYS B C 1
ATOM 3197 O O . CYS B 1 147 ? 10.453 -23.969 -9.633 1 93.44 147 CYS B O 1
ATOM 3199 N N . LYS B 1 148 ? 12.398 -22.922 -9.672 1 92.56 148 LYS B N 1
ATOM 3200 C CA . LYS B 1 148 ? 13.117 -24.078 -10.203 1 92.56 148 LYS B CA 1
ATOM 3201 C C . LYS B 1 148 ? 13.031 -25.266 -9.258 1 92.56 148 LYS B C 1
ATOM 3203 O O . LYS B 1 148 ? 12.766 -26.391 -9.688 1 92.56 148 LYS B O 1
ATOM 3208 N N . ALA B 1 149 ? 13.273 -25.016 -7.957 1 89.75 149 ALA B N 1
ATOM 3209 C CA . ALA B 1 149 ? 13.266 -26.078 -6.961 1 89.75 149 ALA B CA 1
ATOM 3210 C C . ALA B 1 149 ? 11.898 -26.75 -6.875 1 89.75 149 ALA B C 1
ATOM 3212 O O . ALA B 1 149 ? 11.805 -27.984 -6.793 1 89.75 149 ALA B O 1
ATOM 3213 N N . VAL B 1 150 ? 10.844 -25.984 -6.859 1 91.12 150 VAL B N 1
ATOM 3214 C CA . VAL B 1 150 ? 9.492 -26.516 -6.75 1 91.12 150 VAL B CA 1
ATOM 3215 C C . VAL B 1 150 ? 9.125 -27.266 -8.023 1 91.12 150 VAL B C 1
ATOM 3217 O O . VAL B 1 150 ? 8.492 -28.328 -7.969 1 91.12 150 VAL B O 1
ATOM 3220 N N . LYS B 1 151 ? 9.5 -26.703 -9.227 1 91.81 151 LYS B N 1
ATOM 3221 C CA . LYS B 1 151 ? 9.242 -27.375 -10.508 1 91.81 151 LYS B CA 1
ATOM 3222 C C . LYS B 1 151 ? 9.922 -28.734 -10.562 1 91.81 151 LYS B C 1
ATOM 3224 O O . LYS B 1 151 ? 9.312 -29.719 -11 1 91.81 151 LYS B O 1
ATOM 3229 N N . ASP B 1 152 ? 11.172 -28.797 -10.086 1 89.06 152 ASP B N 1
ATOM 3230 C CA . ASP B 1 152 ? 11.922 -30.062 -10.062 1 89.06 152 ASP B CA 1
ATOM 3231 C C . ASP B 1 152 ? 11.273 -31.062 -9.117 1 89.06 152 ASP B C 1
ATOM 3233 O O . ASP B 1 152 ? 11.219 -32.25 -9.414 1 89.06 152 ASP B O 1
ATOM 3237 N N . ASP B 1 153 ? 10.844 -30.562 -8.062 1 85.75 153 ASP B N 1
ATOM 3238 C CA . ASP B 1 153 ? 10.219 -31.422 -7.062 1 85.75 153 ASP B CA 1
ATOM 3239 C C . ASP B 1 153 ? 8.906 -32 -7.578 1 85.75 153 ASP B C 1
ATOM 3241 O O . ASP B 1 153 ? 8.578 -33.156 -7.293 1 85.75 153 ASP B O 1
ATOM 3245 N N . ILE B 1 154 ? 8.133 -31.25 -8.258 1 85.69 154 ILE B N 1
ATOM 3246 C CA . ILE B 1 154 ? 6.859 -31.688 -8.82 1 85.69 154 ILE B CA 1
ATOM 3247 C C . ILE B 1 154 ? 7.109 -32.656 -9.969 1 85.69 154 ILE B C 1
ATOM 3249 O O . ILE B 1 154 ? 6.379 -33.656 -10.125 1 85.69 154 ILE B O 1
ATOM 3253 N N . GLY B 1 155 ? 8.07 -32.312 -10.898 1 78.56 155 GLY B N 1
ATOM 3254 C CA . GLY B 1 155 ? 8.422 -33.188 -12 1 78.56 155 GLY B CA 1
ATOM 3255 C C . GLY B 1 155 ? 8.898 -34.562 -11.531 1 78.56 155 GLY B C 1
ATOM 3256 O O . GLY B 1 155 ? 8.586 -35.594 -12.148 1 78.56 155 GLY B O 1
ATOM 3257 N N . ASP B 1 156 ? 9.664 -34.531 -10.555 1 66.5 156 ASP B N 1
ATOM 3258 C CA . ASP B 1 156 ? 10.172 -35.781 -10.008 1 66.5 156 ASP B CA 1
ATOM 3259 C C . ASP B 1 156 ? 9.039 -36.625 -9.43 1 66.5 156 ASP B C 1
ATOM 3261 O O . ASP B 1 156 ? 9.125 -37.844 -9.414 1 66.5 156 ASP B O 1
ATOM 3265 N N . SER B 1 157 ? 8.102 -35.906 -9.039 1 56.91 157 SER B N 1
ATOM 3266 C CA . SER B 1 157 ? 6.957 -36.625 -8.484 1 56.91 157 SER B CA 1
ATOM 3267 C C . SER B 1 157 ? 6.102 -37.219 -9.586 1 56.91 157 SER B C 1
ATOM 3269 O O . SER B 1 157 ? 5.27 -38.094 -9.312 1 56.91 157 SER B O 1
ATOM 3271 N N . LYS B 1 158 ? 6.082 -36.656 -10.758 1 54.47 158 LYS B N 1
ATOM 3272 C CA . LYS B 1 158 ? 5.316 -37.188 -11.875 1 54.47 158 LYS B CA 1
ATOM 3273 C C . LYS B 1 158 ? 5.719 -38.656 -12.156 1 54.47 158 LYS B C 1
ATOM 3275 O O . LYS B 1 158 ? 5.016 -39.375 -12.875 1 54.47 158 LYS B O 1
ATOM 3280 N N . GLU B 1 159 ? 6.91 -38.938 -11.844 1 48.78 159 GLU B N 1
ATOM 3281 C CA . GLU B 1 159 ? 7.27 -40.344 -11.984 1 48.78 159 GLU B CA 1
ATOM 3282 C C . GLU B 1 159 ? 6.371 -41.219 -11.133 1 48.78 159 GLU B C 1
ATOM 3284 O O . GLU B 1 159 ? 6.246 -42.406 -11.383 1 48.78 159 GLU B O 1
ATOM 3289 N N . SER B 1 160 ? 5.895 -40.625 -10.023 1 47.28 160 SER B N 1
ATOM 3290 C CA . SER B 1 160 ? 4.914 -41.406 -9.297 1 47.28 160 SER B CA 1
ATOM 3291 C C . SER B 1 160 ? 3.504 -41.188 -9.828 1 47.28 160 SER B C 1
ATOM 3293 O O . SER B 1 160 ? 3.209 -40.125 -10.375 1 47.28 160 SER B O 1
ATOM 3295 N N . ASN B 1 161 ? 2.713 -42.25 -10.305 1 47.12 161 ASN B N 1
ATOM 3296 C CA . ASN B 1 161 ? 1.428 -42.375 -10.984 1 47.12 161 ASN B CA 1
ATOM 3297 C C . ASN B 1 161 ? 0.454 -41.281 -10.555 1 47.12 161 ASN B C 1
ATOM 3299 O O . ASN 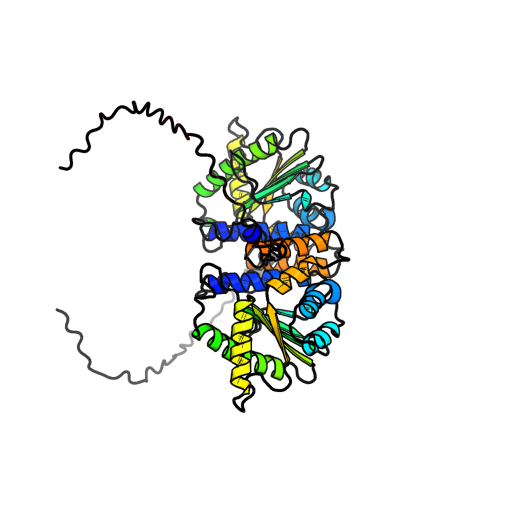B 1 161 ? -0.678 -41.219 -11.039 1 47.12 161 ASN B O 1
ATOM 3303 N N . ARG B 1 162 ? 0.675 -40.5 -9.422 1 56.19 162 ARG B N 1
ATOM 3304 C CA . ARG B 1 162 ? -0.402 -39.625 -8.953 1 56.19 162 ARG B CA 1
ATOM 3305 C C . ARG B 1 162 ? -0.11 -38.156 -9.289 1 56.19 162 ARG B C 1
ATOM 3307 O O . ARG B 1 162 ? 0.924 -37.625 -8.891 1 56.19 162 ARG B O 1
ATOM 3314 N N . LYS B 1 163 ? -0.816 -37.562 -10.258 1 72.81 163 LYS B N 1
ATOM 3315 C CA . LYS B 1 163 ? -0.729 -36.156 -10.656 1 72.81 163 LYS B CA 1
ATOM 3316 C C . LYS B 1 163 ? -0.951 -35.219 -9.461 1 72.81 163 LYS B C 1
ATOM 3318 O O . LYS B 1 163 ? -1.991 -35.312 -8.797 1 72.81 163 LYS B O 1
ATOM 3323 N N . LEU B 1 164 ? 0.077 -34.625 -8.938 1 87.62 164 LEU B N 1
ATOM 3324 C CA . LEU B 1 164 ? 0.031 -33.688 -7.809 1 87.62 164 LEU B CA 1
ATOM 3325 C C . LEU B 1 164 ? -0.965 -32.562 -8.07 1 87.62 164 LEU B C 1
ATOM 3327 O O . LEU B 1 164 ? -1.741 -32.188 -7.184 1 87.62 164 LEU B O 1
ATOM 3331 N N . ILE B 1 165 ? -1.016 -32.156 -9.289 1 94.06 165 ILE B N 1
ATOM 3332 C CA . ILE B 1 165 ? -1.914 -31.078 -9.68 1 94.06 165 ILE B CA 1
ATOM 3333 C C . ILE B 1 165 ? -3.223 -31.656 -10.211 1 94.06 165 ILE B C 1
ATOM 3335 O O . ILE B 1 165 ? -3.215 -32.625 -10.961 1 94.06 165 ILE B O 1
ATOM 3339 N N . GLU B 1 166 ? -4.371 -31.062 -9.812 1 95 166 GLU B N 1
ATOM 3340 C CA . GLU B 1 166 ? -5.695 -31.547 -10.188 1 95 166 GLU B CA 1
ATOM 3341 C C . GLU B 1 166 ? -5.863 -31.578 -11.703 1 95 166 GLU B C 1
ATOM 3343 O O . GLU B 1 166 ? -5.406 -30.672 -12.406 1 95 166 GLU B O 1
ATOM 3348 N N . ASN B 1 167 ? -6.57 -32.594 -12.18 1 94.19 167 ASN B N 1
ATOM 3349 C CA . ASN B 1 167 ? -6.816 -32.75 -13.609 1 94.19 167 ASN B CA 1
ATOM 3350 C C . ASN B 1 167 ? -7.508 -31.516 -14.188 1 94.19 167 ASN B C 1
ATOM 3352 O O . ASN B 1 167 ? -8.438 -30.984 -13.586 1 94.19 167 ASN B O 1
ATOM 3356 N N . GLY B 1 168 ? -7.016 -31.031 -15.336 1 95.25 168 GLY B N 1
ATOM 3357 C CA . GLY B 1 168 ? -7.645 -29.922 -16.031 1 95.25 168 GLY B CA 1
ATOM 3358 C C . GLY B 1 168 ? -7.066 -28.562 -15.633 1 95.25 168 GLY B C 1
ATOM 3359 O O . GLY B 1 168 ? -7.367 -27.547 -16.266 1 95.25 168 GLY B O 1
ATOM 3360 N N . VAL B 1 169 ? -6.211 -28.562 -14.562 1 97.75 169 VAL B N 1
ATOM 3361 C CA . VAL B 1 169 ? -5.582 -27.312 -14.141 1 97.75 169 VAL B CA 1
ATOM 3362 C C . VAL B 1 169 ? -4.156 -27.234 -14.68 1 97.75 169 VAL B C 1
ATOM 3364 O O . VAL B 1 169 ? -3.369 -28.172 -14.508 1 97.75 169 VAL B O 1
ATOM 3367 N N . GLU B 1 170 ? -3.861 -26.172 -15.406 1 97.31 170 GLU B N 1
ATOM 3368 C CA . GLU B 1 170 ? -2.51 -25.953 -15.906 1 97.31 170 GLU B CA 1
ATOM 3369 C C . GLU B 1 170 ? -1.682 -25.141 -14.914 1 97.31 170 GLU B C 1
ATOM 3371 O O . GLU B 1 170 ? -2.08 -24.047 -14.516 1 97.31 170 GLU B O 1
ATOM 3376 N N . LEU B 1 171 ? -0.534 -25.688 -14.547 1 97.12 171 LEU B N 1
ATOM 3377 C CA . LEU B 1 171 ? 0.365 -25 -13.625 1 97.12 171 LEU B CA 1
ATOM 3378 C C . LEU B 1 171 ? 1.398 -24.172 -14.375 1 97.12 171 LEU B C 1
ATOM 3380 O O . LEU B 1 171 ? 2.014 -24.656 -15.328 1 97.12 171 LEU B O 1
ATOM 3384 N N . GLY B 1 172 ? 1.533 -22.938 -14.055 1 97.69 172 GLY B N 1
ATOM 3385 C CA . GLY B 1 172 ? 2.553 -22.062 -14.602 1 97.69 172 GLY B CA 1
ATOM 3386 C C . GLY B 1 172 ? 3.477 -21.484 -13.547 1 97.69 172 GLY B C 1
ATOM 3387 O O . GLY B 1 172 ? 3.043 -21.172 -12.438 1 97.69 172 GLY B O 1
ATOM 3388 N N . PHE B 1 173 ? 4.738 -21.344 -13.883 1 97.88 173 PHE B N 1
ATOM 3389 C CA . PHE B 1 173 ? 5.734 -20.734 -13.008 1 97.88 173 PHE B CA 1
ATOM 3390 C C . PHE B 1 173 ? 6.172 -19.375 -13.547 1 97.88 173 PHE B C 1
ATOM 3392 O O . PHE B 1 173 ? 6.426 -19.234 -14.742 1 97.88 173 PHE B O 1
ATOM 3399 N N . ILE B 1 174 ? 6.215 -18.422 -12.68 1 98.25 174 ILE B N 1
ATOM 3400 C CA . ILE B 1 174 ? 6.707 -17.078 -13 1 98.25 174 ILE B CA 1
ATOM 3401 C C . ILE B 1 174 ? 7.707 -16.625 -11.945 1 98.25 174 ILE B C 1
ATOM 3403 O O . ILE B 1 174 ? 7.387 -16.594 -10.75 1 98.25 174 ILE B O 1
ATOM 3407 N N . SER B 1 175 ? 8.891 -16.312 -12.352 1 97.12 175 SER B N 1
ATOM 3408 C CA . SER B 1 175 ? 9.82 -15.711 -11.391 1 97.12 175 SER B CA 1
ATOM 3409 C C . SER B 1 175 ? 9.586 -14.211 -11.258 1 97.12 175 SER B C 1
ATOM 3411 O O . SER B 1 175 ? 9.25 -13.539 -12.234 1 97.12 175 SER B O 1
ATOM 3413 N N . TRP B 1 176 ? 9.875 -13.695 -10.109 1 97.69 176 TRP B N 1
ATOM 3414 C CA . TRP B 1 176 ? 9.781 -12.25 -9.906 1 97.69 176 TRP B CA 1
ATOM 3415 C C . TRP B 1 176 ? 10.766 -11.508 -10.812 1 97.69 176 TRP B C 1
ATOM 3417 O O . TRP B 1 176 ? 10.484 -10.391 -11.258 1 97.69 176 TRP B O 1
ATOM 3427 N N . GLN B 1 177 ? 11.82 -12.156 -11.117 1 96.94 177 GLN B N 1
ATOM 3428 C CA . GLN B 1 177 ? 12.812 -11.578 -12.008 1 96.94 177 GLN B CA 1
ATOM 3429 C C . GLN B 1 177 ? 12.242 -11.391 -13.414 1 96.94 177 GLN B C 1
ATOM 3431 O O . GLN B 1 177 ? 12.391 -10.32 -14.016 1 96.94 177 GLN B O 1
ATOM 3436 N N . ASP B 1 178 ? 11.617 -12.391 -13.898 1 98 178 ASP B N 1
ATOM 3437 C CA . ASP B 1 178 ? 10.992 -12.289 -15.211 1 98 178 ASP B CA 1
ATOM 3438 C C . ASP B 1 178 ? 9.812 -11.32 -15.188 1 98 178 ASP B C 1
ATOM 3440 O O . ASP B 1 178 ? 9.578 -10.602 -16.156 1 98 178 ASP B O 1
ATOM 3444 N N . PHE B 1 179 ? 9.07 -11.352 -14.078 1 98.5 179 PHE B N 1
ATOM 3445 C CA . PHE B 1 179 ? 7.965 -10.43 -13.875 1 98.5 179 PHE B CA 1
ATOM 3446 C C . PHE B 1 179 ? 8.438 -8.984 -13.969 1 98.5 179 PHE B C 1
ATOM 3448 O O . PHE B 1 179 ? 7.859 -8.18 -14.703 1 98.5 179 PHE B O 1
ATOM 3455 N N . LEU B 1 180 ? 9.523 -8.672 -13.258 1 98.56 180 LEU B N 1
ATOM 3456 C CA . LEU B 1 180 ? 10.117 -7.34 -13.258 1 98.56 180 LEU B CA 1
ATOM 3457 C C . LEU B 1 180 ? 10.617 -6.965 -14.648 1 98.56 180 LEU B C 1
ATOM 3459 O O . LEU B 1 180 ? 10.422 -5.836 -15.102 1 98.56 180 LEU B O 1
ATOM 3463 N N . HIS B 1 181 ? 11.242 -7.91 -15.289 1 98.12 181 HIS B N 1
ATOM 3464 C CA . HIS B 1 181 ? 11.734 -7.695 -16.656 1 98.12 181 HIS B CA 1
ATOM 3465 C C . HIS B 1 181 ? 10.602 -7.301 -17.594 1 98.12 181 HIS B C 1
ATOM 3467 O O . HIS B 1 181 ? 10.742 -6.359 -18.375 1 98.12 181 HIS B O 1
ATOM 3473 N N . GLU B 1 182 ? 9.477 -7.992 -17.516 1 98.44 182 GLU B N 1
ATOM 3474 C CA . GLU B 1 182 ? 8.352 -7.727 -18.406 1 98.44 182 GLU B CA 1
ATOM 3475 C C . GLU B 1 182 ? 7.676 -6.402 -18.062 1 98.44 182 GLU B C 1
ATOM 3477 O O . GLU B 1 182 ? 7.168 -5.711 -18.953 1 98.44 182 GLU B O 1
ATOM 3482 N N . LEU B 1 183 ? 7.66 -6.035 -16.75 1 98.69 183 LEU B N 1
ATOM 3483 C CA . LEU B 1 183 ? 7.148 -4.727 -16.359 1 98.69 183 LEU B CA 1
ATOM 3484 C C . LEU B 1 183 ? 7.91 -3.611 -17.062 1 98.69 183 LEU B C 1
ATOM 3486 O O . LEU B 1 183 ? 7.309 -2.646 -17.547 1 98.69 183 LEU B O 1
ATOM 3490 N N . LYS B 1 184 ? 9.164 -3.787 -17.172 1 98.31 184 LYS B N 1
ATOM 3491 C CA . LYS B 1 184 ? 10.031 -2.775 -17.766 1 98.31 184 LYS B CA 1
ATOM 3492 C C . LYS B 1 184 ? 9.805 -2.662 -19.266 1 98.31 184 LYS B C 1
ATOM 3494 O O . LYS B 1 184 ? 10.148 -1.648 -19.875 1 98.31 184 LYS B O 1
ATOM 3499 N N . GLN B 1 185 ? 9.203 -3.67 -19.859 1 98.06 185 GLN B N 1
ATOM 3500 C CA . GLN B 1 185 ? 9.008 -3.713 -21.297 1 98.06 185 GLN B CA 1
ATOM 3501 C C . GLN B 1 185 ? 7.648 -3.135 -21.688 1 98.06 185 GLN B C 1
ATOM 3503 O O . GLN B 1 185 ? 7.371 -2.932 -22.875 1 98.06 185 GLN B O 1
ATOM 3508 N N . LEU B 1 186 ? 6.805 -2.893 -20.688 1 98.19 186 LEU B N 1
ATOM 3509 C CA . LEU B 1 186 ? 5.473 -2.396 -21.016 1 98.19 186 LEU B CA 1
ATOM 3510 C C . LEU B 1 186 ? 5.559 -1.074 -21.766 1 98.19 186 LEU B C 1
ATOM 3512 O O . LEU B 1 186 ? 6.406 -0.234 -21.469 1 98.19 186 LEU B O 1
ATOM 3516 N N . ASN B 1 187 ? 4.766 -0.875 -22.75 1 96.94 187 ASN B N 1
ATOM 3517 C CA . ASN B 1 187 ? 4.719 0.319 -23.578 1 96.94 187 ASN B CA 1
ATOM 3518 C C . ASN B 1 187 ? 3.283 0.737 -23.891 1 96.94 187 ASN B C 1
ATOM 3520 O O . ASN B 1 187 ? 2.338 0.034 -23.531 1 96.94 187 ASN B O 1
ATOM 3524 N N . GLY B 1 188 ? 3.109 1.919 -24.438 1 96.75 188 GLY B N 1
ATOM 3525 C CA . GLY B 1 188 ? 1.791 2.393 -24.812 1 96.75 188 GLY B CA 1
ATOM 3526 C C . GLY B 1 188 ? 0.962 2.877 -23.641 1 96.75 188 GLY B C 1
ATOM 3527 O O . GLY B 1 188 ? -0.263 2.975 -23.734 1 96.75 188 GLY B O 1
ATOM 3528 N N . LEU B 1 189 ? 1.511 3.133 -22.547 1 97.75 189 LEU B N 1
ATOM 3529 C CA . LEU B 1 189 ? 0.831 3.602 -21.344 1 97.75 189 LEU B CA 1
ATOM 3530 C C . LEU B 1 189 ? 0.808 5.125 -21.297 1 97.75 189 LEU B C 1
ATOM 3532 O O . LEU B 1 189 ? 1.74 5.781 -21.766 1 97.75 189 LEU B O 1
ATOM 3536 N N . ASP B 1 190 ? -0.252 5.723 -20.781 1 97.31 190 ASP B N 1
ATOM 3537 C CA . ASP B 1 190 ? -0.265 7.172 -20.578 1 97.31 190 ASP B CA 1
ATOM 3538 C C . ASP B 1 190 ? 0.642 7.574 -19.422 1 97.31 190 ASP B C 1
ATOM 3540 O O . ASP B 1 190 ? 1.231 6.715 -18.766 1 97.31 190 ASP B O 1
ATOM 3544 N N . GLN B 1 191 ? 0.802 8.789 -19.203 1 97.44 191 GLN B N 1
ATOM 3545 C CA . GLN B 1 191 ? 1.793 9.289 -18.266 1 97.44 191 GLN B CA 1
ATOM 3546 C C . GLN B 1 191 ? 1.469 8.844 -16.828 1 97.44 191 GLN B C 1
ATOM 3548 O O . GLN B 1 191 ? 2.373 8.578 -16.047 1 97.44 191 GLN B O 1
ATOM 3553 N N . PHE B 1 192 ? 0.194 8.734 -16.484 1 98.31 192 PHE B N 1
ATOM 3554 C CA . PHE B 1 192 ? -0.19 8.336 -15.133 1 98.31 192 PHE B CA 1
ATOM 3555 C C . PHE B 1 192 ? 0.006 6.836 -14.938 1 98.31 192 PHE B C 1
ATOM 3557 O O . PHE B 1 192 ? 0.448 6.395 -13.875 1 98.31 192 PHE B O 1
ATOM 3564 N N . GLN B 1 193 ? -0.323 6.062 -15.922 1 98.44 193 GLN B N 1
ATOM 3565 C CA . GLN B 1 193 ? -0.073 4.625 -15.891 1 98.44 193 GLN B CA 1
ATOM 3566 C C . GLN B 1 193 ? 1.42 4.328 -15.781 1 98.44 193 GLN B C 1
ATOM 3568 O O . GLN B 1 193 ? 1.821 3.365 -15.125 1 98.44 193 GLN B O 1
ATOM 3573 N N . GLN B 1 194 ? 2.203 5.18 -16.422 1 98.5 194 GLN B N 1
ATOM 3574 C CA . GLN B 1 194 ? 3.65 5.008 -16.359 1 98.5 194 GLN B CA 1
ATOM 3575 C C . GLN B 1 194 ? 4.16 5.184 -14.938 1 98.5 194 GLN B C 1
ATOM 3577 O O . GLN B 1 194 ? 5.113 4.52 -14.523 1 98.5 194 GLN B O 1
ATOM 3582 N N . ILE B 1 195 ? 3.553 6.027 -14.148 1 98.56 195 ILE B N 1
ATOM 3583 C CA . ILE B 1 195 ? 3.953 6.219 -12.758 1 98.56 195 ILE B CA 1
ATOM 3584 C C . ILE B 1 195 ? 3.658 4.949 -11.961 1 98.56 195 ILE B C 1
ATOM 3586 O O . ILE B 1 195 ? 4.449 4.551 -11.102 1 98.56 195 ILE B O 1
ATOM 3590 N N . ILE B 1 196 ? 2.516 4.367 -12.211 1 98.75 196 ILE B N 1
ATOM 3591 C CA . ILE B 1 196 ? 2.141 3.125 -11.539 1 98.75 196 ILE B CA 1
ATOM 3592 C C . ILE B 1 196 ? 3.217 2.066 -11.781 1 98.75 196 ILE B C 1
ATOM 3594 O O . ILE B 1 196 ? 3.689 1.43 -10.836 1 98.75 196 ILE B O 1
ATOM 3598 N N . ILE B 1 197 ? 3.576 1.896 -13.086 1 98.81 197 ILE B N 1
ATOM 3599 C CA . ILE B 1 197 ? 4.543 0.873 -13.469 1 98.81 197 ILE B CA 1
ATOM 3600 C C . ILE B 1 197 ? 5.914 1.214 -12.883 1 98.81 197 ILE B C 1
ATOM 3602 O O . ILE B 1 197 ? 6.637 0.327 -12.422 1 98.81 197 ILE B O 1
ATOM 3606 N N . GLN B 1 198 ? 6.281 2.488 -12.867 1 98.5 198 GLN B N 1
ATOM 3607 C CA . GLN B 1 198 ? 7.566 2.891 -12.297 1 98.5 198 GLN B CA 1
ATOM 3608 C C . GLN B 1 198 ? 7.633 2.576 -10.805 1 98.5 198 GLN B C 1
ATOM 3610 O O . GLN B 1 198 ? 8.672 2.152 -10.305 1 98.5 198 GLN B O 1
ATOM 3615 N N . ASP B 1 199 ? 6.547 2.832 -10.102 1 98.5 199 ASP B N 1
ATOM 3616 C CA . ASP B 1 199 ? 6.508 2.48 -8.688 1 98.5 199 ASP B CA 1
ATOM 3617 C C . ASP B 1 199 ? 6.719 0.98 -8.484 1 98.5 199 ASP B C 1
ATOM 3619 O O . ASP B 1 199 ? 7.445 0.565 -7.582 1 98.5 199 ASP B O 1
ATOM 3623 N N . LEU B 1 200 ? 6.062 0.167 -9.281 1 98.69 200 LEU B N 1
ATOM 3624 C CA . LEU B 1 200 ? 6.188 -1.282 -9.172 1 98.69 200 LEU B CA 1
ATOM 3625 C C . LEU B 1 200 ? 7.613 -1.73 -9.477 1 98.69 200 LEU B C 1
ATOM 3627 O O . LEU B 1 200 ? 8.148 -2.611 -8.805 1 98.69 200 LEU B O 1
ATOM 3631 N N . ILE B 1 201 ? 8.211 -1.136 -10.539 1 98.62 201 ILE B N 1
ATOM 3632 C CA . ILE B 1 201 ? 9.586 -1.457 -10.906 1 98.62 201 ILE B CA 1
ATOM 3633 C C . ILE B 1 201 ? 10.516 -1.119 -9.742 1 98.62 201 ILE B C 1
ATOM 3635 O O . ILE B 1 201 ? 11.375 -1.922 -9.367 1 98.62 201 ILE B O 1
ATOM 3639 N N . GLU B 1 202 ? 10.336 0.034 -9.125 1 98 202 GLU B N 1
ATOM 3640 C CA . GLU B 1 202 ? 11.172 0.439 -7.996 1 98 202 GLU B CA 1
ATOM 3641 C C . GLU B 1 202 ? 10.977 -0.493 -6.801 1 98 202 GLU B C 1
ATOM 3643 O O . GLU B 1 202 ? 11.945 -0.848 -6.125 1 98 202 GLU B O 1
ATOM 3648 N N . LEU B 1 203 ? 9.758 -0.876 -6.5 1 97.12 203 LEU B N 1
ATOM 3649 C CA . LEU B 1 203 ? 9.469 -1.787 -5.398 1 97.12 203 LEU B CA 1
ATOM 3650 C C . LEU B 1 203 ? 10.188 -3.121 -5.594 1 97.12 203 LEU B C 1
ATOM 3652 O O . LEU B 1 203 ? 10.875 -3.598 -4.691 1 97.12 203 LEU B O 1
ATOM 3656 N N . LEU B 1 204 ? 9.969 -3.768 -6.805 1 97.12 204 LEU B N 1
ATOM 3657 C CA . LEU B 1 204 ? 10.523 -5.09 -7.059 1 97.12 204 LEU B CA 1
ATOM 3658 C C . LEU B 1 204 ? 12.047 -5.035 -7.117 1 97.12 204 LEU B C 1
ATOM 3660 O O . LEU B 1 204 ? 12.727 -5.984 -6.711 1 97.12 204 LEU B O 1
ATOM 3664 N N . THR B 1 205 ? 12.594 -3.867 -7.637 1 96.38 205 THR B N 1
ATOM 3665 C CA . THR B 1 205 ? 14.039 -3.678 -7.629 1 96.38 205 THR B CA 1
ATOM 3666 C C . THR B 1 205 ? 14.57 -3.609 -6.199 1 96.38 205 THR B C 1
ATOM 3668 O O . THR B 1 205 ? 15.57 -4.25 -5.871 1 96.38 205 THR B O 1
ATOM 3671 N N . ARG B 1 206 ? 13.891 -2.873 -5.371 1 93 206 ARG B N 1
ATOM 3672 C CA . ARG B 1 206 ? 14.297 -2.74 -3.977 1 93 206 ARG B CA 1
ATOM 3673 C C . ARG B 1 206 ? 14.211 -4.078 -3.252 1 93 206 ARG B C 1
ATOM 3675 O O . ARG B 1 206 ? 15.016 -4.359 -2.359 1 93 206 ARG B O 1
ATOM 3682 N N . LYS B 1 207 ? 13.328 -4.93 -3.648 1 92.5 207 LYS B N 1
ATOM 3683 C CA . LYS B 1 207 ? 13.148 -6.234 -3.02 1 92.5 207 LYS B CA 1
ATOM 3684 C C . LYS B 1 207 ? 14.188 -7.23 -3.516 1 92.5 207 LYS B C 1
ATOM 3686 O O . LYS B 1 207 ? 14.234 -8.375 -3.051 1 92.5 207 LYS B O 1
ATOM 3691 N N . GLY B 1 208 ? 14.945 -6.871 -4.562 1 91.19 208 GLY B N 1
ATOM 3692 C CA . GLY B 1 208 ? 16.094 -7.664 -4.973 1 91.19 208 GLY B CA 1
ATOM 3693 C C . GLY B 1 208 ? 15.812 -8.539 -6.18 1 91.19 208 GLY B C 1
ATOM 3694 O O . GLY B 1 208 ? 16.531 -9.508 -6.434 1 91.19 208 GLY B O 1
ATOM 3695 N N . PHE B 1 209 ? 14.844 -8.195 -6.945 1 94.31 209 PHE B N 1
ATOM 3696 C CA . PHE B 1 209 ? 14.453 -9.078 -8.039 1 94.31 209 PHE B CA 1
ATOM 3697 C C . PHE B 1 209 ? 15.117 -8.641 -9.344 1 94.31 209 PHE B C 1
ATOM 3699 O O . PHE B 1 209 ? 14.789 -9.156 -10.414 1 94.31 209 PHE B O 1
ATOM 3706 N N . GLU B 1 210 ? 15.922 -7.598 -9.242 1 90.94 210 GLU B N 1
ATOM 3707 C CA . GLU B 1 210 ? 16.672 -7.219 -10.438 1 90.94 210 GLU B CA 1
ATOM 3708 C C . GLU B 1 210 ? 17.766 -8.242 -10.742 1 90.94 210 GLU B C 1
ATOM 3710 O O . GLU B 1 210 ? 18.516 -8.648 -9.852 1 90.94 210 GLU B O 1
ATOM 3715 N N . ASP B 1 211 ? 17.609 -8.984 -11.82 1 75.25 211 ASP B N 1
ATOM 3716 C CA . ASP B 1 211 ? 18.672 -9.891 -12.219 1 75.25 211 ASP B CA 1
ATOM 3717 C C . ASP B 1 211 ? 19.984 -9.133 -12.422 1 75.25 211 ASP B C 1
ATOM 3719 O O . ASP B 1 211 ? 19.984 -7.98 -12.859 1 75.25 211 ASP B O 1
ATOM 3723 N N . PHE B 1 212 ? 20.984 -9.508 -11.633 1 52.47 212 PHE B N 1
ATOM 3724 C CA . PHE B 1 212 ? 22.281 -9.031 -12.094 1 52.47 212 PHE B CA 1
ATOM 3725 C C . PHE B 1 212 ? 22.531 -9.438 -13.547 1 52.47 212 PHE B C 1
ATOM 3727 O O . PHE B 1 212 ? 22.516 -10.625 -13.867 1 52.47 212 PHE B O 1
ATOM 3734 N N . ILE B 1 213 ? 21.906 -8.844 -14.414 1 44.72 213 ILE B N 1
ATOM 3735 C CA . ILE B 1 213 ? 22.344 -9.18 -15.766 1 44.72 213 ILE B CA 1
ATOM 3736 C C . ILE B 1 213 ? 23.828 -9.562 -15.75 1 44.72 213 ILE B C 1
ATOM 3738 O O . ILE B 1 213 ? 24.672 -8.742 -15.391 1 44.72 213 ILE B O 1
ATOM 3742 N N . ASN B 1 214 ? 24.094 -10.688 -15.336 1 36.12 214 ASN B N 1
ATOM 3743 C CA . ASN B 1 214 ? 25.453 -11.117 -15.68 1 36.12 214 ASN B CA 1
ATOM 3744 C C . ASN B 1 214 ? 25.969 -10.414 -16.938 1 36.12 214 ASN B C 1
ATOM 3746 O O . ASN B 1 214 ? 25.359 -10.523 -18 1 36.12 214 ASN B O 1
ATOM 3750 N N . MET B 1 215 ? 26.562 -9.281 -16.828 1 34.66 215 MET B N 1
ATOM 3751 C CA . MET B 1 215 ? 27.453 -8.852 -17.906 1 34.66 215 MET B CA 1
ATOM 3752 C C . MET B 1 215 ? 28.062 -10.062 -18.609 1 34.66 215 MET B C 1
ATOM 3754 O O . MET B 1 215 ? 28.562 -10.984 -17.969 1 34.66 215 MET B O 1
ATOM 3758 N N . ASP B 1 216 ? 27.5 -10.445 -19.703 1 33.22 216 ASP B N 1
ATOM 3759 C CA . ASP B 1 216 ? 28.219 -11.328 -20.609 1 33.22 216 ASP B CA 1
ATOM 3760 C C . ASP B 1 216 ? 29.734 -11.172 -20.422 1 33.22 216 ASP B C 1
ATOM 3762 O O . ASP B 1 216 ? 30.312 -10.203 -20.906 1 33.22 216 ASP B O 1
ATOM 3766 N N . ILE B 1 217 ? 30.234 -11.469 -19.266 1 35.06 217 ILE B N 1
ATOM 3767 C CA . ILE B 1 217 ? 31.672 -11.555 -19.109 1 35.06 217 ILE B CA 1
ATOM 3768 C C . ILE B 1 217 ? 32.281 -12.352 -20.266 1 35.06 217 ILE B C 1
ATOM 3770 O O . ILE B 1 217 ? 33.469 -12.656 -20.266 1 35.06 217 ILE B O 1
ATOM 3774 N N . ASN B 1 218 ? 31.391 -13.055 -20.938 1 32.81 218 ASN B N 1
ATOM 3775 C CA . ASN B 1 218 ? 32.062 -13.844 -21.953 1 32.81 218 ASN B CA 1
ATOM 3776 C C . ASN B 1 218 ? 32.906 -12.961 -22.891 1 32.81 218 ASN B C 1
ATOM 3778 O O . ASN B 1 218 ? 33.438 -13.438 -23.891 1 32.81 218 ASN B O 1
ATOM 3782 N N . GLY B 1 219 ? 32.438 -11.641 -22.859 1 30.92 219 GLY B N 1
ATOM 3783 C CA . GLY B 1 219 ? 33.281 -11.008 -23.859 1 30.92 219 GLY B CA 1
ATOM 3784 C C . GLY B 1 219 ? 34.719 -10.828 -23.406 1 30.92 219 GLY B C 1
ATOM 3785 O O . GLY B 1 219 ? 35.281 -9.742 -23.562 1 30.92 219 GLY B O 1
ATOM 3786 N N . ALA B 1 220 ? 34.938 -11.492 -22.312 1 29.48 220 ALA B N 1
ATOM 3787 C CA . ALA B 1 220 ? 36.375 -11.406 -22.047 1 29.48 220 ALA B CA 1
ATOM 3788 C C . ALA B 1 220 ? 37.188 -11.734 -23.297 1 29.48 220 ALA B C 1
ATOM 3790 O O . ALA B 1 220 ? 36.938 -12.742 -23.953 1 29.48 220 ALA B O 1
ATOM 3791 N N . PRO B 1 221 ? 37.656 -10.758 -23.969 1 27.98 221 PRO B N 1
ATOM 3792 C CA . PRO B 1 221 ? 38.5 -11.125 -25.109 1 27.98 221 PRO B CA 1
ATOM 3793 C C . PRO B 1 221 ? 39.438 -12.281 -24.797 1 27.98 221 PRO B C 1
ATOM 3795 O O . PRO B 1 221 ? 39.938 -12.406 -23.672 1 27.98 221 PRO B O 1
ATOM 3798 N N . PHE B 1 222 ? 39.031 -13.453 -25.25 1 26.08 222 PHE B N 1
ATOM 3799 C CA . PHE B 1 222 ? 39.938 -14.594 -25.234 1 26.08 222 PHE B CA 1
ATOM 3800 C C . PHE B 1 222 ? 41.406 -14.148 -25.344 1 26.08 222 PHE B C 1
ATOM 3802 O O . PHE B 1 222 ? 41.812 -13.656 -26.406 1 26.08 222 PHE B O 1
ATOM 3809 N N . ILE B 1 223 ? 41.719 -13.328 -24.344 1 27.97 223 ILE B N 1
ATOM 3810 C CA . ILE B 1 223 ? 43.156 -13 -24.391 1 27.97 223 ILE B CA 1
ATOM 3811 C C . ILE B 1 223 ? 43.969 -14.273 -24.641 1 27.97 223 ILE B C 1
ATOM 3813 O O . ILE B 1 223 ? 43.844 -15.258 -23.906 1 27.97 223 ILE B O 1
ATOM 3817 N N . HIS B 1 224 ? 44.188 -14.516 -25.906 1 25.2 224 HIS B N 1
ATOM 3818 C CA . HIS B 1 224 ? 45.031 -15.617 -26.375 1 25.2 224 HIS B CA 1
ATOM 3819 C C . HIS B 1 224 ? 46.188 -15.891 -25.406 1 25.2 224 HIS B C 1
ATOM 3821 O O . HIS B 1 224 ? 46.812 -14.953 -24.922 1 25.2 224 HIS B O 1
ATOM 3827 N N . SER B 1 225 ? 46 -16.938 -24.672 1 26.03 225 SER B N 1
ATOM 3828 C CA . SER B 1 225 ? 46.875 -17.5 -23.641 1 26.03 225 SER B CA 1
ATOM 3829 C C . SER B 1 225 ? 48.344 -17.391 -24.031 1 26.03 225 SER B C 1
ATOM 3831 O O . SER B 1 225 ? 49.219 -17.672 -23.234 1 26.03 225 SER B O 1
ATOM 3833 N N . ASP B 1 226 ? 48.469 -17.484 -25.422 1 24.77 226 ASP B N 1
ATOM 3834 C CA . ASP B 1 226 ? 49.844 -17.906 -25.734 1 24.77 226 ASP B CA 1
ATOM 3835 C C . ASP B 1 226 ? 50.844 -16.828 -25.391 1 24.77 226 ASP B C 1
ATOM 3837 O O . ASP B 1 226 ? 52.062 -17.016 -25.562 1 24.77 226 ASP B O 1
ATOM 3841 N N . GLN B 1 227 ? 50.438 -15.547 -25.703 1 24.69 227 GLN B N 1
ATOM 3842 C CA . GLN B 1 227 ? 51.656 -14.742 -25.812 1 24.69 227 GLN B CA 1
ATOM 3843 C C . GLN B 1 227 ? 52.312 -14.562 -24.453 1 24.69 227 GLN B C 1
ATOM 3845 O O . GLN B 1 227 ? 51.75 -13.938 -23.562 1 24.69 227 GLN B O 1
ATOM 3850 N N . LEU B 1 228 ? 52.938 -15.625 -24.094 1 24.75 228 LEU B N 1
ATOM 3851 C CA . LEU B 1 228 ? 53.844 -15.773 -22.953 1 24.75 228 LEU B CA 1
ATOM 3852 C C . LEU B 1 228 ? 54.75 -14.539 -22.797 1 24.75 228 LEU B C 1
ATOM 3854 O O . LEU B 1 228 ? 55.562 -14.258 -23.672 1 24.75 228 LEU B O 1
ATOM 3858 N N . PHE B 1 229 ? 54.031 -13.391 -22.531 1 25.25 229 PHE B N 1
ATOM 3859 C CA . PHE B 1 229 ? 54.875 -12.211 -22.359 1 25.25 229 PHE B CA 1
ATOM 3860 C C . PHE B 1 229 ? 56.062 -12.531 -21.469 1 25.25 229 PHE B C 1
ATOM 3862 O O . PHE B 1 229 ? 55.938 -13.188 -20.438 1 25.25 229 PHE B O 1
ATOM 3869 N N . ASN B 1 230 ? 57.188 -12.797 -22.109 1 24.48 230 ASN B N 1
ATOM 3870 C CA . ASN B 1 230 ? 58.562 -12.867 -21.562 1 24.48 230 ASN B CA 1
ATOM 3871 C C . ASN B 1 230 ? 58.844 -11.688 -20.625 1 24.48 230 ASN B C 1
ATOM 3873 O O . ASN B 1 230 ? 58.75 -10.531 -21.047 1 24.48 230 ASN B O 1
ATOM 3877 N N . PHE B 1 231 ? 58.344 -11.844 -19.438 1 25.59 231 PHE B N 1
ATOM 3878 C CA . PHE B 1 231 ? 58.562 -10.844 -18.391 1 25.59 231 PHE B CA 1
ATOM 3879 C C . PHE B 1 231 ? 60 -10.383 -18.359 1 25.59 231 PHE B C 1
ATOM 3881 O O . PHE B 1 231 ? 60.906 -11.148 -18 1 25.59 231 PHE B O 1
ATOM 3888 N N . ASN B 1 232 ? 60.5 -9.773 -19.5 1 24.48 232 ASN B N 1
ATOM 3889 C CA . ASN B 1 232 ? 61.844 -9.297 -19.219 1 24.48 232 ASN B CA 1
ATOM 3890 C C . ASN B 1 232 ? 61.875 -8.438 -17.969 1 24.48 232 ASN B C 1
ATOM 3892 O O . ASN B 1 232 ? 61.281 -7.371 -17.906 1 24.48 232 ASN B O 1
ATOM 3896 N N . ILE B 1 233 ? 61.938 -9.109 -16.906 1 24.83 233 ILE B N 1
ATOM 3897 C CA . ILE B 1 233 ? 62 -8.586 -15.547 1 24.83 233 ILE B CA 1
ATOM 3898 C C . ILE B 1 233 ? 63.094 -7.52 -15.453 1 24.83 233 ILE B C 1
ATOM 3900 O O . ILE B 1 233 ? 64.25 -7.836 -15.477 1 24.83 233 ILE B O 1
ATOM 3904 N N . SER B 1 234 ? 63.188 -6.496 -16.453 1 24.86 234 SER B N 1
ATOM 3905 C CA . SER B 1 234 ? 64.312 -5.699 -16.031 1 24.86 234 SER B CA 1
ATOM 3906 C C . SER B 1 234 ? 64.188 -5.258 -14.57 1 24.86 234 SER B C 1
ATOM 3908 O O . SER B 1 234 ? 63.062 -4.93 -14.133 1 24.86 234 SER B O 1
ATOM 3910 N N . THR B 1 235 ? 65.125 -5.625 -13.734 1 24.48 235 THR B N 1
ATOM 3911 C CA . THR B 1 235 ? 65.438 -5.535 -12.312 1 24.48 235 THR B CA 1
ATOM 3912 C C . THR B 1 235 ? 65.312 -4.098 -11.82 1 24.48 235 THR B C 1
ATOM 3914 O O . THR B 1 235 ? 65.688 -3.775 -10.703 1 24.48 235 THR B O 1
ATOM 3917 N N . ASN B 1 236 ? 64.625 -3.152 -12.57 1 24.55 236 ASN B N 1
ATOM 3918 C CA . ASN B 1 236 ? 64.938 -1.889 -11.906 1 24.55 236 ASN B CA 1
ATOM 3919 C C . ASN B 1 236 ? 64.438 -1.88 -10.461 1 24.55 236 ASN B C 1
ATOM 3921 O O . ASN B 1 236 ? 63.344 -2.426 -10.172 1 24.55 236 ASN B O 1
ATOM 3925 N N . LYS B 1 237 ? 65.375 -1.442 -9.477 1 24.06 237 LYS B N 1
ATOM 3926 C CA . LYS B 1 237 ? 65.5 -1.3 -8.039 1 24.06 237 LYS B CA 1
ATOM 3927 C C . LYS B 1 237 ? 64.375 -0.429 -7.445 1 24.06 237 LYS B C 1
ATOM 3929 O O . LYS B 1 237 ? 64.25 0.719 -7.859 1 24.06 237 LYS B O 1
ATOM 3934 N N . VAL B 1 238 ? 63.375 -1.037 -6.996 1 26.89 238 VAL B N 1
ATOM 3935 C CA . VAL B 1 238 ? 62.188 -0.467 -6.355 1 26.89 238 VAL B CA 1
ATOM 3936 C C . VAL B 1 238 ? 62.562 0.215 -5.051 1 26.89 238 VAL B C 1
ATOM 3938 O O . VAL B 1 238 ? 63.094 -0.435 -4.133 1 26.89 238 VAL B O 1
ATOM 3941 N N . THR B 1 239 ? 63.344 1.37 -5.141 1 23.72 239 THR B N 1
ATOM 3942 C CA . THR B 1 239 ? 63.719 1.852 -3.822 1 23.72 239 THR B CA 1
ATOM 3943 C C . THR B 1 239 ? 62.5 2.275 -3.014 1 23.72 239 THR B C 1
ATOM 3945 O O . THR B 1 239 ? 61.719 3.119 -3.455 1 23.72 239 THR B O 1
ATOM 3948 N N . ILE B 1 240 ? 62.031 1.306 -2.291 1 23.72 240 ILE B N 1
ATOM 3949 C CA . ILE B 1 240 ? 60.906 1.372 -1.359 1 23.72 240 ILE B CA 1
ATOM 3950 C C . ILE B 1 240 ? 61.219 2.34 -0.226 1 23.72 240 ILE B C 1
ATOM 3952 O O . ILE B 1 240 ? 62.156 2.104 0.553 1 23.72 240 ILE B O 1
ATOM 3956 N N . ASP B 1 241 ? 61.438 3.637 -0.557 1 22.53 241 ASP B N 1
ATOM 3957 C CA . ASP B 1 241 ? 61.844 4.441 0.583 1 22.53 241 ASP B CA 1
ATOM 3958 C C . ASP B 1 241 ? 60.719 4.625 1.585 1 22.53 241 ASP B C 1
ATOM 3960 O O . ASP B 1 241 ? 59.625 5.02 1.211 1 22.53 241 ASP B O 1
ATOM 3964 N N . PHE B 1 242 ? 60.781 3.705 2.562 1 23.02 242 PHE B N 1
ATOM 3965 C CA . PHE B 1 242 ? 59.875 3.643 3.697 1 23.02 242 PHE B CA 1
ATOM 3966 C C . PHE B 1 242 ? 60 4.902 4.547 1 23.02 242 PHE B C 1
ATOM 3968 O O . PHE B 1 242 ? 61.062 5.184 5.117 1 23.02 242 PHE B O 1
ATOM 3975 N N . LYS B 1 243 ? 59.812 6.148 4.02 1 26.94 243 LYS B N 1
ATOM 3976 C CA . LYS B 1 243 ? 60 7.172 5.039 1 26.94 243 LYS B CA 1
ATOM 3977 C C . LYS B 1 243 ? 59.031 6.969 6.211 1 26.94 243 LYS B C 1
ATOM 3979 O O . LYS B 1 243 ? 57.812 6.922 6.027 1 26.94 243 LYS B O 1
ATOM 3984 N N . ASN B 1 244 ? 59.531 6.262 7.344 1 22.95 244 ASN B N 1
ATOM 3985 C CA . ASN B 1 244 ? 59.031 5.895 8.664 1 22.95 244 ASN B CA 1
ATOM 3986 C C . ASN B 1 244 ? 58.594 7.117 9.453 1 22.95 244 ASN B C 1
ATOM 3988 O O . ASN B 1 244 ? 58.25 7.012 10.641 1 22.95 244 ASN B O 1
ATOM 3992 N N . ASP B 1 245 ? 58.531 8.344 9 1 27.22 245 ASP B N 1
ATOM 3993 C CA . ASP B 1 245 ? 58.75 9.289 10.094 1 27.22 245 ASP B CA 1
ATOM 3994 C C . ASP B 1 245 ? 57.625 9.219 11.125 1 27.22 245 ASP B C 1
ATOM 3996 O O . ASP B 1 245 ? 56.5 9.68 10.867 1 27.22 245 ASP B O 1
ATOM 4000 N N . THR B 1 246 ? 57.656 8.055 11.992 1 23.98 246 THR B N 1
ATOM 4001 C CA . THR B 1 246 ? 56.719 7.535 12.984 1 23.98 246 THR B CA 1
ATOM 4002 C C . THR B 1 246 ? 56.469 8.547 14.102 1 23.98 246 THR B C 1
ATOM 4004 O O . THR B 1 246 ? 55.656 8.32 14.992 1 23.98 246 THR B O 1
ATOM 4007 N N . LEU B 1 247 ? 56.781 9.758 14.141 1 22.67 247 LEU B N 1
ATOM 4008 C CA . LEU B 1 247 ? 57.062 10.078 15.539 1 22.67 247 LEU B CA 1
ATOM 4009 C C . LEU B 1 247 ? 55.812 9.914 16.406 1 22.67 247 LEU B C 1
ATOM 4011 O O . LEU B 1 247 ? 55.812 10.273 17.578 1 22.67 247 LEU B O 1
ATOM 4015 N N . ILE B 1 248 ? 54.844 8.883 16.047 1 25.39 248 ILE B N 1
ATOM 4016 C CA . ILE B 1 248 ? 53.594 9.117 16.766 1 25.39 248 ILE B CA 1
ATOM 4017 C C . ILE B 1 248 ? 53.812 8.898 18.266 1 25.39 248 ILE B C 1
ATOM 4019 O O . ILE B 1 248 ? 54.375 7.887 18.672 1 25.39 248 ILE B O 1
ATOM 4023 N N . ASN B 1 249 ? 53.906 9.883 19.078 1 21.94 249 ASN B N 1
ATOM 4024 C CA . ASN B 1 249 ? 54.219 9.961 20.5 1 21.94 249 ASN B CA 1
ATOM 4025 C C . ASN B 1 249 ? 53.375 8.969 21.312 1 21.94 249 ASN B C 1
ATOM 4027 O O . ASN B 1 249 ? 52.156 8.922 21.188 1 21.94 249 ASN B O 1
ATOM 4031 N N . LYS B 1 250 ? 54 7.797 21.906 1 25.06 250 LYS B N 1
ATOM 4032 C CA . LYS B 1 250 ? 53.875 6.605 22.75 1 25.06 250 LYS B CA 1
ATOM 4033 C C . LYS B 1 250 ? 53.25 6.941 24.094 1 25.06 250 LYS B C 1
ATOM 4035 O O . LYS B 1 250 ? 52.969 6.051 24.891 1 25.06 250 LYS B O 1
ATOM 4040 N N . GLU B 1 251 ? 53.188 7.996 24.734 1 22.08 251 GLU B N 1
ATOM 4041 C CA . GLU B 1 251 ? 53.281 7.781 26.172 1 22.08 251 GLU B CA 1
ATOM 4042 C C . GLU B 1 251 ? 52.062 6.996 26.703 1 22.08 251 GLU B C 1
ATOM 4044 O O . GLU B 1 251 ? 52 6.664 27.891 1 22.08 251 GLU B O 1
ATOM 4049 N N . LEU B 1 252 ? 50.844 6.691 26.062 1 25.44 252 LEU B N 1
ATOM 4050 C CA . LEU B 1 252 ? 49.906 6.316 27.109 1 25.44 252 LEU B CA 1
ATOM 4051 C C . LEU B 1 252 ? 50.031 4.832 27.438 1 25.44 252 LEU B C 1
ATOM 4053 O O . LEU B 1 252 ? 49.938 3.988 26.531 1 25.44 252 LEU B O 1
ATOM 4057 N N . TYR B 1 253 ? 50.719 4.258 28.484 1 23.44 253 TYR B N 1
ATOM 4058 C CA . TYR B 1 253 ? 51.344 2.975 28.812 1 23.44 253 TYR B CA 1
ATOM 4059 C C . TYR B 1 253 ? 50.281 1.903 29.031 1 23.44 253 TYR B C 1
ATOM 4061 O O . TYR B 1 253 ? 49.188 2.189 29.562 1 23.44 253 TYR B O 1
ATOM 4069 N N . TYR B 1 254 ? 50.219 0.751 28.234 1 22.66 254 TYR B N 1
ATOM 4070 C CA . TYR B 1 254 ? 49.125 -0.188 28.562 1 22.66 254 TYR B CA 1
ATOM 4071 C C . TYR B 1 254 ? 49.438 -0.944 29.844 1 22.66 254 TYR B C 1
ATOM 4073 O O . TYR B 1 254 ? 50.5 -1.553 29.969 1 22.66 254 TYR B O 1
ATOM 4081 N N . GLU B 1 255 ? 49.25 -0.487 31.234 1 22.64 255 GLU B N 1
ATOM 4082 C CA . GLU B 1 255 ? 49.656 -1.379 32.312 1 22.64 255 GLU B CA 1
ATOM 4083 C C . GLU B 1 255 ? 48.844 -2.664 32.312 1 22.64 255 GLU B C 1
ATOM 4085 O O . GLU B 1 255 ? 47.625 -2.639 32.031 1 22.64 255 GLU B O 1
ATOM 4090 N N . PHE B 1 256 ? 49.375 -4.082 32 1 23.89 256 PHE B N 1
ATOM 4091 C CA . PHE B 1 256 ? 48.438 -5.207 32.031 1 23.89 256 PHE B CA 1
ATOM 4092 C C . PHE B 1 256 ? 47.688 -5.277 33.344 1 23.89 256 PHE B C 1
ATOM 4094 O O . PHE B 1 256 ? 46.531 -5.695 33.375 1 23.89 256 PHE B O 1
ATOM 4101 N N . ASN B 1 257 ? 47.281 -4.355 34.469 1 22.58 257 ASN B N 1
ATOM 4102 C CA . ASN B 1 257 ? 47.469 -5.176 35.656 1 22.58 257 ASN B CA 1
ATOM 4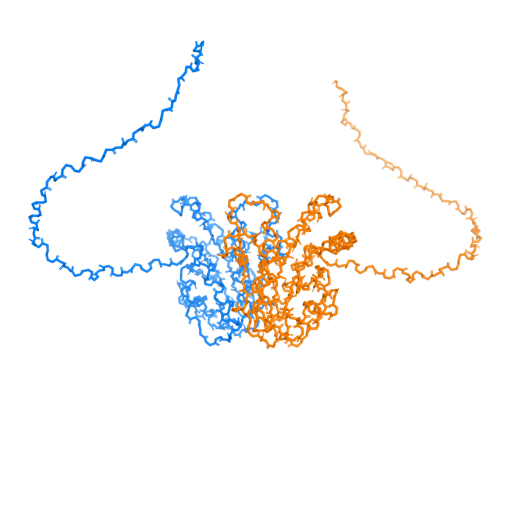103 C C . ASN B 1 257 ? 46.531 -6.391 35.656 1 22.58 257 ASN B C 1
ATOM 4105 O O . ASN B 1 257 ? 45.375 -6.293 35.219 1 22.58 257 ASN B O 1
#

Radius of gyration: 31.28 Å; Cα contacts (8 Å, |Δi|>4): 702; chains: 2; bounding box: 113×80×78 Å

Foldseek 3Di:
DVCVVVPNQPDPPDDPQSSVFLVLLCLQVVLQLVWFCQLGVLQLCLQFWPDVVVSVQSNPADGGNFPVQKDAQDDDPLGTFRMWGHDPAEIETEHEHADQVVQPPVNCDVVNLVVVLLVQLSVLVVQPVVNVNHQAEYEYEEAPVSLVSNVVVQVVCVVPVDNSHDPRYHYIYGYLLSSLVSLVVRDDDDPVSVVSSVVSNVVSVVSPSHPPPPPCVVPPPPPPPPPPPPCPPDPPPPPPDPCPPDDPDDDDDDDDD/DVCVVVPVQPDPPDDPQSSVFLVLLCLQVVLQLVWFCQQGVLQLCLQFWPDVVVNVQSNPADGGNFPVQKDAQDDDPLGTFRMWGHDPAEIETEHEHADQVVQPPVNCDVVNLVVVLLVQLSVLVVQPVVNVNHQAEYEYEEAPVSLVSNVVVQVVCVVPVDNSHDPRYHYIYGYLLSSLVSLVVRDDDDPVSVVSSVVSNVVSVVSPSHPPPPPCCVPPPVPPPPPPPPCPVPPPDPPPPPPCPPPVPPPPDPPVD

Nearest PDB structures (foldseek):
  8rd8-assembly1_B  TM=3.862E-01  e=7.314E-01  Psychrobacter urativorans
  8rd8-assembly1_B  TM=3.861E-01  e=6.048E-01  Psychrobacter urativorans

Organism: NCBI:txid1345023

pLDDT: mean 79.05, std 27.53, range [18.86, 98.88]